Protein AF-0000000074131847 (afdb_homodimer)

Secondary structure (DSSP, 8-state):
-HHHHHHH----HHHHHHHHHH-EEEEE-TT-EEEETTT--SEEEEEEES-EEEEEEETTEEEEEEE-TT-EESPP-S-TTT-EEEEEEESSSEEEEEEEHHHHHHHHHH-HHHHHHHHHHHHHHHHHHHHHHHHHT-S-HHHHHHHHHHHHHHHH--B-TTSPEEPPTT--HHHHHHHHT--HHHHHHHHHHHHHTTSEEEETTEEEE-HHHHHHHHHH-/-HHHHHHH----HHHHHHHHHH-EEEEE-TT-EEEETTT--SEEEEEEES-EEEEEEETTEEEEEEE-TT-EESPP-S-TTT-EEEEEEESSSEEEEEEEHHHHHHHHHH-HHHHHHHHHHHHHHHHHHHHHHHHHT-S-HHHHHHHHHHHHHHHH--B-TTSPEEPPTT--HHHHHHHHT--HHHHHHHHHHHHHTTSEEEETTEEEE-HHHHHHHHHH-

InterPro domains:
  IPR012318 Crp-type HTH domain [PF13545] (151-211)
  IPR012318 Crp-type HTH domain [PS51063] (145-213)
  IPR014710 RmlC-like jelly roll fold [G3DSA:2.60.120.10] (9-140)
  IPR018490 Cyclic nucleotide-binding domain superfamily [SSF51206] (12-128)
  IPR036388 Winged helix-like DNA-binding domain superfamily [G3DSA:1.10.10.10] (141-220)
  IPR036390 Winged helix DNA-binding domain superfamily [SSF46785] (153-212)

Structure (mmCIF, N/CA/C/O backbone):
data_AF-0000000074131847-model_v1
#
loop_
_entity.id
_entity.type
_entity.pdbx_description
1 polymer 'Transcription regulator, Crp family'
#
loop_
_atom_site.group_PDB
_atom_site.id
_atom_site.type_symbol
_atom_site.label_atom_id
_atom_site.label_alt_id
_atom_site.label_comp_id
_atom_site.label_asym_id
_atom_site.label_entity_id
_atom_site.label_seq_id
_atom_site.pdbx_PDB_ins_code
_atom_site.Cartn_x
_atom_site.Cartn_y
_atom_site.Cartn_z
_atom_site.occupancy
_atom_site.B_iso_or_equiv
_atom_site.auth_seq_id
_atom_site.auth_comp_id
_atom_site.auth_asym_id
_atom_site.auth_atom_id
_atom_site.pdbx_PDB_model_num
ATOM 1 N N . MET A 1 1 ? 21.734 -23.719 -8.688 1 90.5 1 MET A N 1
ATOM 2 C CA . MET A 1 1 ? 21.594 -22.391 -8.086 1 90.5 1 MET A CA 1
ATOM 3 C C . MET A 1 1 ? 22.062 -21.312 -9.047 1 90.5 1 MET A C 1
ATOM 5 O O . MET A 1 1 ? 21.297 -20.406 -9.398 1 90.5 1 MET A O 1
ATOM 9 N N . ARG A 1 2 ? 23.156 -21.516 -9.703 1 90.5 2 ARG A N 1
ATOM 10 C CA . ARG A 1 2 ? 23.719 -20.484 -10.57 1 90.5 2 ARG A CA 1
ATOM 11 C C . ARG A 1 2 ? 22.859 -20.281 -11.82 1 90.5 2 ARG A C 1
ATOM 13 O O . ARG A 1 2 ? 22.562 -19.156 -12.203 1 90.5 2 ARG A O 1
ATOM 20 N N . SER A 1 3 ? 22.484 -21.312 -12.414 1 92.19 3 SER A N 1
ATOM 21 C CA . SER A 1 3 ? 21.672 -21.25 -13.625 1 92.19 3 SER A CA 1
ATOM 22 C C . SER A 1 3 ? 20.312 -20.609 -13.352 1 92.19 3 SER A C 1
ATOM 24 O O . SER A 1 3 ? 19.828 -19.797 -14.148 1 92.19 3 SER A O 1
ATOM 26 N N . ILE A 1 4 ? 19.75 -20.859 -12.227 1 92.56 4 ILE A N 1
ATOM 27 C CA . ILE A 1 4 ? 18.453 -20.328 -11.844 1 92.56 4 ILE A CA 1
ATOM 28 C C . ILE A 1 4 ? 18.562 -18.828 -11.594 1 92.56 4 ILE A C 1
ATOM 30 O O . ILE A 1 4 ? 17.734 -18.047 -12.07 1 92.56 4 ILE A O 1
ATOM 34 N N . ILE A 1 5 ? 19.578 -18.438 -10.906 1 93.19 5 ILE A N 1
ATOM 35 C CA . ILE A 1 5 ? 19.797 -17.031 -10.562 1 93.19 5 ILE A CA 1
ATOM 36 C C . ILE A 1 5 ? 20.031 -16.219 -11.828 1 93.19 5 ILE A C 1
ATOM 38 O O . ILE A 1 5 ? 19.469 -15.133 -11.992 1 93.19 5 ILE A O 1
ATOM 42 N N . LYS A 1 6 ? 20.797 -16.797 -12.719 1 91.75 6 LYS A N 1
ATOM 43 C CA . LYS A 1 6 ? 21.109 -16.109 -13.969 1 91.75 6 LYS A CA 1
ATOM 44 C C . LYS A 1 6 ? 19.875 -15.953 -14.844 1 91.75 6 LYS A C 1
ATOM 46 O O . LYS A 1 6 ? 19.719 -14.938 -15.523 1 91.75 6 LYS A O 1
ATOM 51 N N . LYS A 1 7 ? 19.094 -16.922 -14.789 1 90.69 7 LYS A N 1
ATOM 52 C CA . LYS A 1 7 ? 17.875 -16.906 -15.594 1 90.69 7 LYS A CA 1
ATOM 53 C C . LYS A 1 7 ? 16.844 -15.945 -15 1 90.69 7 LYS A C 1
ATOM 55 O O . LYS A 1 7 ? 16.125 -15.266 -15.742 1 90.69 7 LYS A O 1
ATOM 60 N N . GLU A 1 8 ? 16.75 -15.797 -13.68 1 89.94 8 GLU A N 1
ATOM 61 C CA . GLU A 1 8 ? 15.695 -15.07 -12.984 1 89.94 8 GLU A CA 1
ATOM 62 C C . GLU A 1 8 ? 16.031 -13.586 -12.875 1 89.94 8 GLU A C 1
ATOM 64 O O . GLU A 1 8 ? 15.148 -12.734 -12.984 1 89.94 8 GLU A O 1
ATOM 69 N N . PHE A 1 9 ? 17.344 -13.328 -12.719 1 89.81 9 PHE A N 1
ATOM 70 C CA . PHE A 1 9 ? 17.688 -11.969 -12.32 1 89.81 9 PHE A CA 1
ATOM 71 C C . PHE A 1 9 ? 18.656 -11.336 -13.32 1 89.81 9 PHE A C 1
ATOM 73 O O . PHE A 1 9 ? 19.578 -12 -13.805 1 89.81 9 PHE A O 1
ATOM 80 N N . THR A 1 10 ? 18.359 -10.164 -13.672 1 89.88 10 THR A N 1
ATOM 81 C CA . THR A 1 10 ? 19.344 -9.328 -14.352 1 89.88 10 THR A CA 1
ATOM 82 C C . THR A 1 10 ? 20.156 -8.531 -13.352 1 89.88 10 THR A C 1
ATOM 84 O O . THR A 1 10 ? 19.891 -7.352 -13.117 1 89.88 10 THR A O 1
ATOM 87 N N . LEU A 1 11 ? 21.125 -9.227 -12.703 1 93.38 11 LEU A N 1
ATOM 88 C CA . LEU A 1 11 ? 21.984 -8.633 -11.695 1 93.38 11 LEU A CA 1
ATOM 89 C C . LEU A 1 11 ? 23.438 -8.609 -12.164 1 93.38 11 LEU A C 1
ATOM 91 O O . LEU A 1 11 ? 23.781 -9.289 -13.133 1 93.38 11 LEU A O 1
ATOM 95 N N . SER A 1 12 ? 24.219 -7.789 -11.531 1 93.38 12 SER A N 1
ATOM 96 C CA . SER A 1 12 ? 25.656 -7.832 -11.789 1 93.38 12 SER A CA 1
ATOM 97 C C . SER A 1 12 ? 26.25 -9.18 -11.406 1 93.38 12 SER A C 1
ATOM 99 O O . SER A 1 12 ? 25.672 -9.906 -10.594 1 93.38 12 SER A O 1
ATOM 101 N N . ASN A 1 13 ? 27.375 -9.484 -11.969 1 93.56 13 ASN A N 1
ATOM 102 C CA . ASN A 1 13 ? 28.047 -10.742 -11.641 1 93.56 13 ASN A CA 1
ATOM 103 C C . ASN A 1 13 ? 28.328 -10.844 -10.148 1 93.56 13 ASN A C 1
ATOM 105 O O . ASN A 1 13 ? 28.188 -11.922 -9.555 1 93.56 13 ASN A O 1
ATOM 109 N N . GLU A 1 14 ? 28.703 -9.781 -9.602 1 94.31 14 GLU A N 1
ATOM 110 C CA . GLU A 1 14 ? 29.016 -9.766 -8.18 1 94.31 14 GLU A CA 1
ATOM 111 C C . GLU A 1 14 ? 27.781 -10.078 -7.336 1 94.31 14 GLU A C 1
ATOM 113 O O . GLU A 1 14 ? 27.844 -10.883 -6.41 1 94.31 14 GLU A O 1
ATOM 118 N N . GLU A 1 15 ? 26.688 -9.516 -7.66 1 95 15 GLU A N 1
ATOM 119 C CA . GLU A 1 15 ? 25.453 -9.734 -6.918 1 95 15 GLU A CA 1
ATOM 120 C C . GLU A 1 15 ? 24.953 -11.164 -7.082 1 95 15 GLU A C 1
ATOM 122 O O . GLU A 1 15 ? 24.453 -11.766 -6.129 1 95 15 GLU A O 1
ATOM 127 N N . GLN A 1 16 ? 25.094 -11.656 -8.266 1 95.31 16 GLN A N 1
ATOM 128 C CA . GLN A 1 16 ? 24.703 -13.039 -8.508 1 95.31 16 GLN A CA 1
ATOM 129 C C . GLN A 1 16 ? 25.531 -14.008 -7.664 1 95.31 16 GLN A C 1
ATOM 131 O O . GLN A 1 16 ? 24.984 -14.953 -7.086 1 95.31 16 GLN A O 1
ATOM 136 N N . GLU A 1 17 ? 26.734 -13.68 -7.621 1 94.88 17 GLU A N 1
ATOM 137 C CA . GLU A 1 17 ? 27.625 -14.562 -6.871 1 94.88 17 GLU A CA 1
ATOM 138 C C . GLU A 1 17 ? 27.281 -14.547 -5.383 1 94.88 17 GLU A C 1
ATOM 140 O O . GLU A 1 17 ? 27.391 -15.57 -4.707 1 94.88 17 GLU A O 1
ATOM 145 N N . ILE A 1 18 ? 26.906 -13.453 -4.898 1 94.88 18 ILE A N 1
ATOM 146 C CA . ILE A 1 18 ? 26.516 -13.352 -3.498 1 94.88 18 ILE A CA 1
ATOM 147 C C . ILE A 1 18 ? 25.281 -14.234 -3.252 1 94.88 18 ILE A C 1
ATOM 149 O O . ILE A 1 18 ? 25.234 -14.984 -2.273 1 94.88 18 ILE A O 1
ATOM 153 N N . LEU A 1 19 ? 24.328 -14.172 -4.137 1 95.06 19 LEU A N 1
ATOM 154 C CA . LEU A 1 19 ? 23.109 -14.977 -4 1 95.06 19 LEU A CA 1
ATOM 155 C C . LEU A 1 19 ? 23.438 -16.469 -4.078 1 95.06 19 LEU A C 1
ATOM 157 O O . LEU A 1 19 ? 22.938 -17.25 -3.275 1 95.06 19 LEU A O 1
ATOM 161 N N . VAL A 1 20 ? 24.281 -16.797 -5.043 1 95.31 20 VAL A N 1
ATOM 162 C CA . VAL A 1 20 ? 24.625 -18.188 -5.27 1 95.31 20 VAL A CA 1
ATOM 163 C C . VAL A 1 20 ? 25.297 -18.766 -4.035 1 95.31 20 VAL A C 1
ATOM 165 O O . VAL A 1 20 ? 25.031 -19.906 -3.639 1 95.31 20 VAL A O 1
ATOM 168 N N . ARG A 1 21 ? 26.047 -17.984 -3.393 1 94.81 21 ARG A N 1
ATOM 169 C CA . ARG A 1 21 ? 26.844 -18.469 -2.279 1 94.81 21 ARG A CA 1
ATOM 170 C C . ARG A 1 21 ? 26.047 -18.469 -0.981 1 94.81 21 ARG A C 1
ATOM 172 O O . ARG A 1 21 ? 26.219 -19.359 -0.138 1 94.81 21 ARG A O 1
ATOM 179 N N . ALA A 1 22 ? 25.156 -17.547 -0.864 1 94.69 22 ALA A N 1
ATOM 180 C CA . ALA A 1 22 ? 24.594 -17.312 0.467 1 94.69 22 ALA A CA 1
ATOM 181 C C . ALA A 1 22 ? 23.141 -17.734 0.538 1 94.69 22 ALA A C 1
ATOM 183 O O . ALA A 1 22 ? 22.547 -17.797 1.622 1 94.69 22 ALA A O 1
ATOM 184 N N . CYS A 1 23 ? 22.531 -18.062 -0.582 1 95.56 23 CYS A N 1
ATOM 185 C CA . CYS A 1 23 ? 21.094 -18.359 -0.582 1 95.56 23 CYS A CA 1
ATOM 186 C C . CYS A 1 23 ? 20.844 -19.812 -0.94 1 95.56 23 CYS A C 1
ATOM 188 O O . CYS A 1 23 ? 21.766 -20.531 -1.339 1 95.56 23 CYS A O 1
ATOM 190 N N . ARG A 1 24 ? 19.641 -20.219 -0.663 1 96.25 24 ARG A N 1
ATOM 191 C CA . ARG A 1 24 ? 19.203 -21.562 -0.988 1 96.25 24 ARG A CA 1
ATOM 192 C C . ARG A 1 24 ? 17.828 -21.547 -1.66 1 96.25 24 ARG A C 1
ATOM 194 O O . ARG A 1 24 ? 17.062 -20.594 -1.491 1 96.25 24 ARG A O 1
ATOM 201 N N . ILE A 1 25 ? 17.625 -22.609 -2.436 1 96.88 25 ILE A N 1
ATOM 202 C CA . ILE A 1 25 ? 16.328 -22.781 -3.078 1 96.88 25 ILE A CA 1
ATOM 203 C C . ILE A 1 25 ? 15.523 -23.859 -2.348 1 96.88 25 ILE A C 1
ATOM 205 O O . ILE A 1 25 ? 16.062 -24.922 -2.027 1 96.88 25 ILE A O 1
ATOM 209 N N . LYS A 1 26 ? 14.297 -23.562 -1.992 1 97.12 26 LYS A N 1
ATOM 210 C CA . LYS A 1 26 ? 13.406 -24.516 -1.329 1 97.12 26 LYS A CA 1
ATOM 211 C C . LYS A 1 26 ? 12.086 -24.641 -2.084 1 97.12 26 LYS A C 1
ATOM 213 O O . LYS A 1 26 ? 11.578 -23.672 -2.643 1 97.12 26 LYS A O 1
ATOM 218 N N . LYS A 1 27 ? 11.594 -25.797 -2.086 1 97.56 27 LYS A N 1
ATOM 219 C CA . LYS A 1 27 ? 10.289 -26.078 -2.676 1 97.56 27 LYS A CA 1
ATOM 220 C C . LYS A 1 27 ? 9.266 -26.406 -1.602 1 97.56 27 LYS A C 1
ATOM 222 O O . LYS A 1 27 ? 9.578 -27.094 -0.62 1 97.56 27 LYS A O 1
ATOM 227 N N . PHE A 1 28 ? 8.078 -25.969 -1.797 1 97.56 28 PHE A N 1
ATOM 228 C CA . PHE A 1 28 ? 6.984 -26.203 -0.862 1 97.56 28 PHE A CA 1
ATOM 229 C C . PHE A 1 28 ? 5.758 -26.734 -1.588 1 97.56 28 PHE A C 1
ATOM 231 O O . PHE A 1 28 ? 5.445 -26.312 -2.697 1 97.56 28 PHE A O 1
ATOM 238 N N . LYS A 1 29 ? 5.148 -27.641 -0.921 1 96.88 29 LYS A N 1
ATOM 239 C CA . LYS A 1 29 ? 3.893 -28.172 -1.441 1 96.88 29 LYS A CA 1
ATOM 240 C C . LYS A 1 29 ? 2.721 -27.266 -1.077 1 96.88 29 LYS A C 1
ATOM 242 O O . LYS A 1 29 ? 2.871 -26.328 -0.279 1 96.88 29 LYS A O 1
ATOM 247 N N . TYR A 1 30 ? 1.623 -27.609 -1.676 1 94.5 30 TYR A N 1
ATOM 248 C CA . TYR A 1 30 ? 0.395 -26.891 -1.37 1 94.5 30 TYR A CA 1
ATOM 249 C C . TYR A 1 30 ? 0.101 -26.922 0.124 1 94.5 30 TYR A C 1
ATOM 251 O O . TYR A 1 30 ? 0.241 -27.953 0.77 1 94.5 30 TYR A O 1
ATOM 259 N N . ALA A 1 31 ? -0.192 -25.797 0.723 1 94.31 31 ALA A N 1
ATOM 260 C CA . ALA A 1 31 ? -0.662 -25.594 2.092 1 94.31 31 ALA A CA 1
ATOM 261 C C . ALA A 1 31 ? 0.483 -25.75 3.09 1 94.31 31 ALA A C 1
ATOM 263 O O . ALA A 1 31 ? 0.268 -25.688 4.305 1 94.31 31 ALA A O 1
ATOM 264 N N . GLU A 1 32 ? 1.652 -25.938 2.562 1 96.06 32 GLU A N 1
ATOM 265 C CA . GLU A 1 32 ? 2.793 -26 3.473 1 96.06 32 GLU A CA 1
ATOM 266 C C . GLU A 1 32 ? 3.178 -24.609 3.957 1 96.06 32 GLU A C 1
ATOM 268 O O . GLU A 1 32 ? 3.182 -23.641 3.18 1 96.06 32 GLU A O 1
ATOM 273 N N . THR A 1 33 ? 3.549 -24.5 5.211 1 94.81 33 THR A N 1
ATOM 274 C CA . THR A 1 33 ? 3.963 -23.234 5.789 1 94.81 33 THR A CA 1
ATOM 275 C C . THR A 1 33 ? 5.383 -22.875 5.352 1 94.81 33 THR A C 1
ATOM 277 O O . THR A 1 33 ? 6.305 -23.672 5.516 1 94.81 33 THR A O 1
ATOM 280 N N . ILE A 1 34 ? 5.52 -21.734 4.812 1 94.12 34 ILE A N 1
ATOM 281 C CA . ILE A 1 34 ? 6.82 -21.266 4.367 1 94.12 34 ILE A CA 1
ATOM 282 C C . ILE A 1 34 ? 7.43 -20.344 5.43 1 94.12 34 ILE A C 1
ATOM 284 O O . ILE A 1 34 ? 8.609 -20.453 5.75 1 94.12 34 ILE A O 1
ATOM 288 N N . TYR A 1 35 ? 6.582 -19.469 5.91 1 90.56 35 TYR A N 1
ATOM 289 C CA . TYR A 1 35 ? 7.02 -18.453 6.875 1 90.56 35 TYR A CA 1
ATOM 290 C C . TYR A 1 35 ? 6.047 -18.359 8.047 1 90.56 35 TYR A C 1
ATOM 292 O O . TYR A 1 35 ? 4.832 -18.422 7.852 1 90.56 35 TYR A O 1
ATOM 300 N N . ASN A 1 36 ? 6.652 -18.297 9.18 1 83.75 36 ASN A N 1
ATOM 301 C CA . ASN A 1 36 ? 5.922 -18.016 10.414 1 83.75 36 ASN A CA 1
ATOM 302 C C . ASN A 1 36 ? 6.633 -16.969 11.266 1 83.75 36 ASN A C 1
ATOM 304 O O . ASN A 1 36 ? 7.812 -17.141 11.594 1 83.75 36 ASN A O 1
ATOM 308 N N . GLU A 1 37 ? 5.965 -15.922 11.523 1 70.44 37 GLU A N 1
ATOM 309 C CA . GLU A 1 37 ? 6.551 -14.758 12.18 1 70.44 37 GLU A CA 1
ATOM 310 C C . GLU A 1 37 ? 7.238 -15.148 13.484 1 70.44 37 GLU A C 1
ATOM 312 O O . GLU A 1 37 ? 8.281 -14.594 13.836 1 70.44 37 GLU A O 1
ATOM 317 N N . VAL A 1 38 ? 6.711 -15.961 14.078 1 63.47 38 VAL A N 1
ATOM 318 C CA . VAL A 1 38 ? 7.25 -16.344 15.375 1 63.47 38 VAL A CA 1
ATOM 319 C C . VAL A 1 38 ? 8.594 -17.047 15.195 1 63.47 38 VAL A C 1
ATOM 321 O O . VAL A 1 38 ? 9.531 -16.812 15.969 1 63.47 38 VAL A O 1
ATOM 324 N N . ASP A 1 39 ? 8.656 -17.672 14.141 1 57.75 39 ASP A N 1
ATOM 325 C CA . ASP A 1 39 ? 9.805 -18.578 14.039 1 57.75 39 ASP A CA 1
ATOM 326 C C . ASP A 1 39 ? 10.883 -17.984 13.133 1 57.75 39 ASP A C 1
ATOM 328 O O . ASP A 1 39 ? 12.062 -18.328 13.258 1 57.75 39 ASP A O 1
ATOM 332 N N . ASP A 1 40 ? 10.414 -17.062 12.273 1 63.03 40 ASP A N 1
ATOM 333 C CA . ASP A 1 40 ? 11.352 -16.859 11.172 1 63.03 40 ASP A CA 1
ATOM 334 C C . ASP A 1 40 ? 11.57 -15.375 10.898 1 63.03 40 ASP A C 1
ATOM 336 O O . ASP A 1 40 ? 11 -14.82 9.961 1 63.03 40 ASP A O 1
ATOM 340 N N . ARG A 1 41 ? 12.32 -14.828 11.75 1 69.69 41 ARG A N 1
ATOM 341 C CA . ARG A 1 41 ? 12.664 -13.43 11.5 1 69.69 41 ARG A CA 1
ATOM 342 C C . ARG A 1 41 ? 14.078 -13.305 10.93 1 69.69 41 ARG A C 1
ATOM 344 O O . ARG A 1 41 ? 14.641 -12.211 10.883 1 69.69 41 ARG A O 1
ATOM 351 N N . THR A 1 42 ? 14.438 -14.422 10.344 1 81.56 42 THR A N 1
ATOM 352 C CA . THR A 1 42 ? 15.859 -14.383 10 1 81.56 42 THR A CA 1
ATOM 353 C C . THR A 1 42 ? 16.047 -14.422 8.492 1 81.56 42 THR A C 1
ATOM 355 O O . THR A 1 42 ? 17.172 -14.242 7.996 1 81.56 42 THR A O 1
ATOM 358 N N . HIS A 1 43 ? 14.93 -14.656 7.793 1 91.25 43 HIS A N 1
ATOM 359 C CA . HIS A 1 43 ? 15.078 -14.797 6.352 1 91.25 43 HIS A CA 1
ATOM 360 C C . HIS A 1 43 ? 14.031 -13.977 5.605 1 91.25 43 HIS A C 1
ATOM 362 O O . HIS A 1 43 ? 12.953 -13.711 6.133 1 91.25 43 HIS A O 1
ATOM 368 N N . TYR A 1 44 ? 14.422 -13.625 4.473 1 93.06 44 TYR A N 1
ATOM 369 C CA . TYR A 1 44 ? 13.5 -13.18 3.434 1 93.06 44 TYR A CA 1
ATOM 370 C C . TYR A 1 44 ? 13.359 -14.234 2.342 1 93.06 44 TYR A C 1
ATOM 372 O O . TYR A 1 44 ? 14.188 -15.148 2.236 1 93.06 44 TYR A O 1
ATOM 380 N N . TYR A 1 45 ? 12.367 -14.062 1.609 1 95.31 45 TYR A N 1
ATOM 381 C CA . TYR A 1 45 ? 12.078 -15.016 0.544 1 95.31 45 TYR A CA 1
ATOM 382 C C . TYR A 1 45 ? 11.727 -14.289 -0.75 1 95.31 45 TYR A C 1
ATOM 384 O O . TYR A 1 45 ? 11.156 -13.195 -0.722 1 95.31 45 TYR A O 1
ATOM 392 N N . TYR A 1 46 ? 12.062 -14.938 -1.786 1 96.06 46 TYR A N 1
ATOM 393 C CA . TYR A 1 46 ? 11.68 -14.508 -3.127 1 96.06 46 TYR A CA 1
ATOM 394 C C . TYR A 1 46 ? 10.984 -15.633 -3.879 1 96.06 46 TYR A C 1
ATOM 396 O O . TYR A 1 46 ? 11.523 -16.734 -3.99 1 96.06 46 TYR A O 1
ATOM 404 N N . LEU A 1 47 ? 9.828 -15.336 -4.379 1 96.69 47 LEU A N 1
ATOM 405 C CA . LEU A 1 47 ? 9.039 -16.359 -5.055 1 96.69 47 LEU A CA 1
ATOM 406 C C . LEU A 1 47 ? 9.516 -16.562 -6.488 1 96.69 47 LEU A C 1
ATOM 408 O O . LEU A 1 47 ? 9.266 -15.711 -7.352 1 96.69 47 LEU A O 1
ATOM 412 N N . LEU A 1 48 ? 10.141 -17.672 -6.703 1 96 48 LEU A N 1
ATOM 413 C CA . LEU A 1 48 ? 10.617 -17.984 -8.047 1 96 48 LEU A CA 1
ATOM 414 C C . LEU A 1 48 ? 9.484 -18.531 -8.914 1 96 48 LEU A C 1
ATOM 416 O O . LEU A 1 48 ? 9.445 -18.281 -10.117 1 96 48 LEU A O 1
ATOM 420 N N . ASN A 1 49 ? 8.664 -19.266 -8.234 1 94.31 49 ASN A N 1
ATOM 421 C CA . ASN A 1 49 ? 7.52 -19.891 -8.898 1 94.31 49 ASN A CA 1
ATOM 422 C C . ASN A 1 49 ? 6.391 -20.172 -7.91 1 94.31 49 ASN A C 1
ATOM 424 O O . ASN A 1 49 ? 6.645 -20.453 -6.738 1 94.31 49 ASN A O 1
ATOM 428 N N . GLY A 1 50 ? 5.156 -20.094 -8.484 1 94.94 50 GLY A N 1
ATOM 429 C CA . GLY A 1 50 ? 3.998 -20.391 -7.656 1 94.94 50 GLY A CA 1
ATOM 430 C C . GLY A 1 50 ? 3.389 -19.156 -7.02 1 94.94 50 GLY A C 1
ATOM 431 O O . GLY A 1 50 ? 3.656 -18.031 -7.449 1 94.94 50 GLY A O 1
ATOM 432 N N . ASN A 1 51 ? 2.461 -19.406 -6.109 1 96.38 51 ASN A N 1
ATOM 433 C CA . ASN A 1 51 ? 1.84 -18.312 -5.371 1 96.38 51 ASN A CA 1
ATOM 434 C C . ASN A 1 51 ? 1.645 -18.656 -3.9 1 96.38 51 ASN A C 1
ATOM 436 O O . ASN A 1 51 ? 1.76 -19.828 -3.52 1 96.38 51 ASN A O 1
ATOM 440 N N . ILE A 1 52 ? 1.479 -17.656 -3.133 1 96.31 52 ILE A N 1
ATOM 441 C CA . ILE A 1 52 ? 1.421 -17.844 -1.688 1 96.31 52 ILE A CA 1
ATOM 442 C C . ILE A 1 52 ? 0.244 -17.047 -1.113 1 96.31 52 ILE A C 1
ATOM 444 O O . ILE A 1 52 ? -0.254 -16.125 -1.744 1 96.31 52 ILE A O 1
ATOM 448 N N . GLU A 1 53 ? -0.196 -17.531 -0.01 1 96.19 53 GLU A N 1
ATOM 449 C CA . GLU A 1 53 ? -1.189 -16.844 0.816 1 96.19 53 GLU A CA 1
ATOM 450 C C . GLU A 1 53 ? -0.57 -16.328 2.11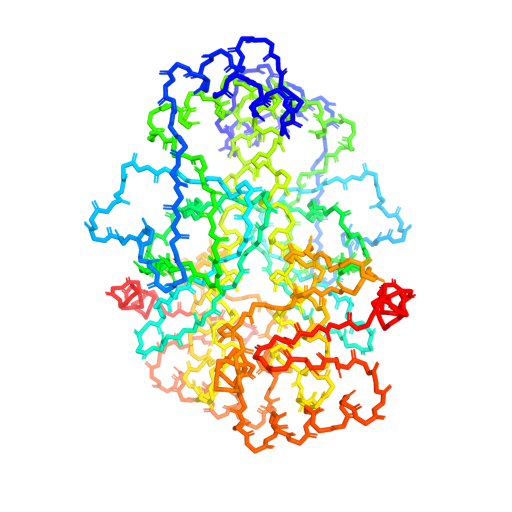1 1 96.19 53 GLU A C 1
ATOM 452 O O . GLU A 1 53 ? 0.063 -17.094 2.85 1 96.19 53 GLU A O 1
ATOM 457 N N . ILE A 1 54 ? -0.714 -15.078 2.299 1 93.5 54 ILE A N 1
ATOM 458 C CA . ILE A 1 54 ? -0.223 -14.445 3.518 1 93.5 54 ILE A CA 1
ATOM 459 C C . ILE A 1 54 ? -1.399 -14.07 4.414 1 93.5 54 ILE A C 1
ATOM 461 O O . ILE A 1 54 ? -2.316 -13.359 3.986 1 93.5 54 ILE A O 1
ATOM 465 N N . THR A 1 55 ? -1.396 -14.625 5.566 1 88.75 55 THR A N 1
ATOM 466 C CA . THR A 1 55 ? -2.408 -14.25 6.543 1 88.75 55 THR A CA 1
ATOM 467 C C . THR A 1 55 ? -1.906 -13.109 7.43 1 88.75 55 THR A C 1
ATOM 469 O O . THR A 1 55 ? -0.873 -13.242 8.086 1 88.75 55 THR A O 1
ATOM 472 N N . LYS A 1 56 ? -2.629 -12.047 7.371 1 80.88 56 LYS A N 1
ATOM 473 C CA . LYS A 1 56 ? -2.305 -10.883 8.188 1 80.88 56 LYS A CA 1
ATOM 474 C C . LYS A 1 56 ? -3.305 -10.711 9.32 1 80.88 56 LYS A C 1
ATOM 476 O O . LYS A 1 56 ? -4.504 -10.922 9.141 1 80.88 56 LYS A O 1
ATOM 481 N N . LEU A 1 57 ? -2.738 -10.453 10.438 1 75 57 LEU A N 1
ATOM 482 C CA . LEU A 1 57 ? -3.598 -10.234 11.594 1 75 57 LEU A CA 1
ATOM 483 C C . LEU A 1 57 ? -3.789 -8.742 11.859 1 75 57 LEU A C 1
ATOM 485 O O . LEU A 1 57 ? -2.818 -7.984 11.898 1 75 57 LEU A O 1
ATOM 489 N N . TYR A 1 58 ? -5.039 -8.383 11.844 1 68.75 58 TYR A N 1
ATOM 490 C CA . TYR A 1 58 ? -5.438 -7.035 12.234 1 68.75 58 TYR A CA 1
ATOM 491 C C . TYR A 1 58 ? -6.406 -7.07 13.406 1 68.75 58 TYR A C 1
ATOM 493 O O . TYR A 1 58 ? -7.617 -7.203 13.219 1 68.75 58 TYR A O 1
ATOM 501 N N . GLY A 1 59 ? -5.895 -6.941 14.602 1 67.06 59 GLY A N 1
ATOM 502 C CA . GLY A 1 59 ? -6.734 -7.203 15.758 1 67.06 59 GLY A CA 1
ATOM 503 C C . GLY A 1 59 ? -7.27 -8.625 15.797 1 67.06 59 GLY A C 1
ATOM 504 O O . GLY A 1 59 ? -6.5 -9.586 15.82 1 67.06 59 GLY A O 1
ATOM 505 N N . ASP A 1 60 ? -8.617 -8.703 15.688 1 69.31 60 ASP A N 1
ATOM 506 C CA . ASP A 1 60 ? -9.266 -10.008 15.734 1 69.31 60 ASP A CA 1
ATOM 507 C C . ASP A 1 60 ? -9.625 -10.5 14.336 1 69.31 60 ASP A C 1
ATOM 509 O O . ASP A 1 60 ? -10.203 -11.578 14.18 1 69.31 60 ASP A O 1
ATOM 513 N N . ARG A 1 61 ? -9.141 -9.773 13.383 1 78.56 61 ARG A N 1
ATOM 514 C CA . ARG A 1 61 ? -9.523 -10.141 12.023 1 78.56 61 ARG A CA 1
ATOM 515 C C . ARG A 1 61 ? -8.328 -10.672 11.242 1 78.56 61 ARG A C 1
ATOM 517 O O . ARG A 1 61 ? -7.223 -10.148 11.359 1 78.56 61 ARG A O 1
ATOM 524 N N . GLU A 1 62 ? -8.594 -11.773 10.555 1 83.62 62 GLU A N 1
ATOM 525 C CA . GLU A 1 62 ? -7.605 -12.336 9.641 1 83.62 62 GLU A CA 1
ATOM 526 C C . GLU A 1 62 ? -8.023 -12.133 8.18 1 83.62 62 GLU A C 1
ATOM 528 O O . GLU A 1 62 ? -9.094 -12.578 7.773 1 83.62 62 GLU A O 1
ATOM 533 N N . VAL A 1 63 ? -7.207 -11.438 7.453 1 88.94 63 VAL A N 1
ATOM 534 C CA . VAL A 1 63 ? -7.504 -11.203 6.043 1 88.94 63 VAL A CA 1
ATOM 535 C C . VAL A 1 63 ? -6.363 -11.742 5.18 1 88.94 63 VAL A C 1
ATOM 537 O O . VAL A 1 63 ? -5.191 -11.461 5.441 1 88.94 63 VAL A O 1
ATOM 540 N N . PRO A 1 64 ? -6.703 -12.477 4.215 1 93.5 64 PRO A N 1
ATOM 541 C CA . PRO A 1 64 ? -5.648 -13.031 3.363 1 93.5 64 PRO A CA 1
ATOM 542 C C . PRO A 1 64 ? -5.148 -12.047 2.312 1 93.5 64 PRO A C 1
ATOM 544 O O . PRO A 1 64 ? -5.879 -11.125 1.935 1 93.5 64 PRO A O 1
ATOM 547 N N . PHE A 1 65 ? -3.961 -12.258 1.925 1 93.94 65 PHE A N 1
ATOM 548 C CA . PHE A 1 65 ? -3.297 -11.555 0.834 1 93.94 65 PHE A CA 1
ATOM 549 C C . PHE A 1 65 ? -2.473 -12.523 -0.01 1 93.94 65 PHE A C 1
ATOM 551 O O . PHE A 1 65 ? -1.844 -13.438 0.522 1 93.94 65 PHE A O 1
ATOM 558 N N . TYR A 1 66 ? -2.438 -12.281 -1.303 1 96.38 66 TYR A N 1
ATOM 559 C CA . TYR A 1 66 ? -1.782 -13.25 -2.172 1 96.38 66 TYR A CA 1
ATOM 560 C C . TYR A 1 66 ? -0.673 -12.594 -2.984 1 96.38 66 TYR A C 1
ATOM 562 O O . TYR A 1 66 ? -0.814 -11.453 -3.428 1 96.38 66 TYR A O 1
ATOM 570 N N . LYS A 1 67 ? 0.359 -13.312 -3.104 1 95.88 67 LYS A N 1
ATOM 571 C CA . LYS A 1 67 ? 1.471 -12.906 -3.959 1 95.88 67 LYS A CA 1
ATOM 572 C C . LYS A 1 67 ? 1.868 -14.023 -4.914 1 95.88 67 LYS A C 1
ATOM 574 O O . LYS A 1 67 ? 1.593 -15.195 -4.652 1 95.88 67 LYS A O 1
ATOM 579 N N . GLY A 1 68 ? 2.467 -13.617 -6.027 1 95.81 68 GLY A N 1
ATOM 580 C CA . GLY A 1 68 ? 2.941 -14.578 -7.012 1 95.81 68 GLY A CA 1
ATOM 581 C C . GLY A 1 68 ? 4.402 -14.391 -7.375 1 95.81 68 GLY A C 1
ATOM 582 O O . GLY A 1 68 ? 5.152 -13.742 -6.641 1 95.81 68 GLY A O 1
ATOM 583 N N . ARG A 1 69 ? 4.75 -14.945 -8.445 1 94.12 69 ARG A N 1
ATOM 584 C CA . ARG A 1 69 ? 6.133 -14.984 -8.914 1 94.12 69 ARG A CA 1
ATOM 585 C C . ARG A 1 69 ? 6.746 -13.586 -8.914 1 94.12 69 ARG A C 1
ATOM 587 O O . ARG A 1 69 ? 6.105 -12.617 -9.336 1 94.12 69 ARG A O 1
ATOM 594 N N . GLY A 1 70 ? 7.965 -13.539 -8.391 1 94.25 70 GLY A N 1
ATOM 595 C CA . GLY A 1 70 ? 8.719 -12.297 -8.492 1 94.25 70 GLY A CA 1
ATOM 596 C C . GLY A 1 70 ? 8.555 -11.406 -7.281 1 94.25 70 GLY A C 1
ATOM 597 O O . GLY A 1 70 ? 9.07 -10.281 -7.254 1 94.25 70 GLY A O 1
ATOM 598 N N . ARG A 1 71 ? 7.902 -11.953 -6.328 1 95.38 71 ARG A N 1
ATOM 599 C CA . ARG A 1 71 ? 7.617 -11.117 -5.168 1 95.38 71 ARG A CA 1
ATOM 600 C C . ARG A 1 71 ? 8.453 -11.547 -3.967 1 95.38 71 ARG A C 1
ATOM 602 O O . ARG A 1 71 ? 8.75 -12.734 -3.801 1 95.38 71 ARG A O 1
ATOM 609 N N . PHE A 1 72 ? 8.727 -10.555 -3.189 1 94.44 72 PHE A N 1
ATOM 610 C CA . PHE A 1 72 ? 9.414 -10.797 -1.926 1 94.44 72 PHE A CA 1
ATOM 611 C C . PHE A 1 72 ? 8.414 -10.914 -0.782 1 94.44 72 PHE A C 1
ATOM 613 O O . PHE A 1 72 ? 7.332 -10.328 -0.828 1 94.44 72 PHE A O 1
ATOM 620 N N . PHE A 1 73 ? 8.812 -11.68 0.254 1 92.69 73 PHE A N 1
ATOM 621 C CA . PHE A 1 73 ? 8.062 -11.727 1.501 1 92.69 73 PHE A CA 1
ATOM 622 C C . PHE A 1 73 ? 8.938 -12.227 2.645 1 92.69 73 PHE A C 1
ATOM 624 O O . PHE A 1 73 ? 9.922 -12.938 2.416 1 92.69 73 PHE A O 1
ATOM 631 N N . PRO A 1 74 ? 8.688 -11.891 3.828 1 90.06 74 PRO A N 1
ATOM 632 C CA . PRO A 1 74 ? 7.73 -10.875 4.266 1 90.06 74 PRO A CA 1
ATOM 633 C C . PRO A 1 74 ? 8.148 -9.461 3.865 1 90.06 74 PRO A C 1
ATOM 635 O O . PRO A 1 74 ? 9.297 -9.234 3.473 1 90.06 74 PRO A O 1
ATOM 638 N N . ASN A 1 75 ? 7.152 -8.539 3.92 1 83.81 75 ASN A N 1
ATOM 639 C CA . ASN A 1 75 ? 7.441 -7.164 3.543 1 83.81 75 ASN A CA 1
ATOM 640 C C . ASN A 1 75 ? 8.297 -6.461 4.598 1 83.81 75 ASN A C 1
ATOM 642 O O . ASN A 1 75 ? 8.188 -6.758 5.789 1 83.81 75 ASN A O 1
ATOM 646 N N . PHE A 1 76 ? 9 -5.586 4.031 1 78.06 76 PHE A N 1
ATOM 647 C CA . PHE A 1 76 ? 9.648 -4.637 4.934 1 78.06 76 PHE A CA 1
ATOM 648 C C . PHE A 1 76 ? 8.609 -3.791 5.664 1 78.06 76 PHE A C 1
ATOM 650 O O . PHE A 1 76 ? 7.598 -3.4 5.078 1 78.06 76 PHE A O 1
ATOM 657 N N . SER A 1 77 ? 8.797 -3.736 6.941 1 78.44 77 SER A N 1
ATOM 658 C CA . SER A 1 77 ? 7.887 -2.92 7.734 1 78.44 77 SER A CA 1
ATOM 659 C C . SER A 1 77 ? 8.648 -2.061 8.742 1 78.44 77 SER A C 1
ATOM 661 O O . SER A 1 77 ? 9.695 -2.463 9.242 1 78.44 77 SER A O 1
ATOM 663 N N . GLN A 1 78 ? 8.188 -0.89 8.812 1 69.62 78 GLN A N 1
ATOM 664 C CA . GLN A 1 78 ? 8.758 -0.035 9.852 1 69.62 78 GLN A CA 1
ATOM 665 C C . GLN A 1 78 ? 7.977 -0.158 11.156 1 69.62 78 GLN A C 1
ATOM 667 O O . GLN A 1 78 ? 8.469 0.219 12.219 1 69.6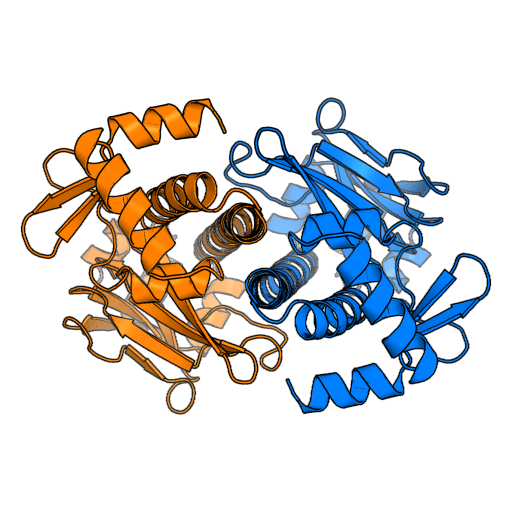2 78 GLN A O 1
ATOM 672 N N . ASN A 1 79 ? 6.75 -0.586 10.961 1 68.06 79 ASN A N 1
ATOM 673 C CA . ASN A 1 79 ? 5.871 -0.714 12.117 1 68.06 79 ASN A CA 1
ATOM 674 C C . ASN A 1 79 ? 5.242 -2.104 12.195 1 68.06 79 ASN A C 1
ATOM 676 O O . ASN A 1 79 ? 4.133 -2.314 11.703 1 68.06 79 ASN A O 1
ATOM 680 N N . GLU A 1 80 ? 5.895 -2.912 12.836 1 64.62 80 GLU A N 1
ATOM 681 C CA . GLU A 1 80 ? 5.43 -4.293 12.93 1 64.62 80 GLU A CA 1
ATOM 682 C C . GLU A 1 80 ? 4.105 -4.383 13.68 1 64.62 80 GLU A C 1
ATOM 684 O O . GLU A 1 80 ? 3.352 -5.34 13.508 1 64.62 80 GLU A O 1
ATOM 689 N N . ASP A 1 81 ? 3.822 -3.295 14.289 1 62.72 81 ASP A N 1
ATOM 690 C CA . ASP A 1 81 ? 2.586 -3.311 15.062 1 62.72 81 ASP A CA 1
ATOM 691 C C . ASP A 1 81 ? 1.373 -3.066 14.164 1 62.72 81 ASP A C 1
ATOM 693 O O . ASP A 1 81 ? 0.268 -3.518 14.477 1 62.72 81 ASP A O 1
ATOM 697 N N . LEU A 1 82 ? 1.598 -2.373 13.133 1 60.56 82 LEU A N 1
ATOM 698 C CA . LEU A 1 82 ? 0.479 -2.033 12.258 1 60.56 82 LEU A CA 1
ATOM 699 C C . LEU A 1 82 ? 0.106 -3.213 11.367 1 60.56 82 LEU A C 1
ATOM 701 O O . LEU A 1 82 ? -1.072 -3.428 11.078 1 60.56 82 LEU A O 1
ATOM 705 N N . CYS A 1 83 ? 1.155 -3.879 10.953 1 57.72 83 CYS A N 1
ATOM 706 C CA . CYS A 1 83 ? 0.913 -4.988 10.039 1 57.72 83 CYS A CA 1
ATOM 707 C C . CYS A 1 83 ? 1.905 -6.121 10.281 1 57.72 83 CYS A C 1
ATOM 709 O O . CYS A 1 83 ? 3.115 -5.93 10.141 1 57.72 83 CYS A O 1
ATOM 711 N N . CYS A 1 84 ? 1.237 -7.113 10.891 1 66.5 84 CYS A N 1
ATOM 712 C CA . CYS A 1 84 ? 2.117 -8.25 11.117 1 66.5 84 CYS A CA 1
ATOM 713 C C . CYS A 1 84 ? 1.734 -9.422 10.219 1 66.5 84 CYS A C 1
ATOM 715 O O . CYS A 1 84 ? 0.604 -9.914 10.273 1 66.5 84 CYS A O 1
ATOM 717 N N . GLU A 1 85 ? 2.592 -9.617 9.312 1 73.06 85 GLU A N 1
ATOM 718 C CA . GLU A 1 85 ? 2.441 -10.867 8.57 1 73.06 85 GLU A CA 1
ATOM 719 C C . GLU A 1 85 ? 2.73 -12.078 9.453 1 73.06 85 GLU A C 1
ATOM 721 O O . GLU A 1 85 ? 3.859 -12.258 9.914 1 73.06 85 GLU A O 1
ATOM 726 N N . ARG A 1 86 ? 1.69 -12.852 9.664 1 77 86 ARG A N 1
ATOM 727 C CA . ARG A 1 86 ? 1.785 -13.914 10.664 1 77 86 ARG A CA 1
ATOM 728 C C . ARG A 1 86 ? 2.256 -15.219 10.031 1 77 86 ARG A C 1
ATOM 730 O O . ARG A 1 86 ? 3.232 -15.812 10.484 1 77 86 ARG A O 1
ATOM 737 N N . VAL A 1 87 ? 1.477 -15.625 9.047 1 88.25 87 VAL A N 1
ATOM 738 C CA . VAL A 1 87 ? 1.77 -16.922 8.438 1 88.25 87 VAL A CA 1
ATOM 739 C C . VAL A 1 87 ? 1.675 -16.812 6.914 1 88.25 87 VAL A C 1
ATOM 741 O O . VAL A 1 87 ? 0.785 -16.125 6.391 1 88.25 87 VAL A O 1
ATOM 744 N N . THR A 1 88 ? 2.666 -17.375 6.293 1 93.62 88 THR A N 1
ATOM 745 C CA . THR A 1 88 ? 2.65 -17.5 4.84 1 93.62 88 THR A CA 1
ATOM 746 C C . THR A 1 88 ? 2.631 -18.969 4.43 1 93.62 88 THR A C 1
ATOM 748 O O . THR A 1 88 ? 3.48 -19.75 4.863 1 93.62 88 THR A O 1
ATOM 751 N N . VAL A 1 89 ? 1.649 -19.344 3.645 1 96 89 VAL A N 1
ATOM 752 C CA . VAL A 1 89 ? 1.52 -20.719 3.188 1 96 89 VAL A CA 1
ATOM 753 C C . VAL A 1 89 ? 1.544 -20.766 1.662 1 96 89 VAL A C 1
ATOM 755 O O . VAL A 1 89 ? 1.145 -19.797 1 1 96 89 VAL A O 1
ATOM 758 N N . ALA A 1 90 ? 2.049 -21.891 1.173 1 96.88 90 ALA A N 1
ATOM 759 C CA . ALA A 1 90 ? 2.006 -22.078 -0.275 1 96.88 90 ALA A CA 1
ATOM 760 C C . ALA A 1 90 ? 0.579 -22.344 -0.752 1 96.88 90 ALA A C 1
ATOM 762 O O . ALA A 1 90 ? -0.121 -23.188 -0.207 1 96.88 90 ALA A O 1
ATOM 763 N N . SER A 1 91 ? 0.092 -21.562 -1.685 1 95.06 91 SER A N 1
ATOM 764 C CA . SER A 1 91 ? -1.246 -21.75 -2.238 1 95.06 91 SER A CA 1
ATOM 765 C C . SER A 1 91 ? -1.21 -22.625 -3.488 1 95.06 91 SER A C 1
ATOM 767 O O . SER A 1 91 ? -2.252 -22.906 -4.086 1 95.06 91 SER A O 1
ATOM 769 N N . LYS A 1 92 ? -0.122 -22.969 -3.934 1 92.56 92 LYS A N 1
ATOM 770 C CA . LYS A 1 92 ? 0.27 -24 -4.902 1 92.56 92 LYS A CA 1
ATOM 771 C C . LYS A 1 92 ? 1.719 -24.422 -4.691 1 92.56 92 LYS A C 1
ATOM 773 O O . LYS A 1 92 ? 2.406 -23.906 -3.811 1 92.56 92 LYS A O 1
ATOM 778 N N . ILE A 1 93 ? 2.133 -25.359 -5.48 1 94.44 93 ILE A N 1
ATOM 779 C CA . ILE A 1 93 ? 3.547 -25.703 -5.398 1 94.44 93 ILE A CA 1
ATOM 780 C C . ILE A 1 93 ? 4.395 -24.453 -5.66 1 94.44 93 ILE A C 1
ATOM 782 O O . ILE A 1 93 ? 4.219 -23.781 -6.676 1 94.44 93 ILE A O 1
ATOM 786 N N . ALA A 1 94 ? 5.191 -24.156 -4.699 1 96.44 94 ALA A N 1
ATOM 787 C CA . ALA A 1 94 ? 5.961 -22.922 -4.773 1 96.44 94 ALA A CA 1
ATOM 788 C C . ALA A 1 94 ? 7.453 -23.188 -4.609 1 96.44 94 ALA A C 1
ATOM 790 O O . ALA A 1 94 ? 7.848 -24.078 -3.848 1 96.44 94 ALA A O 1
ATOM 791 N N . THR A 1 95 ? 8.234 -22.547 -5.383 1 97.25 95 THR A N 1
ATOM 792 C CA . THR A 1 95 ? 9.688 -22.531 -5.254 1 97.25 95 THR A CA 1
ATOM 793 C C . THR A 1 95 ? 10.18 -21.156 -4.832 1 97.25 95 THR A C 1
ATOM 795 O O . THR A 1 95 ? 9.836 -20.141 -5.457 1 97.25 95 THR A O 1
ATOM 798 N N . VAL A 1 96 ? 11 -21.156 -3.758 1 97.12 96 VAL A N 1
ATOM 799 C CA . VAL A 1 96 ? 11.414 -19.844 -3.244 1 97.12 96 VAL A CA 1
ATOM 800 C C . VAL A 1 96 ? 12.93 -19.812 -3.102 1 97.12 96 VAL A C 1
ATOM 802 O O . VAL A 1 96 ? 13.57 -20.844 -2.918 1 97.12 96 VAL A O 1
ATOM 805 N N . LEU A 1 97 ? 13.453 -18.641 -3.328 1 97.19 97 LEU A N 1
ATOM 806 C CA . LEU A 1 97 ? 14.812 -18.328 -2.916 1 97.19 97 LEU A CA 1
ATOM 807 C C . LEU A 1 97 ? 14.844 -17.844 -1.47 1 97.19 97 LEU A C 1
ATOM 809 O O . LEU A 1 97 ? 14.172 -16.875 -1.117 1 97.19 97 LEU A O 1
ATOM 813 N N . VAL A 1 98 ? 15.562 -18.547 -0.628 1 96.12 98 VAL A N 1
ATOM 814 C CA . VAL A 1 98 ? 15.688 -18.188 0.782 1 96.12 98 VAL A CA 1
ATOM 815 C C . VAL A 1 98 ? 16.922 -17.312 0.986 1 96.12 98 VAL A C 1
ATOM 817 O O . VAL A 1 98 ? 18.047 -17.703 0.668 1 96.12 98 VAL A O 1
ATOM 820 N N . ILE A 1 99 ? 16.688 -16.125 1.489 1 95.38 99 ILE A N 1
ATOM 821 C CA . ILE A 1 99 ? 17.75 -15.141 1.639 1 95.38 99 ILE A CA 1
ATOM 822 C C . ILE A 1 99 ? 17.891 -14.742 3.107 1 95.38 99 ILE A C 1
ATOM 824 O O . ILE A 1 99 ? 16.938 -14.258 3.717 1 95.38 99 ILE A O 1
ATOM 828 N N . LYS A 1 100 ? 19.078 -14.898 3.623 1 93.5 100 LYS A N 1
ATOM 829 C CA . LYS A 1 100 ? 19.312 -14.477 5.004 1 93.5 100 LYS A CA 1
ATOM 830 C C . LYS A 1 100 ? 19.172 -12.969 5.148 1 93.5 100 LYS A C 1
ATOM 832 O O . LYS A 1 100 ? 19.484 -12.219 4.223 1 93.5 100 LYS A O 1
ATOM 837 N N . HIS A 1 101 ? 18.812 -12.57 6.359 1 90.38 101 HIS A N 1
ATOM 838 C CA . HIS A 1 101 ? 18.562 -11.164 6.637 1 90.38 101 HIS A CA 1
ATOM 839 C C . HIS A 1 101 ? 19.797 -10.312 6.355 1 90.38 101 HIS A C 1
ATOM 841 O O . HIS A 1 101 ? 19.688 -9.258 5.73 1 90.38 101 HIS A O 1
ATOM 847 N N . ASP A 1 102 ? 20.906 -10.758 6.766 1 91.19 102 ASP A N 1
ATOM 848 C CA . ASP A 1 102 ? 22.141 -9.984 6.594 1 91.19 102 ASP A CA 1
ATOM 849 C C . ASP A 1 102 ? 22.516 -9.875 5.117 1 91.19 102 ASP A C 1
ATOM 851 O O . ASP A 1 102 ? 23.016 -8.844 4.676 1 91.19 102 ASP A O 1
ATOM 855 N N . VAL A 1 103 ? 22.25 -10.93 4.371 1 93.5 103 VAL A N 1
ATOM 856 C CA . VAL A 1 103 ? 22.547 -10.93 2.939 1 93.5 103 VAL A CA 1
ATOM 857 C C . VAL A 1 103 ? 21.594 -9.961 2.229 1 93.5 103 VAL A C 1
ATOM 859 O O . VAL A 1 103 ? 22.031 -9.18 1.374 1 93.5 103 VAL A O 1
ATOM 862 N N . MET A 1 104 ? 20.344 -10.016 2.633 1 92.81 104 MET A N 1
ATOM 863 C CA . MET A 1 104 ? 19.344 -9.094 2.082 1 92.81 104 MET A CA 1
ATOM 864 C C . MET A 1 104 ? 19.75 -7.645 2.324 1 92.81 104 MET A C 1
ATOM 866 O O . MET A 1 104 ? 19.734 -6.832 1.399 1 92.81 104 MET A O 1
ATOM 870 N N . GLU A 1 105 ? 20.094 -7.395 3.469 1 87.19 105 GLU A N 1
ATOM 871 C CA . GLU A 1 105 ? 20.484 -6.039 3.83 1 87.19 105 GLU A CA 1
ATOM 872 C C . GLU A 1 105 ? 21.703 -5.578 3.023 1 87.19 105 GLU A C 1
ATOM 874 O O . GLU A 1 105 ? 21.734 -4.449 2.533 1 87.19 105 GLU A O 1
ATOM 879 N N . LYS A 1 106 ? 22.625 -6.41 2.898 1 90.06 106 LYS A N 1
ATOM 880 C CA . LYS A 1 106 ? 23.844 -6.105 2.148 1 90.06 106 LYS A CA 1
ATOM 881 C C . LYS A 1 106 ? 23.531 -5.816 0.684 1 90.06 106 LYS A C 1
ATOM 883 O O . LYS A 1 106 ? 24.031 -4.84 0.116 1 90.06 106 LYS A O 1
ATOM 888 N N . LEU A 1 107 ? 22.703 -6.648 0.119 1 91.25 107 LEU A N 1
ATOM 889 C CA . LEU A 1 107 ? 22.375 -6.512 -1.297 1 91.25 107 LEU A CA 1
ATOM 890 C C . LEU A 1 107 ? 21.531 -5.262 -1.543 1 91.25 107 LEU A C 1
ATOM 892 O O . LEU A 1 107 ? 21.719 -4.566 -2.543 1 91.25 107 LEU A O 1
ATOM 896 N N . VAL A 1 108 ? 20.672 -4.949 -0.63 1 87.56 108 VAL A N 1
ATOM 897 C CA . VAL A 1 108 ? 19.828 -3.771 -0.788 1 87.56 108 VAL A CA 1
ATOM 898 C C . VAL A 1 108 ? 20.672 -2.504 -0.609 1 87.56 108 VAL A C 1
ATOM 900 O O . VAL A 1 108 ? 20.438 -1.499 -1.283 1 87.56 108 VAL A O 1
ATOM 903 N N . ARG A 1 109 ? 21.609 -2.533 0.168 1 80.25 109 ARG A N 1
ATOM 904 C CA . ARG A 1 109 ? 22.438 -1.363 0.452 1 80.25 109 ARG A CA 1
ATOM 905 C C . ARG A 1 109 ? 23.5 -1.163 -0.628 1 80.25 109 ARG A C 1
ATOM 907 O O . ARG A 1 109 ? 23.781 -0.031 -1.031 1 80.25 109 ARG A O 1
ATOM 914 N N . ALA A 1 110 ? 24.031 -2.303 -1.065 1 79.44 110 ALA A N 1
ATOM 915 C CA . ALA A 1 110 ? 25.219 -2.16 -1.897 1 79.44 110 ALA A CA 1
ATOM 916 C C . ALA A 1 110 ? 24.969 -2.66 -3.316 1 79.44 110 ALA A C 1
ATOM 918 O O . ALA A 1 110 ? 25.734 -2.369 -4.234 1 79.44 110 ALA A O 1
ATOM 919 N N . GLY A 1 111 ? 23.984 -3.463 -3.48 1 82.44 111 GLY A N 1
ATOM 920 C CA . GLY A 1 111 ? 23.672 -3.982 -4.801 1 82.44 111 GLY A CA 1
ATOM 921 C C . GLY A 1 111 ? 22.672 -3.129 -5.559 1 82.44 111 GLY A C 1
ATOM 922 O O . GLY A 1 111 ? 21.469 -3.232 -5.332 1 82.44 111 GLY A O 1
ATOM 923 N N . LYS A 1 112 ? 23.141 -2.51 -6.543 1 84.25 112 LYS A N 1
ATOM 924 C CA . LYS A 1 112 ? 22.297 -1.56 -7.262 1 84.25 112 LYS A CA 1
ATOM 925 C C . LYS A 1 112 ? 21.156 -2.271 -7.965 1 84.25 112 LYS A C 1
ATOM 927 O O . LYS A 1 112 ? 20 -1.855 -7.852 1 84.25 112 LYS A O 1
ATOM 932 N N . GLU A 1 113 ? 21.484 -3.293 -8.68 1 90.25 113 GLU A N 1
ATOM 933 C CA . GLU A 1 113 ? 20.453 -3.994 -9.445 1 90.25 113 GLU A CA 1
ATOM 934 C C . GLU A 1 113 ? 19.484 -4.715 -8.516 1 90.25 113 GLU A C 1
ATOM 936 O O . GLU A 1 113 ? 18.281 -4.73 -8.773 1 90.25 113 GLU A O 1
ATOM 941 N N . PHE A 1 114 ? 20.047 -5.242 -7.48 1 92.56 114 PHE A N 1
ATOM 942 C CA . PHE A 1 114 ? 19.203 -5.938 -6.52 1 92.56 114 PHE A CA 1
ATOM 943 C C . PHE A 1 114 ? 18.281 -4.953 -5.805 1 92.56 114 PHE A C 1
ATOM 945 O O . PHE A 1 114 ? 17.094 -5.238 -5.602 1 92.56 114 PHE A O 1
ATOM 952 N N . CYS A 1 115 ? 18.75 -3.885 -5.438 1 88.25 115 CYS A N 1
ATOM 953 C CA . CYS A 1 115 ? 17.938 -2.848 -4.809 1 88.25 115 CYS A CA 1
ATOM 954 C C . CYS A 1 115 ? 16.781 -2.426 -5.719 1 88.25 115 CYS A C 1
ATOM 956 O O . CYS A 1 115 ? 15.648 -2.264 -5.266 1 88.25 115 CYS A O 1
ATOM 958 N N . ASN A 1 116 ? 17.078 -2.301 -6.988 1 88 116 ASN A N 1
ATOM 959 C CA . ASN A 1 116 ? 16.047 -1.932 -7.953 1 88 116 ASN A CA 1
ATOM 960 C C . ASN A 1 116 ? 14.953 -2.992 -8.039 1 88 116 ASN A C 1
ATOM 962 O O . ASN A 1 116 ? 13.773 -2.664 -8.211 1 88 116 ASN A O 1
ATOM 966 N N . LEU A 1 117 ? 15.391 -4.168 -7.926 1 91.75 117 LEU A N 1
ATOM 967 C CA . LEU A 1 117 ? 14.43 -5.266 -7.949 1 91.75 117 LEU A CA 1
ATOM 968 C C . LEU A 1 117 ? 13.477 -5.18 -6.762 1 91.75 117 LEU A C 1
ATOM 970 O O . LEU A 1 117 ? 12.266 -5.34 -6.922 1 91.75 117 LEU A O 1
ATOM 974 N N . VAL A 1 118 ? 14.031 -4.945 -5.621 1 91.25 118 VAL A N 1
ATOM 975 C CA . VAL A 1 118 ? 13.227 -4.84 -4.406 1 91.25 118 VAL A CA 1
ATOM 976 C C . VAL A 1 118 ? 12.312 -3.621 -4.496 1 91.25 118 VAL A C 1
ATOM 978 O O . VAL A 1 118 ? 11.125 -3.701 -4.164 1 91.25 118 VAL A O 1
ATOM 981 N N . TRP A 1 119 ? 12.828 -2.615 -5.047 1 87.94 119 TRP A N 1
ATOM 982 C CA . TRP A 1 119 ? 12.078 -1.376 -5.215 1 87.94 119 TRP A CA 1
ATOM 983 C C . TRP A 1 119 ? 10.898 -1.58 -6.16 1 87.94 119 TRP A C 1
ATOM 985 O O . TRP A 1 119 ? 9.773 -1.162 -5.859 1 87.94 119 TRP A O 1
ATOM 995 N N . ASP A 1 120 ? 11.188 -2.197 -7.215 1 89.69 120 ASP A N 1
ATOM 996 C CA . ASP A 1 120 ? 10.125 -2.449 -8.188 1 89.69 120 ASP A CA 1
ATOM 997 C C . ASP A 1 120 ? 9.008 -3.285 -7.574 1 89.69 120 ASP A C 1
ATOM 999 O O . ASP A 1 120 ? 7.824 -3.035 -7.828 1 89.69 120 ASP A O 1
ATOM 1003 N N . ASP A 1 121 ? 9.391 -4.176 -6.777 1 92.44 121 ASP A N 1
ATOM 1004 C CA . ASP A 1 121 ? 8.406 -5.031 -6.121 1 92.44 121 ASP A CA 1
ATOM 1005 C C . ASP A 1 121 ? 7.531 -4.23 -5.164 1 92.44 121 ASP A C 1
ATOM 1007 O O . ASP A 1 121 ? 6.305 -4.359 -5.18 1 92.44 121 ASP A O 1
ATOM 1011 N N . ILE A 1 122 ? 8.117 -3.383 -4.395 1 91.06 122 ILE A N 1
ATOM 1012 C CA . ILE A 1 122 ? 7.402 -2.607 -3.387 1 91.06 122 ILE A CA 1
ATOM 1013 C C . ILE A 1 122 ? 6.465 -1.613 -4.066 1 91.06 122 ILE A C 1
ATOM 1015 O O . ILE A 1 122 ? 5.324 -1.433 -3.639 1 91.06 122 ILE A O 1
ATOM 1019 N N . ILE A 1 123 ? 6.926 -1.011 -5.129 1 89.31 123 ILE A N 1
ATOM 1020 C CA . ILE A 1 123 ? 6.113 -0.035 -5.848 1 89.31 123 ILE A CA 1
ATOM 1021 C C . ILE A 1 123 ? 4.914 -0.732 -6.488 1 89.31 123 ILE A C 1
ATOM 1023 O O . ILE A 1 123 ? 3.801 -0.206 -6.469 1 89.31 123 ILE A O 1
ATOM 1027 N N . GLU A 1 124 ? 5.168 -1.902 -7 1 90.81 124 GLU A N 1
ATOM 1028 C CA . GLU A 1 124 ? 4.07 -2.66 -7.594 1 90.81 124 GLU A CA 1
ATOM 1029 C C . GLU A 1 124 ? 3.043 -3.055 -6.535 1 90.81 124 GLU A C 1
ATOM 1031 O O . GLU A 1 124 ? 1.838 -3.035 -6.797 1 90.81 124 GLU A O 1
ATOM 1036 N N . GLU A 1 125 ? 3.525 -3.475 -5.414 1 92.44 125 GLU A N 1
ATOM 1037 C CA . GLU A 1 125 ? 2.607 -3.832 -4.336 1 92.44 125 GLU A CA 1
ATOM 1038 C C . GLU A 1 125 ? 1.817 -2.617 -3.859 1 92.44 125 GLU A C 1
ATOM 1040 O O . GLU A 1 125 ? 0.629 -2.727 -3.549 1 92.44 125 GLU A O 1
ATOM 1045 N N . LEU A 1 126 ? 2.494 -1.539 -3.77 1 90.56 126 LEU A N 1
ATOM 1046 C CA . LEU A 1 126 ? 1.818 -0.299 -3.404 1 90.56 126 LEU A CA 1
ATOM 1047 C C . LEU A 1 126 ? 0.703 0.023 -4.395 1 90.56 126 LEU A C 1
ATOM 1049 O O . LEU A 1 126 ? -0.416 0.346 -3.99 1 90.56 126 LEU A O 1
ATOM 1053 N N . ASP A 1 127 ? 1.034 -0.075 -5.676 1 87.75 127 ASP A N 1
ATOM 1054 C CA . ASP A 1 127 ? 0.037 0.161 -6.715 1 87.75 127 ASP A CA 1
ATOM 1055 C C . ASP A 1 127 ? -1.146 -0.794 -6.57 1 87.75 127 ASP A C 1
ATOM 1057 O O . ASP A 1 127 ? -2.301 -0.381 -6.684 1 87.75 127 ASP A O 1
ATOM 1061 N N . PHE A 1 128 ? -0.808 -1.974 -6.332 1 91.38 128 PHE A N 1
ATOM 1062 C CA . PHE A 1 128 ? -1.832 -2.998 -6.164 1 91.38 128 PHE A CA 1
ATOM 1063 C C . PHE A 1 128 ? -2.738 -2.666 -4.984 1 91.38 128 PHE A C 1
ATOM 1065 O O . PHE A 1 128 ? -3.965 -2.686 -5.113 1 91.38 128 PHE A O 1
ATOM 1072 N N . LEU A 1 129 ? -2.162 -2.377 -3.867 1 91 129 LEU A N 1
ATOM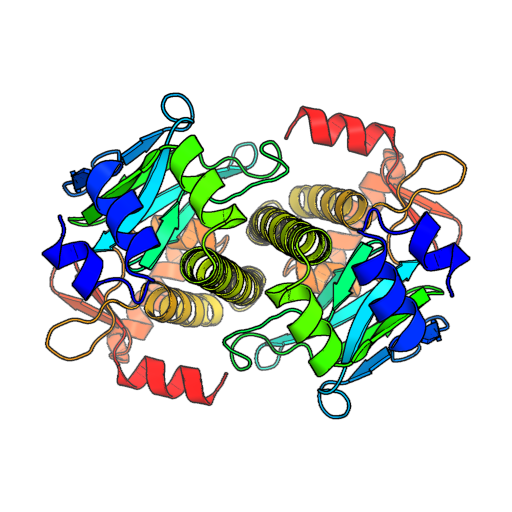 1073 C CA . LEU A 1 129 ? -2.928 -2.115 -2.652 1 91 129 LEU A CA 1
ATOM 1074 C C . LEU A 1 129 ? -3.791 -0.869 -2.812 1 91 129 LEU A C 1
ATOM 1076 O O . LEU A 1 129 ? -4.902 -0.806 -2.283 1 91 129 LEU A O 1
ATOM 1080 N N . LYS A 1 130 ? -3.229 0.075 -3.459 1 88.81 130 LYS A N 1
ATOM 1081 C CA . LYS A 1 130 ? -4.023 1.268 -3.74 1 88.81 130 LYS A CA 1
ATOM 1082 C C . LYS A 1 130 ? -5.27 0.92 -4.547 1 88.81 130 LYS A C 1
ATOM 1084 O O . LYS A 1 130 ? -6.371 1.364 -4.219 1 88.81 130 LYS A O 1
ATOM 1089 N N . SER A 1 131 ? -5.125 0.131 -5.551 1 89 131 SER A N 1
ATOM 1090 C CA . SER A 1 131 ? -6.25 -0.283 -6.383 1 89 131 SER A CA 1
ATOM 1091 C C . SER A 1 131 ? -7.207 -1.184 -5.609 1 89 131 SER A C 1
ATOM 1093 O O . SER A 1 131 ? -8.43 -1.023 -5.699 1 89 131 SER A O 1
ATOM 1095 N N . LEU A 1 132 ? -6.648 -2.086 -4.906 1 92.12 132 LEU A N 1
ATOM 1096 C CA . LEU A 1 132 ? -7.477 -3.018 -4.148 1 92.12 132 LEU A CA 1
ATOM 1097 C C . LEU A 1 132 ? -8.305 -2.279 -3.105 1 92.12 132 LEU A C 1
ATOM 1099 O O . LEU A 1 132 ? -9.477 -2.605 -2.898 1 92.12 132 LEU A O 1
ATOM 1103 N N . SER A 1 133 ? -7.699 -1.314 -2.451 1 91.38 133 SER A N 1
ATOM 1104 C CA . SER A 1 133 ? -8.406 -0.563 -1.421 1 91.38 133 SER A CA 1
ATOM 1105 C C . SER A 1 133 ? -9.641 0.136 -1.994 1 91.38 133 SER A C 1
ATOM 1107 O O . SER A 1 133 ? -10.656 0.279 -1.311 1 91.38 133 SER A O 1
ATOM 1109 N N . GLN A 1 134 ? -9.531 0.504 -3.174 1 89.56 134 GLN A N 1
ATOM 1110 C CA . GLN A 1 134 ? -10.672 1.126 -3.84 1 89.56 134 GLN A CA 1
ATOM 1111 C C . GLN A 1 134 ? -11.812 0.129 -4.023 1 89.56 134 GLN A C 1
ATOM 1113 O O . GLN A 1 134 ? -12.984 0.479 -3.863 1 89.56 134 GLN A O 1
ATOM 1118 N N . GLU A 1 135 ? -11.422 -1.014 -4.367 1 91.75 135 GLU A N 1
ATOM 1119 C CA . GLU A 1 135 ? -12.445 -2.035 -4.559 1 91.75 135 GLU A CA 1
ATOM 1120 C C . GLU A 1 135 ? -13.07 -2.447 -3.23 1 91.75 135 GLU A C 1
ATOM 1122 O O . GLU A 1 135 ? -14.281 -2.688 -3.154 1 91.75 135 GLU A O 1
ATOM 1127 N N . ILE A 1 136 ? -12.258 -2.535 -2.273 1 93.94 136 ILE A N 1
ATOM 1128 C CA . ILE A 1 136 ? -12.766 -2.885 -0.954 1 93.94 136 ILE A CA 1
ATOM 1129 C C . ILE A 1 136 ? -13.797 -1.85 -0.508 1 93.94 136 ILE A C 1
ATOM 1131 O O . ILE A 1 136 ? -14.836 -2.201 0.058 1 93.94 136 ILE A O 1
ATOM 1135 N N . GLY A 1 137 ? -13.547 -0.651 -0.795 1 91.94 137 GLY A N 1
ATOM 1136 C CA . GLY A 1 137 ? -14.438 0.424 -0.383 1 91.94 137 GLY A CA 1
ATOM 1137 C C . GLY A 1 137 ? -15.586 0.655 -1.35 1 91.94 137 GLY A C 1
ATOM 1138 O O . GLY A 1 137 ? -16.453 1.49 -1.099 1 91.94 137 GLY A O 1
ATOM 1139 N N . ASN A 1 138 ? -15.586 -0.025 -2.398 1 90.88 138 ASN A N 1
ATOM 1140 C CA . ASN A 1 138 ? -16.656 0.1 -3.385 1 90.88 138 ASN A CA 1
ATOM 1141 C C . ASN A 1 138 ? -17.984 -0.432 -2.846 1 90.88 138 ASN A C 1
ATOM 1143 O O . ASN A 1 138 ? -18.062 -1.59 -2.432 1 90.88 138 ASN A O 1
ATOM 1147 N N . ARG A 1 139 ? -19 0.44 -2.895 1 88.5 139 ARG A N 1
ATOM 1148 C CA . ARG A 1 139 ? -20.297 0.032 -2.375 1 88.5 139 ARG A CA 1
ATOM 1149 C C . ARG A 1 139 ? -20.969 -0.992 -3.291 1 88.5 139 ARG A C 1
ATOM 1151 O O . ARG A 1 139 ? -21.781 -1.802 -2.842 1 88.5 139 ARG A O 1
ATOM 1158 N N . ASN A 1 140 ? -20.641 -0.865 -4.57 1 90.5 140 ASN A N 1
ATOM 1159 C CA . ASN A 1 140 ? -21.078 -1.902 -5.5 1 90.5 140 ASN A CA 1
ATOM 1160 C C . ASN A 1 140 ? -20.172 -3.131 -5.43 1 90.5 140 ASN A C 1
ATOM 1162 O O . ASN A 1 140 ? -19.234 -3.262 -6.219 1 90.5 140 ASN A O 1
ATOM 1166 N N . LYS A 1 141 ? -20.531 -4.07 -4.555 1 92.12 141 LYS A N 1
ATOM 1167 C CA . LYS A 1 141 ? -19.656 -5.199 -4.242 1 92.12 141 LYS A CA 1
ATOM 1168 C C . LYS A 1 141 ? -19.578 -6.176 -5.414 1 92.12 141 LYS A C 1
ATOM 1170 O O . LYS A 1 141 ? -18.578 -6.871 -5.582 1 92.12 141 LYS A O 1
ATOM 1175 N N . LEU A 1 142 ? -20.641 -6.188 -6.246 1 91.44 142 LEU A N 1
ATOM 1176 C CA . LEU A 1 142 ? -20.578 -7.055 -7.418 1 91.44 142 LEU A CA 1
ATOM 1177 C C . LEU A 1 142 ? -19.531 -6.57 -8.406 1 91.44 142 LEU A C 1
ATOM 1179 O O . LEU A 1 142 ? -18.734 -7.371 -8.922 1 91.44 142 LEU A O 1
ATOM 1183 N N . GLU A 1 143 ? -19.516 -5.359 -8.578 1 90.75 143 GLU A N 1
ATOM 1184 C CA . GLU A 1 143 ? -18.484 -4.766 -9.43 1 90.75 143 GLU A CA 1
ATOM 1185 C C . GLU A 1 143 ? -17.109 -4.898 -8.805 1 90.75 143 GLU A C 1
ATOM 1187 O O . GLU A 1 143 ? -16.125 -5.199 -9.5 1 90.75 143 GLU A O 1
ATOM 1192 N N . ALA A 1 144 ? -17.031 -4.664 -7.539 1 93.12 144 ALA A N 1
ATOM 1193 C CA . ALA A 1 144 ? -15.781 -4.738 -6.801 1 93.12 144 ALA A CA 1
ATOM 1194 C C . ALA A 1 144 ? -15.172 -6.133 -6.902 1 93.12 144 ALA A C 1
ATOM 1196 O O . ALA A 1 144 ? -13.953 -6.277 -7.039 1 93.12 144 ALA A O 1
ATOM 1197 N N . LEU A 1 145 ? -16 -7.105 -6.852 1 94.81 145 LEU A N 1
ATOM 1198 C CA . LEU A 1 145 ? -15.531 -8.484 -6.914 1 94.81 145 LEU A CA 1
ATOM 1199 C C . LEU A 1 145 ? -14.898 -8.781 -8.266 1 94.81 145 LEU A C 1
ATOM 1201 O O . LEU A 1 145 ? -13.844 -9.422 -8.336 1 94.81 145 LEU A O 1
ATOM 1205 N N . ASP A 1 146 ? -15.562 -8.344 -9.281 1 93.75 146 ASP A N 1
ATOM 1206 C CA . ASP A 1 146 ? -15.023 -8.523 -10.625 1 93.75 146 ASP A CA 1
ATOM 1207 C C . ASP A 1 146 ? -13.641 -7.887 -10.75 1 93.75 146 ASP A C 1
ATOM 1209 O O . ASP A 1 146 ? -12.695 -8.531 -11.211 1 93.75 146 ASP A O 1
ATOM 1213 N N . ARG A 1 147 ? -13.539 -6.73 -10.297 1 91.88 147 ARG A N 1
ATOM 1214 C CA . ARG A 1 147 ? -12.281 -5.996 -10.398 1 91.88 147 ARG A CA 1
ATOM 1215 C C . ARG A 1 147 ? -11.219 -6.602 -9.492 1 91.88 147 ARG A C 1
ATOM 1217 O O . ARG A 1 147 ? -10.039 -6.637 -9.852 1 91.88 147 ARG A O 1
ATOM 1224 N N . THR A 1 148 ? -11.609 -7.059 -8.344 1 94.81 148 THR A N 1
ATOM 1225 C CA . THR A 1 148 ? -10.672 -7.68 -7.418 1 94.81 148 THR A CA 1
ATOM 1226 C C . THR A 1 148 ? -10.047 -8.93 -8.031 1 94.81 148 THR A C 1
ATOM 1228 O O . THR A 1 148 ? -8.836 -9.133 -7.941 1 94.81 148 THR A O 1
ATOM 1231 N N . TYR A 1 149 ? -10.859 -9.719 -8.727 1 95.19 149 TYR A N 1
ATOM 1232 C CA . TYR A 1 149 ? -10.344 -10.898 -9.422 1 95.19 149 TYR A CA 1
ATOM 1233 C C . TYR A 1 149 ? -9.297 -10.5 -10.453 1 95.19 149 TYR A C 1
ATOM 1235 O O . TYR A 1 149 ? -8.227 -11.117 -10.531 1 95.19 149 TYR A O 1
ATOM 1243 N N . ARG A 1 150 ? -9.609 -9.531 -11.109 1 93.56 150 ARG A N 1
ATOM 1244 C CA . ARG A 1 150 ? -8.719 -9.102 -12.188 1 93.56 150 ARG A CA 1
ATOM 1245 C C . ARG A 1 150 ? -7.438 -8.5 -11.633 1 93.56 150 ARG A C 1
ATOM 1247 O O . ARG A 1 150 ? -6.352 -8.734 -12.172 1 93.56 150 ARG A O 1
ATOM 1254 N N . LEU A 1 151 ? -7.574 -7.758 -10.578 1 92.94 151 LEU A N 1
ATOM 1255 C CA . LEU A 1 151 ? -6.406 -7.176 -9.93 1 92.94 151 LEU A CA 1
ATOM 1256 C C . LEU A 1 151 ? -5.457 -8.266 -9.438 1 92.94 151 LEU A C 1
ATOM 1258 O O . LEU A 1 151 ? -4.25 -8.203 -9.688 1 92.94 151 LEU A O 1
ATOM 1262 N N . TYR A 1 152 ? -6.02 -9.258 -8.805 1 95.19 152 TYR A N 1
ATOM 1263 C CA . TYR A 1 152 ? -5.176 -10.336 -8.305 1 95.19 152 TYR A CA 1
ATOM 1264 C C . TYR A 1 152 ? -4.57 -11.133 -9.453 1 95.19 152 TYR A C 1
ATOM 1266 O O . TYR A 1 152 ? -3.422 -11.57 -9.375 1 95.19 152 TYR A O 1
ATOM 1274 N N . ALA A 1 153 ? -5.363 -11.344 -10.484 1 95.19 153 ALA A N 1
ATOM 1275 C CA . ALA A 1 153 ? -4.848 -12.055 -11.648 1 95.19 153 ALA A CA 1
ATOM 1276 C C . ALA A 1 153 ? -3.623 -11.344 -12.227 1 95.19 153 ALA A C 1
ATOM 1278 O O . ALA A 1 153 ? -2.613 -11.984 -12.523 1 95.19 153 ALA A O 1
ATOM 1279 N N . ILE A 1 154 ? -3.707 -10.047 -12.305 1 91.69 154 ILE A N 1
ATOM 1280 C CA . ILE A 1 154 ? -2.619 -9.242 -12.852 1 91.69 154 ILE A CA 1
ATOM 1281 C C . ILE A 1 154 ? -1.437 -9.25 -11.883 1 91.69 154 ILE A C 1
ATOM 1283 O O . ILE A 1 154 ? -0.286 -9.391 -12.305 1 91.69 154 ILE A O 1
ATOM 1287 N N . PHE A 1 155 ? -1.668 -9.141 -10.641 1 93.5 155 PHE A N 1
ATOM 1288 C CA . PHE A 1 155 ? -0.643 -9.016 -9.617 1 93.5 155 PHE A CA 1
ATOM 1289 C C . PHE A 1 155 ? 0.131 -10.312 -9.461 1 93.5 155 PHE A C 1
ATOM 1291 O O . PHE A 1 155 ? 1.35 -10.305 -9.266 1 93.5 155 PHE A O 1
ATOM 1298 N N . ILE A 1 156 ? -0.581 -11.422 -9.516 1 94.62 156 ILE A N 1
ATOM 1299 C CA . ILE A 1 156 ? 0.052 -12.727 -9.383 1 94.62 156 ILE A CA 1
ATOM 1300 C C . ILE A 1 156 ? 0.756 -13.094 -10.695 1 94.62 156 ILE A C 1
ATOM 1302 O O . ILE A 1 156 ? 1.815 -13.719 -10.68 1 94.62 156 ILE A O 1
ATOM 1306 N N . ASP A 1 157 ? 0.143 -12.734 -11.75 1 90.88 157 ASP A N 1
ATOM 1307 C CA . ASP A 1 157 ? 0.705 -12.773 -13.094 1 90.88 157 ASP A CA 1
ATOM 1308 C C . ASP A 1 157 ? 1.195 -14.18 -13.445 1 90.88 157 ASP A C 1
ATOM 1310 O O . ASP A 1 157 ? 2.334 -14.352 -13.891 1 90.88 157 ASP A O 1
ATOM 1314 N N . GLU A 1 158 ? 0.452 -15.18 -13.195 1 91.56 158 GLU A N 1
ATOM 1315 C CA . GLU A 1 158 ? 0.665 -16.547 -13.656 1 91.56 158 GLU A CA 1
ATOM 1316 C C . GLU A 1 158 ? -0.344 -16.922 -14.734 1 91.56 158 GLU A C 1
ATOM 1318 O O . GLU A 1 158 ? -1.55 -16.734 -14.562 1 91.56 158 GLU A O 1
ATOM 1323 N N . LYS A 1 159 ? 0.222 -17.438 -15.789 1 93.06 159 LYS A N 1
ATOM 1324 C CA . LYS A 1 159 ? -0.649 -17.781 -16.906 1 93.06 159 LYS A CA 1
ATOM 1325 C C . LYS A 1 159 ? -0.61 -19.281 -17.188 1 93.06 159 LYS A C 1
ATOM 1327 O O . LYS A 1 159 ? 0.424 -19.938 -17 1 93.06 159 LYS A O 1
ATOM 1332 N N . ASP A 1 160 ? -1.758 -19.797 -17.609 1 91.44 160 ASP A N 1
ATOM 1333 C CA . ASP A 1 160 ? -1.784 -21.188 -18.031 1 91.44 160 ASP A CA 1
ATOM 1334 C C . ASP A 1 160 ? -1.342 -21.344 -19.484 1 91.44 160 ASP A C 1
ATOM 1336 O O . ASP A 1 160 ? -0.882 -20.375 -20.094 1 91.44 160 ASP A O 1
ATOM 1340 N N . LYS A 1 161 ? -1.43 -22.516 -19.984 1 91.81 161 LYS A N 1
ATOM 1341 C CA . LYS A 1 161 ? -0.94 -22.828 -21.328 1 91.81 161 LYS A CA 1
ATOM 1342 C C . LYS A 1 161 ? -1.71 -22.062 -22.391 1 91.81 161 LYS A C 1
ATOM 1344 O O . LYS A 1 161 ? -1.206 -21.844 -23.5 1 91.81 161 LYS A O 1
ATOM 1349 N N . HIS A 1 162 ? -2.965 -21.672 -22.078 1 93.56 162 HIS A N 1
ATOM 1350 C CA . HIS A 1 162 ? -3.799 -20.969 -23.047 1 93.56 162 HIS A CA 1
ATOM 1351 C C . HIS A 1 162 ? -3.689 -19.453 -22.875 1 93.56 162 HIS A C 1
ATOM 1353 O O . HIS A 1 162 ? -4.348 -18.703 -23.594 1 93.56 162 HIS A O 1
ATOM 1359 N N . GLY A 1 163 ? -2.922 -19 -21.906 1 94.12 163 GLY A N 1
ATOM 1360 C CA . GLY A 1 163 ? -2.691 -17.578 -21.719 1 94.12 163 GLY A CA 1
ATOM 1361 C C . GLY A 1 163 ? -3.648 -16.938 -20.719 1 94.12 163 GLY A C 1
ATOM 1362 O O . GLY A 1 163 ? -3.627 -15.719 -20.531 1 94.12 163 GLY A O 1
ATOM 1363 N N . HIS A 1 164 ? -4.504 -17.781 -20.141 1 96.38 164 HIS A N 1
ATOM 1364 C CA . HIS A 1 164 ? -5.414 -17.266 -19.125 1 96.38 164 HIS A CA 1
ATOM 1365 C C . HIS A 1 164 ? -4.695 -17.078 -17.797 1 96.38 164 HIS A C 1
ATOM 1367 O O . HIS A 1 164 ? -3.73 -17.781 -17.5 1 96.38 164 HIS A O 1
ATOM 1373 N N . TYR A 1 165 ? -5.109 -16.109 -17.047 1 95.94 165 TYR A N 1
ATOM 1374 C CA . TYR A 1 165 ? -4.469 -15.781 -15.773 1 95.94 165 TYR A CA 1
ATOM 1375 C C . TYR A 1 165 ? -4.977 -16.688 -14.656 1 95.94 165 TYR A C 1
ATOM 1377 O O . TYR A 1 165 ? -6.18 -16.75 -14.398 1 95.94 165 TYR A O 1
ATOM 1385 N N . GLU A 1 166 ? -4.086 -17.344 -14.047 1 94.62 166 GLU A N 1
ATOM 1386 C CA . GLU A 1 166 ? -4.449 -18.266 -12.977 1 94.62 166 GLU A CA 1
ATOM 1387 C C . GLU A 1 166 ? -4.637 -17.547 -11.648 1 94.62 166 GLU A C 1
ATOM 1389 O O . GLU A 1 166 ? -3.877 -16.625 -11.328 1 94.62 166 GLU A O 1
ATOM 1394 N N . LEU A 1 167 ? -5.672 -17.922 -10.93 1 95.56 167 LEU A N 1
ATOM 1395 C CA . LEU A 1 167 ? -5.895 -17.438 -9.578 1 95.56 167 LEU A CA 1
ATOM 1396 C C . LEU A 1 167 ? -5.426 -18.453 -8.547 1 95.56 167 LEU A C 1
ATOM 1398 O O . LEU A 1 167 ? -5.418 -19.656 -8.82 1 95.56 167 LEU A O 1
ATOM 1402 N N . PRO A 1 168 ? -4.984 -17.953 -7.371 1 94.88 168 PRO A N 1
ATOM 1403 C CA . PRO A 1 168 ? -4.609 -18.922 -6.332 1 94.88 168 PRO A CA 1
ATOM 1404 C C . PRO A 1 168 ? -5.754 -19.859 -5.965 1 94.88 168 PRO A C 1
ATOM 1406 O O . PRO A 1 168 ? -6.906 -19.422 -5.867 1 94.88 168 PRO A O 1
ATOM 1409 N N . ARG A 1 169 ? -5.402 -21.062 -5.727 1 91.06 169 ARG A N 1
ATOM 1410 C CA . ARG A 1 169 ? -6.395 -22.078 -5.41 1 91.06 169 ARG A CA 1
ATOM 1411 C C . ARG A 1 169 ? -7.117 -21.766 -4.109 1 91.06 169 ARG A C 1
ATOM 1413 O O . ARG A 1 169 ? -8.305 -22.062 -3.959 1 91.06 169 ARG A O 1
ATOM 1420 N N . SER A 1 170 ? -6.461 -21.156 -3.223 1 92.88 170 SER A N 1
ATOM 1421 C CA . SER A 1 170 ? -7.027 -20.906 -1.902 1 92.88 170 SER A CA 1
ATOM 1422 C C . SER A 1 170 ? -7.898 -19.656 -1.906 1 92.88 170 SER A C 1
ATOM 1424 O O . SER A 1 170 ? -8.594 -19.375 -0.929 1 92.88 170 SER A O 1
ATOM 1426 N N . LEU A 1 171 ? -7.902 -18.891 -2.986 1 93.94 171 LEU A N 1
ATOM 1427 C CA . LEU A 1 171 ? -8.75 -17.703 -3.09 1 93.94 171 LEU A CA 1
ATOM 1428 C C . LEU A 1 171 ? -10.195 -18.094 -3.381 1 93.94 171 LEU A C 1
ATOM 1430 O O . LEU A 1 171 ? -10.695 -17.844 -4.48 1 93.94 171 LEU A O 1
ATOM 1434 N N . ASN A 1 172 ? -10.805 -18.688 -2.383 1 91.62 172 ASN A N 1
ATOM 1435 C CA . ASN A 1 172 ? -12.18 -19.156 -2.51 1 91.62 172 ASN A CA 1
ATOM 1436 C C . ASN A 1 172 ? -13.18 -18.078 -2.098 1 91.62 172 ASN A C 1
ATOM 1438 O O . ASN A 1 172 ? -12.805 -16.938 -1.858 1 91.62 172 ASN A O 1
ATOM 1442 N N . GLN A 1 173 ? -14.414 -18.453 -2.1 1 92.88 173 GLN A N 1
ATOM 1443 C CA . GLN A 1 173 ? -15.5 -17.516 -1.827 1 92.88 173 GLN A CA 1
ATOM 1444 C C . GLN A 1 173 ? -15.391 -16.938 -0.419 1 92.88 173 GLN A C 1
ATOM 1446 O O . GLN A 1 173 ? -15.656 -15.758 -0.204 1 92.88 173 GLN A O 1
ATOM 1451 N N . GLU A 1 174 ? -14.945 -17.766 0.446 1 93.19 174 GLU A N 1
ATOM 1452 C CA . GLU A 1 174 ? -14.812 -17.328 1.83 1 93.19 174 GLU A CA 1
ATOM 1453 C C . GLU A 1 174 ? -13.719 -16.266 1.967 1 93.19 174 GLU A C 1
ATOM 1455 O O . GLU A 1 174 ? -13.938 -15.227 2.588 1 93.19 174 GLU A O 1
ATOM 1460 N N . LYS A 1 175 ? -12.602 -16.516 1.408 1 93.81 175 LYS A N 1
ATOM 1461 C CA . LYS A 1 175 ? -11.477 -15.594 1.49 1 93.81 175 LYS A CA 1
ATOM 1462 C C . LYS A 1 175 ? -11.789 -14.281 0.768 1 93.81 175 LYS A C 1
ATOM 1464 O O . LYS A 1 175 ? -11.438 -13.203 1.25 1 93.81 175 LYS A O 1
ATOM 1469 N N . LEU A 1 176 ? -12.445 -14.375 -0.317 1 94.62 176 LEU A N 1
ATOM 1470 C CA . LEU A 1 176 ? -12.82 -13.18 -1.065 1 94.62 176 LEU A CA 1
ATOM 1471 C C . LEU A 1 176 ? -13.805 -12.328 -0.272 1 94.62 176 LEU A C 1
ATOM 1473 O O . LEU A 1 176 ? -13.742 -11.094 -0.312 1 94.62 176 LEU A O 1
ATOM 1477 N N . SER A 1 177 ? -14.758 -13.016 0.363 1 95.12 177 SER A N 1
ATOM 1478 C CA . SER A 1 177 ? -15.719 -12.289 1.184 1 95.12 177 SER A CA 1
ATOM 1479 C C . SER A 1 177 ? -15.031 -11.523 2.307 1 95.12 177 SER A C 1
ATOM 1481 O O . SER A 1 177 ? -15.43 -10.414 2.645 1 95.12 177 SER A O 1
ATOM 1483 N N . LYS A 1 178 ? -13.945 -12.109 2.828 1 92.69 178 LYS A N 1
ATOM 1484 C CA . LYS A 1 178 ? -13.18 -11.453 3.881 1 92.69 178 LYS A CA 1
ATOM 1485 C C . LYS A 1 178 ? -12.406 -10.25 3.334 1 92.69 178 LYS A C 1
ATOM 1487 O O . LYS A 1 178 ? -12.352 -9.203 3.977 1 92.69 178 LYS A O 1
ATOM 1492 N N . ILE A 1 179 ? -11.844 -10.383 2.197 1 94.06 179 ILE A N 1
ATOM 1493 C CA . ILE A 1 179 ? -11.062 -9.32 1.581 1 94.06 179 ILE A CA 1
ATOM 1494 C C . ILE A 1 179 ? -11.953 -8.125 1.285 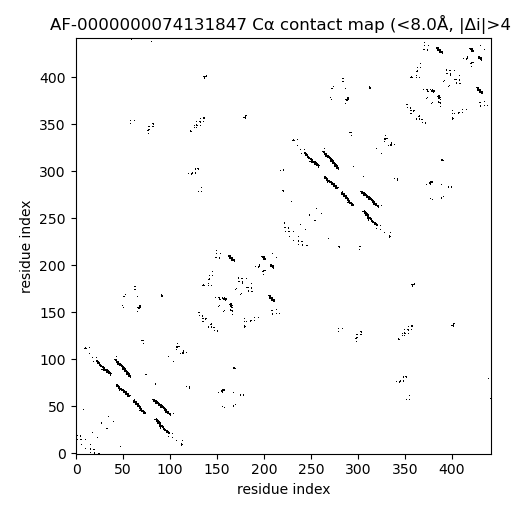1 94.06 179 ILE A C 1
ATOM 1496 O O . ILE A 1 179 ? -11.602 -6.984 1.593 1 94.06 179 ILE A O 1
ATOM 1500 N N . LEU A 1 180 ? -13.141 -8.391 0.787 1 95 180 LEU A N 1
ATOM 1501 C CA . LEU A 1 180 ? -13.984 -7.309 0.293 1 95 180 LEU A CA 1
ATOM 1502 C C . LEU A 1 180 ? -14.961 -6.852 1.368 1 95 180 LEU A C 1
ATOM 1504 O O . LEU A 1 180 ? -15.703 -5.887 1.167 1 95 180 LEU A O 1
ATOM 1508 N N . GLY A 1 181 ? -14.922 -7.52 2.518 1 91.69 181 GLY A N 1
ATOM 1509 C CA . GLY A 1 181 ? -15.867 -7.172 3.566 1 91.69 181 GLY A CA 1
ATOM 1510 C C . GLY A 1 181 ? -17.312 -7.344 3.145 1 91.69 181 GLY A C 1
ATOM 1511 O O . GLY A 1 181 ? -18.125 -6.438 3.328 1 91.69 181 GLY A O 1
ATOM 1512 N N . THR A 1 182 ? -17.688 -8.461 2.516 1 93.56 182 THR A N 1
ATOM 1513 C CA . THR A 1 182 ? -19.031 -8.742 2.033 1 93.56 182 THR A CA 1
ATOM 1514 C C . THR A 1 182 ? -19.453 -10.164 2.418 1 93.56 182 THR A C 1
ATOM 1516 O O . THR A 1 182 ? -18.844 -10.781 3.289 1 93.56 182 THR A O 1
ATOM 1519 N N . THR A 1 183 ? -20.594 -10.562 1.947 1 93.19 183 THR A N 1
ATOM 1520 C CA . THR A 1 183 ? -21.109 -11.875 2.311 1 93.19 183 THR A CA 1
ATOM 1521 C C . THR A 1 183 ? -20.766 -12.906 1.241 1 93.19 183 THR A C 1
ATOM 1523 O O . THR A 1 183 ? -20.531 -12.555 0.083 1 93.19 183 THR A O 1
ATOM 1526 N N . ARG A 1 184 ? -20.781 -14.211 1.668 1 93.06 184 ARG A N 1
ATOM 1527 C CA . ARG A 1 184 ? -20.531 -15.312 0.748 1 93.06 184 ARG A CA 1
ATOM 1528 C C . ARG A 1 184 ? -21.609 -15.367 -0.339 1 93.06 184 ARG A C 1
ATOM 1530 O O . ARG A 1 184 ? -21.312 -15.727 -1.481 1 93.06 184 ARG A O 1
ATOM 1537 N N . VAL A 1 185 ? -22.812 -15 0.038 1 93.75 185 VAL A N 1
ATOM 1538 C CA . VAL A 1 185 ? -23.938 -15.008 -0.897 1 93.75 185 VAL A CA 1
ATOM 1539 C C . VAL A 1 185 ? -23.656 -14.062 -2.062 1 93.75 185 VAL A C 1
ATOM 1541 O O . VAL A 1 185 ? -23.812 -14.438 -3.227 1 93.75 185 VAL A O 1
ATOM 1544 N N . THR A 1 186 ? -23.156 -12.883 -1.752 1 93.44 186 THR A N 1
ATOM 1545 C CA . THR A 1 186 ? -22.812 -11.883 -2.762 1 93.44 186 THR A CA 1
ATOM 1546 C C . THR A 1 186 ? -21.688 -12.383 -3.658 1 93.44 186 THR A C 1
ATOM 1548 O O . THR A 1 186 ? -21.734 -12.219 -4.879 1 93.44 186 THR A O 1
ATOM 1551 N N . VAL A 1 187 ? -20.719 -12.984 -3.068 1 96 187 VAL A N 1
ATOM 1552 C CA . VAL A 1 187 ? -19.562 -13.477 -3.816 1 96 187 VAL A CA 1
ATOM 1553 C C . VAL A 1 187 ? -20 -14.594 -4.766 1 96 187 VAL A C 1
ATOM 1555 O O . VAL A 1 187 ? -19.641 -14.594 -5.945 1 96 187 VAL A O 1
ATOM 1558 N N . ASN A 1 188 ? -20.828 -15.477 -4.277 1 95.62 188 ASN A N 1
ATOM 1559 C CA . ASN A 1 188 ? -21.297 -16.594 -5.086 1 95.62 188 ASN A CA 1
ATOM 1560 C C . ASN A 1 188 ? -22.109 -16.125 -6.281 1 95.62 188 ASN A C 1
ATOM 1562 O O . ASN A 1 188 ? -22 -16.672 -7.379 1 95.62 188 ASN A O 1
ATOM 1566 N N . LYS A 1 189 ? -22.891 -15.156 -6.004 1 95.88 189 LYS A N 1
ATOM 1567 C CA . LYS A 1 189 ? -23.688 -14.578 -7.086 1 95.88 189 LYS A CA 1
ATOM 1568 C C . LYS A 1 189 ? -22.797 -14.039 -8.195 1 95.88 189 LYS A C 1
ATOM 1570 O O . LYS A 1 189 ? -23.047 -14.281 -9.383 1 95.88 189 LYS A O 1
ATOM 1575 N N . LYS A 1 190 ? -21.812 -13.367 -7.848 1 95 190 LYS A N 1
ATOM 1576 C CA . LYS A 1 190 ? -20.938 -12.773 -8.852 1 95 190 LYS A CA 1
ATOM 1577 C C . LYS A 1 190 ? -20.109 -13.836 -9.562 1 95 190 LYS A C 1
ATOM 1579 O O . LYS A 1 190 ? -19.859 -13.734 -10.766 1 95 190 LYS A O 1
ATOM 1584 N N . ILE A 1 191 ? -19.688 -14.773 -8.828 1 95.06 191 ILE A N 1
ATOM 1585 C CA . ILE A 1 191 ? -18.922 -15.867 -9.422 1 95.06 191 ILE A CA 1
ATOM 1586 C C . ILE A 1 191 ? -19.75 -16.547 -10.508 1 95.06 191 ILE A C 1
ATOM 1588 O O . ILE A 1 191 ? -19.25 -16.828 -11.602 1 95.06 191 ILE A O 1
ATOM 1592 N N . LYS A 1 192 ? -20.969 -16.797 -10.172 1 95.31 192 LYS A N 1
ATOM 1593 C CA . LYS A 1 192 ? -21.859 -17.406 -11.148 1 95.31 192 LYS A CA 1
ATOM 1594 C C . LYS A 1 192 ? -21.984 -16.547 -12.398 1 95.31 192 LYS A C 1
ATOM 1596 O O . LYS A 1 192 ? -21.922 -17.047 -13.516 1 95.31 192 LYS A O 1
ATOM 1601 N N . GLU A 1 193 ? -22.125 -15.297 -12.219 1 96.25 193 GLU A N 1
ATOM 1602 C CA . GLU A 1 193 ? -22.25 -14.352 -13.32 1 96.25 193 GLU A CA 1
ATOM 1603 C C . GLU A 1 193 ? -20.984 -14.344 -14.188 1 96.25 193 GLU A C 1
ATOM 1605 O O . GLU A 1 193 ? -21.062 -14.352 -15.414 1 96.25 193 GLU A O 1
ATOM 1610 N N . LEU A 1 194 ? -19.859 -14.281 -13.531 1 95.81 194 LEU A N 1
ATOM 1611 C CA . LEU A 1 194 ? -18.594 -14.211 -14.242 1 95.81 194 LEU A CA 1
ATOM 1612 C C . LEU A 1 194 ? -18.344 -15.5 -15.023 1 95.81 194 LEU A C 1
ATOM 1614 O O . LEU A 1 194 ? -17.75 -15.469 -16.094 1 95.81 194 LEU A O 1
ATOM 1618 N N . ARG A 1 195 ? -18.812 -16.594 -14.5 1 95.44 195 ARG A N 1
ATOM 1619 C CA . ARG A 1 195 ? -18.688 -17.875 -15.188 1 95.44 195 ARG A CA 1
ATOM 1620 C C . ARG A 1 195 ? -19.578 -17.922 -16.422 1 95.44 195 ARG A C 1
ATOM 1622 O O . ARG A 1 195 ? -19.156 -18.406 -17.484 1 95.44 195 ARG A O 1
ATOM 1629 N N . GLN A 1 196 ? -20.734 -17.422 -16.266 1 95.94 196 GLN A N 1
ATOM 1630 C CA . GLN A 1 196 ? -21.672 -17.391 -17.375 1 95.94 196 GLN A CA 1
ATOM 1631 C C . GLN A 1 196 ? -21.141 -16.516 -18.516 1 95.94 196 GLN A C 1
ATOM 1633 O O . GLN A 1 196 ? -21.328 -16.859 -19.688 1 95.94 196 GLN A O 1
ATOM 1638 N N . LYS A 1 197 ? -20.438 -15.484 -18.156 1 95.06 197 LYS A N 1
ATOM 1639 C CA . LYS A 1 197 ? -19.891 -14.555 -19.141 1 95.06 197 LYS A CA 1
ATOM 1640 C C . LYS A 1 197 ? -18.531 -15.031 -19.656 1 95.06 197 LYS A C 1
ATOM 1642 O O . LYS A 1 197 ? -17.906 -14.352 -20.469 1 95.06 197 LYS A O 1
ATOM 1647 N N . ARG A 1 198 ? -18.047 -16.094 -19.125 1 94.75 198 ARG A N 1
ATOM 1648 C CA . ARG A 1 198 ? -16.797 -16.734 -19.516 1 94.75 198 ARG A CA 1
ATOM 1649 C C . ARG A 1 198 ? -15.609 -15.828 -19.188 1 94.75 198 ARG A C 1
ATOM 1651 O O . ARG A 1 198 ? -14.609 -15.828 -19.906 1 94.75 198 ARG A O 1
ATOM 1658 N N . VAL A 1 199 ? -15.82 -15.008 -18.219 1 95.75 199 VAL A N 1
ATOM 1659 C CA . VAL A 1 199 ? -14.727 -14.211 -17.688 1 95.75 199 VAL A CA 1
ATOM 1660 C C . VAL A 1 199 ? -13.906 -15.062 -16.703 1 95.75 199 VAL A C 1
ATOM 1662 O O . VAL A 1 199 ? -12.672 -15.055 -16.75 1 95.75 199 VAL A O 1
ATOM 1665 N N . LEU A 1 200 ? -14.656 -15.719 -15.883 1 96.31 200 LEU A N 1
ATOM 1666 C CA . LEU A 1 200 ? -14.055 -16.672 -14.953 1 96.31 200 LEU A CA 1
ATOM 1667 C C . LEU A 1 200 ? -14.172 -18.094 -15.477 1 96.31 200 LEU A C 1
ATOM 1669 O O . LEU A 1 200 ? -15.273 -18.578 -15.719 1 96.31 200 LEU A O 1
ATOM 1673 N N . LEU A 1 201 ? -13.016 -18.641 -15.648 1 96.25 201 LEU A N 1
ATOM 1674 C CA . LEU A 1 201 ? -12.945 -20.016 -16.141 1 96.25 201 LEU A CA 1
ATOM 1675 C C . LEU A 1 201 ? -12.57 -20.984 -15.016 1 96.25 201 LEU A C 1
ATOM 1677 O O . LEU A 1 201 ? -11.711 -20.672 -14.188 1 96.25 201 LEU A O 1
ATOM 1681 N N . GLN A 1 202 ? -13.289 -22.062 -14.906 1 91.44 202 GLN A N 1
ATOM 1682 C CA . GLN A 1 202 ? -13 -23.016 -13.844 1 91.44 202 GLN A CA 1
ATOM 1683 C C . GLN A 1 202 ? -12.812 -24.422 -14.398 1 91.44 202 GLN A C 1
ATOM 1685 O O . GLN A 1 202 ? -13.602 -24.875 -15.219 1 91.44 202 GLN A O 1
ATOM 1690 N N . LYS A 1 203 ? -11.672 -24.984 -14.102 1 87.06 203 LYS A N 1
ATOM 1691 C CA . LYS A 1 203 ? -11.406 -26.391 -14.336 1 87.06 203 LYS A CA 1
ATOM 1692 C C . LYS A 1 203 ? -11.031 -27.109 -13.047 1 87.06 203 LYS A C 1
ATOM 1694 O O . LYS A 1 203 ? -9.953 -26.875 -12.492 1 87.06 203 LYS A O 1
ATOM 1699 N N . GLU A 1 204 ? -11.938 -27.938 -12.516 1 84.62 204 GLU A N 1
ATOM 1700 C CA . GLU A 1 204 ? -11.742 -28.578 -11.211 1 84.62 204 GLU A CA 1
ATOM 1701 C C . GLU A 1 204 ? -11.57 -27.531 -10.109 1 84.62 204 GLU A C 1
ATO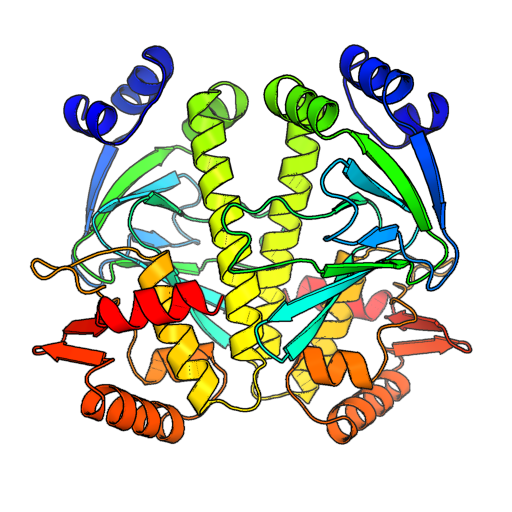M 1703 O O . GLU A 1 204 ? -12.398 -26.625 -9.969 1 84.62 204 GLU A O 1
ATOM 1708 N N . ARG A 1 205 ? -10.406 -27.531 -9.516 1 79.88 205 ARG A N 1
ATOM 1709 C CA . ARG A 1 205 ? -10.227 -26.641 -8.375 1 79.88 205 ARG A CA 1
ATOM 1710 C C . ARG A 1 205 ? -9.469 -25.375 -8.789 1 79.88 205 ARG A C 1
ATOM 1712 O O . ARG A 1 205 ? -9.234 -24.5 -7.965 1 79.88 205 ARG A O 1
ATOM 1719 N N . ASN A 1 206 ? -9.273 -25.297 -10.062 1 88.12 206 ASN A N 1
ATOM 1720 C CA . ASN A 1 206 ? -8.469 -24.172 -10.523 1 88.12 206 ASN A CA 1
ATOM 1721 C C . ASN A 1 206 ? -9.328 -23.109 -11.211 1 88.12 206 ASN A C 1
ATOM 1723 O O . ASN A 1 206 ? -10.148 -23.438 -12.07 1 88.12 206 ASN A O 1
ATOM 1727 N N . MET A 1 207 ? -9.195 -21.938 -10.742 1 93.12 207 MET A N 1
ATOM 1728 C CA . MET A 1 207 ? -9.898 -20.797 -11.336 1 93.12 207 MET A CA 1
ATOM 1729 C C . MET A 1 207 ? -8.938 -19.922 -12.133 1 93.12 207 MET A C 1
ATOM 1731 O O . MET A 1 207 ? -7.785 -19.75 -11.742 1 93.12 207 MET A O 1
ATOM 1735 N N . ARG A 1 208 ? -9.477 -19.406 -13.328 1 96.38 208 ARG A N 1
ATOM 1736 C CA . ARG A 1 208 ? -8.695 -18.531 -14.195 1 96.38 208 ARG A CA 1
ATOM 1737 C C . ARG A 1 208 ? -9.531 -17.359 -14.695 1 96.38 208 ARG A C 1
ATOM 1739 O O . ARG A 1 208 ? -10.75 -17.484 -14.836 1 96.38 208 ARG A O 1
ATOM 1746 N N . ILE A 1 209 ? -8.891 -16.328 -14.898 1 97.19 209 ILE A N 1
ATOM 1747 C CA . ILE A 1 209 ? -9.523 -15.203 -15.586 1 97.19 209 ILE A CA 1
ATOM 1748 C C . ILE A 1 209 ? -9.109 -15.211 -17.062 1 97.19 209 ILE A C 1
ATOM 1750 O O . ILE A 1 209 ? -7.922 -15.32 -17.375 1 97.19 209 ILE A O 1
ATOM 1754 N N . ALA A 1 210 ? -10.078 -15.07 -17.875 1 97.25 210 ALA A N 1
ATOM 1755 C CA . ALA A 1 210 ? -9.82 -15.07 -19.312 1 97.25 210 ALA A CA 1
ATOM 1756 C C . ALA A 1 210 ? -8.914 -13.906 -19.703 1 97.25 210 ALA A C 1
ATOM 1758 O O . ALA A 1 210 ? -9.086 -12.781 -19.234 1 97.25 210 ALA A O 1
ATOM 1759 N N . ASN A 1 211 ? -8 -14.203 -20.594 1 95.38 211 ASN A N 1
ATOM 1760 C CA . ASN A 1 211 ? -7.055 -13.195 -21.047 1 95.38 211 ASN A CA 1
ATOM 1761 C C . ASN A 1 211 ? -7.77 -11.984 -21.641 1 95.38 211 ASN A C 1
ATOM 1763 O O . ASN A 1 211 ? -7.371 -10.844 -21.406 1 95.38 211 ASN A O 1
ATOM 1767 N N . LYS A 1 212 ? -8.773 -12.242 -22.375 1 93.12 212 LYS A N 1
ATOM 1768 C CA . LYS A 1 212 ? -9.539 -11.172 -23 1 93.12 212 LYS A CA 1
ATOM 1769 C C . LYS A 1 212 ? -10.125 -10.227 -21.953 1 93.12 212 LYS A C 1
ATOM 1771 O O . LYS A 1 212 ? -10.148 -9.008 -22.156 1 93.12 212 LYS A O 1
ATOM 1776 N N . ALA A 1 213 ? -10.57 -10.789 -20.875 1 93.25 213 ALA A N 1
ATOM 1777 C CA . ALA A 1 213 ? -11.164 -9.992 -19.812 1 93.25 213 ALA A CA 1
ATOM 1778 C C . ALA A 1 213 ? -10.125 -9.07 -19.172 1 93.25 213 ALA A C 1
ATOM 1780 O O . ALA A 1 213 ? -10.445 -7.957 -18.75 1 93.25 213 ALA A O 1
ATOM 1781 N N . ILE A 1 214 ? -8.898 -9.5 -19.094 1 93.25 214 ILE A N 1
ATOM 1782 C CA . ILE A 1 214 ? -7.812 -8.719 -18.516 1 93.25 214 ILE A CA 1
ATOM 1783 C C . ILE A 1 214 ? -7.422 -7.594 -19.469 1 93.25 214 ILE A C 1
ATOM 1785 O O . ILE A 1 214 ? -7.195 -6.457 -19.031 1 93.25 214 ILE A O 1
ATOM 1789 N N . GLU A 1 215 ? -7.379 -7.895 -20.703 1 89.25 215 GLU A N 1
ATOM 1790 C CA . GLU A 1 215 ? -7.039 -6.887 -21.703 1 89.25 215 GLU A CA 1
ATOM 1791 C C . GLU A 1 215 ? -8.078 -5.766 -21.734 1 89.25 215 GLU A C 1
ATOM 1793 O O . GLU A 1 215 ? -7.727 -4.594 -21.859 1 89.25 215 GLU A O 1
ATOM 1798 N N . GLU A 1 216 ? -9.305 -6.148 -21.594 1 85.19 216 GLU A N 1
ATOM 1799 C CA . GLU A 1 216 ? -10.383 -5.164 -21.547 1 85.19 216 GLU A CA 1
ATOM 1800 C C . GLU A 1 216 ? -10.273 -4.285 -20.297 1 85.19 216 GLU A C 1
ATOM 1802 O O . GLU A 1 216 ? -10.578 -3.092 -20.344 1 85.19 216 GLU A O 1
ATOM 1807 N N . PHE A 1 217 ? -9.797 -4.914 -19.266 1 83.31 217 PHE A N 1
ATOM 1808 C CA . PHE A 1 217 ? -9.664 -4.234 -17.984 1 83.31 217 PHE A CA 1
ATOM 1809 C C . PHE A 1 217 ? -8.508 -3.244 -18.016 1 83.31 217 PHE A C 1
ATOM 1811 O O . PHE A 1 217 ? -8.625 -2.123 -17.516 1 83.31 217 PHE A O 1
ATOM 1818 N N . LYS A 1 218 ? -7.48 -3.623 -18.609 1 77.25 218 LYS A N 1
ATOM 1819 C CA . LYS A 1 218 ? -6.289 -2.783 -18.688 1 77.25 218 LYS A CA 1
ATOM 1820 C C . LYS A 1 218 ? -6.543 -1.55 -19.547 1 77.25 218 LYS A C 1
ATOM 1822 O O . LYS A 1 218 ? -5.965 -0.488 -19.312 1 77.25 218 LYS A O 1
ATOM 1827 N N . ASN A 1 219 ? -7.508 -1.698 -20.516 1 66.06 219 ASN A N 1
ATOM 1828 C CA . ASN A 1 219 ? -7.848 -0.589 -21.406 1 66.06 219 ASN A CA 1
ATOM 1829 C C . ASN A 1 219 ? -8.719 0.446 -20.688 1 66.06 219 ASN A C 1
ATOM 1831 O O . ASN A 1 219 ? -8.773 1.605 -21.109 1 66.06 219 ASN A O 1
ATOM 1835 N N . PHE A 1 220 ? -9.32 -0.074 -19.609 1 59.66 220 PHE A N 1
ATOM 1836 C CA . PHE A 1 220 ? -10.211 0.828 -18.875 1 59.66 220 PHE A CA 1
ATOM 1837 C C . PHE A 1 220 ? -9.484 1.477 -17.703 1 59.66 220 PHE A C 1
ATOM 1839 O O . PHE A 1 220 ? -9.953 2.471 -17.156 1 59.66 220 PHE A O 1
ATOM 1846 N N . LEU A 1 221 ? -8.461 0.833 -17.391 1 58.38 221 LEU A N 1
ATOM 1847 C CA . LEU A 1 221 ? -7.676 1.43 -16.312 1 58.38 221 LEU A CA 1
ATOM 1848 C C . LEU A 1 221 ? -6.992 2.711 -16.766 1 58.38 221 LEU A C 1
ATOM 1850 O O . LEU A 1 221 ? -6.945 3.697 -16.031 1 58.38 221 LEU A O 1
ATOM 1854 N N . MET B 1 1 ? 17.281 28.141 1.979 1 90.5 1 MET B N 1
ATOM 1855 C CA . MET B 1 1 ? 17.266 26.797 1.402 1 90.5 1 MET B CA 1
ATOM 1856 C C . MET B 1 1 ? 18.25 25.891 2.125 1 90.5 1 MET B C 1
ATOM 1858 O O . MET B 1 1 ? 17.859 24.859 2.666 1 90.5 1 MET B O 1
ATOM 1862 N N . ARG B 1 2 ? 19.438 26.375 2.416 1 90.38 2 ARG B N 1
ATOM 1863 C CA . ARG B 1 2 ? 20.453 25.531 3.02 1 90.38 2 ARG B CA 1
ATOM 1864 C C . ARG B 1 2 ? 20.109 25.188 4.465 1 90.38 2 ARG B C 1
ATOM 1866 O O . ARG B 1 2 ? 20.219 24.031 4.883 1 90.38 2 ARG B O 1
ATOM 1873 N N . SER B 1 3 ? 19.703 26.109 5.191 1 92.12 3 SER B N 1
ATOM 1874 C CA . SER B 1 3 ? 19.344 25.906 6.59 1 92.12 3 SER B CA 1
ATOM 1875 C C . SER B 1 3 ? 18.156 24.953 6.73 1 92.12 3 SER B C 1
ATOM 1877 O O . SER B 1 3 ? 18.156 24.094 7.605 1 92.12 3 SER B O 1
ATOM 1879 N N . ILE B 1 4 ? 17.234 25.031 5.844 1 92.5 4 ILE B N 1
ATOM 1880 C CA . ILE B 1 4 ? 16.031 24.188 5.875 1 92.5 4 ILE B CA 1
ATOM 1881 C C . ILE B 1 4 ? 16.406 22.75 5.539 1 92.5 4 ILE B C 1
ATOM 1883 O O . ILE B 1 4 ? 15.977 21.812 6.227 1 92.5 4 ILE B O 1
ATOM 1887 N N . ILE B 1 5 ? 17.203 22.578 4.562 1 93.12 5 ILE B N 1
ATOM 1888 C CA . ILE B 1 5 ? 17.625 21.25 4.113 1 93.12 5 ILE B CA 1
ATOM 1889 C C . ILE B 1 5 ? 18.422 20.562 5.207 1 93.12 5 ILE B C 1
ATOM 1891 O O . ILE B 1 5 ? 18.203 19.391 5.5 1 93.12 5 ILE B O 1
ATOM 1895 N N . LYS B 1 6 ? 19.281 21.328 5.828 1 91.56 6 LYS B N 1
ATOM 1896 C CA . LYS B 1 6 ? 20.125 20.781 6.887 1 91.56 6 LYS B CA 1
ATOM 1897 C C . LYS B 1 6 ? 19.297 20.375 8.094 1 91.56 6 LYS B C 1
ATOM 1899 O O . LYS B 1 6 ? 19.594 19.375 8.758 1 91.56 6 LYS B O 1
ATOM 1904 N N . LYS B 1 7 ? 18.344 21.141 8.32 1 90.56 7 LYS B N 1
ATOM 1905 C CA . LYS B 1 7 ? 17.484 20.875 9.469 1 90.56 7 LYS B CA 1
ATOM 1906 C C . LYS B 1 7 ? 16.562 19.688 9.203 1 90.56 7 LYS B C 1
ATOM 1908 O O . LYS B 1 7 ? 16.297 18.875 10.102 1 90.56 7 LYS B O 1
ATOM 1913 N N . GLU B 1 8 ? 16.078 19.469 7.98 1 89.69 8 GLU B N 1
ATOM 1914 C CA . GLU B 1 8 ? 15.062 18.5 7.617 1 89.69 8 GLU B CA 1
ATOM 1915 C C . GLU B 1 8 ? 15.688 17.125 7.352 1 89.69 8 GLU B C 1
ATOM 1917 O O . GLU B 1 8 ? 15.102 16.094 7.695 1 89.69 8 GLU B O 1
ATOM 1922 N N . PHE B 1 9 ? 16.906 17.172 6.77 1 89.5 9 PHE B N 1
ATOM 1923 C CA . PHE B 1 9 ? 17.422 15.914 6.23 1 89.5 9 PHE B CA 1
ATOM 1924 C C . PHE B 1 9 ? 18.766 15.562 6.852 1 89.5 9 PHE B C 1
ATOM 1926 O O . PHE B 1 9 ? 19.609 16.438 7.043 1 89.5 9 PHE B O 1
ATOM 1933 N N . THR B 1 10 ? 18.875 14.383 7.234 1 89.81 10 THR B N 1
ATOM 1934 C CA . THR B 1 10 ? 20.188 13.828 7.543 1 89.81 10 THR B CA 1
ATOM 1935 C C . THR B 1 10 ? 20.812 13.203 6.301 1 89.81 10 THR B C 1
ATOM 1937 O O . THR B 1 10 ? 20.781 11.984 6.129 1 89.81 10 THR B O 1
ATOM 1940 N N . LEU B 1 11 ? 21.312 14.062 5.41 1 93.38 11 LEU B N 1
ATOM 1941 C CA . LEU B 1 11 ? 21.922 13.648 4.16 1 93.38 11 LEU B CA 1
ATOM 1942 C C . LEU B 1 11 ? 23.406 13.977 4.148 1 93.38 11 LEU B C 1
ATOM 1944 O O . LEU B 1 11 ? 23.891 14.766 4.977 1 93.38 11 LEU B O 1
ATOM 1948 N N . SER B 1 12 ? 24.125 13.336 3.27 1 93.31 12 SER B N 1
ATOM 1949 C CA . SER B 1 12 ? 25.516 13.719 3.066 1 93.31 12 SER B CA 1
ATOM 1950 C C . SER B 1 12 ? 25.625 15.156 2.566 1 93.31 12 SER B C 1
ATOM 1952 O O . SER B 1 12 ? 24.672 15.703 2.006 1 93.31 12 SER B O 1
ATOM 1954 N N . ASN B 1 13 ? 26.781 15.727 2.752 1 93.5 13 ASN B N 1
ATOM 1955 C CA . ASN B 1 13 ? 27 17.094 2.275 1 93.5 13 ASN B CA 1
ATOM 1956 C C . ASN B 1 13 ? 26.766 17.203 0.772 1 93.5 13 ASN B C 1
ATOM 1958 O O . ASN B 1 13 ? 26.203 18.188 0.298 1 93.5 13 ASN B O 1
ATOM 1962 N N . GLU B 1 14 ? 27.172 16.234 0.099 1 94.25 14 GLU B N 1
ATOM 1963 C CA . GLU B 1 14 ? 27.016 16.234 -1.353 1 94.25 14 GLU B CA 1
ATOM 1964 C C . GLU B 1 14 ? 25.547 16.219 -1.751 1 94.25 14 GLU B C 1
ATOM 1966 O O . GLU B 1 14 ? 25.125 16.984 -2.619 1 94.25 14 GLU B O 1
ATOM 1971 N N . GLU B 1 15 ? 24.781 15.445 -1.125 1 94.94 15 GLU B N 1
ATOM 1972 C CA . GLU B 1 15 ? 23.344 15.336 -1.426 1 94.94 15 GLU B CA 1
ATOM 1973 C C . GLU B 1 15 ? 22.609 16.625 -1.06 1 94.94 15 GLU B C 1
ATOM 1975 O O . GLU B 1 15 ? 21.703 17.062 -1.778 1 94.94 15 GLU B O 1
ATOM 1980 N N . GLN B 1 16 ? 23.016 17.188 0.042 1 95.31 16 GLN B N 1
ATOM 1981 C CA . GLN B 1 16 ? 22.406 18.438 0.454 1 95.31 16 GLN B CA 1
ATOM 1982 C C . GLN B 1 16 ? 22.672 19.547 -0.571 1 95.31 16 GLN B C 1
ATOM 1984 O O . GLN B 1 16 ? 21.781 20.312 -0.906 1 95.31 16 GLN B O 1
ATOM 1989 N N . GLU B 1 17 ? 23.844 19.5 -1.018 1 94.88 17 GLU B N 1
ATOM 1990 C CA . GLU B 1 17 ? 24.234 20.531 -1.979 1 94.88 17 GLU B CA 1
ATOM 1991 C C . GLU B 1 17 ? 23.453 20.391 -3.281 1 94.88 17 GLU B C 1
ATOM 1993 O O . GLU B 1 17 ? 23.094 21.391 -3.92 1 94.88 17 GLU B O 1
ATOM 1998 N N . ILE B 1 18 ? 23.203 19.219 -3.668 1 94.88 18 ILE B N 1
ATOM 1999 C CA . ILE B 1 18 ? 22.406 18.969 -4.867 1 94.88 18 ILE B CA 1
ATOM 2000 C C . ILE B 1 18 ? 21 19.547 -4.68 1 94.88 18 ILE B C 1
ATOM 2002 O O . ILE B 1 18 ? 20.484 20.219 -5.566 1 94.88 18 ILE B O 1
ATOM 2006 N N . LEU B 1 19 ? 20.406 19.297 -3.535 1 95.06 19 LEU B N 1
ATOM 2007 C CA . LEU B 1 19 ? 19.062 19.797 -3.248 1 95.06 19 LEU B CA 1
ATOM 2008 C C . LEU B 1 19 ? 19.047 21.312 -3.219 1 95.06 19 LEU B C 1
ATOM 2010 O O . LEU B 1 19 ? 18.156 21.938 -3.793 1 95.06 19 LEU B O 1
ATOM 2014 N N . VAL B 1 20 ? 20.062 21.859 -2.564 1 95.38 20 VAL B N 1
ATOM 2015 C CA . VAL B 1 20 ? 20.109 23.312 -2.398 1 95.38 20 VAL B CA 1
ATOM 2016 C C . VAL B 1 20 ? 20.219 23.984 -3.766 1 95.38 20 VAL B C 1
ATOM 2018 O O . VAL B 1 20 ? 19.578 25.016 -4.012 1 95.38 20 VAL B O 1
ATOM 2021 N N . ARG B 1 21 ? 20.875 23.375 -4.645 1 94.88 21 ARG B N 1
ATOM 2022 C CA . ARG B 1 21 ? 21.156 23.984 -5.938 1 94.88 21 ARG B CA 1
ATOM 2023 C C . ARG B 1 21 ? 20.016 23.75 -6.914 1 94.88 21 ARG B C 1
ATOM 2025 O O . ARG B 1 21 ? 19.719 24.625 -7.738 1 94.88 21 ARG B O 1
ATOM 2032 N N . ALA B 1 22 ? 19.375 22.641 -6.766 1 94.88 22 ALA B N 1
ATOM 2033 C CA . ALA B 1 22 ? 18.5 22.234 -7.863 1 94.88 22 ALA B CA 1
ATOM 2034 C C . ALA B 1 22 ? 17.031 22.312 -7.453 1 94.88 22 ALA B C 1
ATOM 2036 O O . ALA B 1 22 ? 16.141 22.188 -8.297 1 94.88 22 ALA B O 1
ATOM 2037 N N . CYS B 1 23 ? 16.75 22.531 -6.184 1 95.69 23 CYS B N 1
ATOM 2038 C CA . CYS B 1 23 ? 15.367 22.484 -5.723 1 95.69 23 CYS B CA 1
ATOM 2039 C C . CYS B 1 23 ? 14.906 23.859 -5.246 1 95.69 23 CYS B C 1
ATOM 2041 O O . CYS B 1 23 ? 15.719 24.781 -5.133 1 95.69 23 CYS B O 1
ATOM 2043 N N . ARG B 1 24 ? 13.617 23.969 -5.109 1 96.19 24 ARG B N 1
ATOM 2044 C CA . ARG B 1 24 ? 13.008 25.188 -4.605 1 96.19 24 ARG B CA 1
ATOM 2045 C C . ARG B 1 24 ? 11.961 24.875 -3.539 1 96.19 24 ARG B C 1
ATOM 2047 O O . ARG B 1 24 ? 11.422 23.766 -3.494 1 96.19 24 ARG B O 1
ATOM 2054 N N . ILE B 1 25 ? 11.766 25.891 -2.695 1 96.88 25 ILE B N 1
ATOM 2055 C CA . ILE B 1 25 ? 10.734 25.781 -1.669 1 96.88 25 ILE B CA 1
ATOM 2056 C C . ILE B 1 25 ? 9.523 26.609 -2.066 1 96.88 25 ILE B C 1
ATOM 2058 O O . ILE B 1 25 ? 9.672 27.766 -2.502 1 96.88 25 ILE B O 1
ATOM 2062 N N . LYS B 1 26 ? 8.352 26.031 -2.037 1 97.12 26 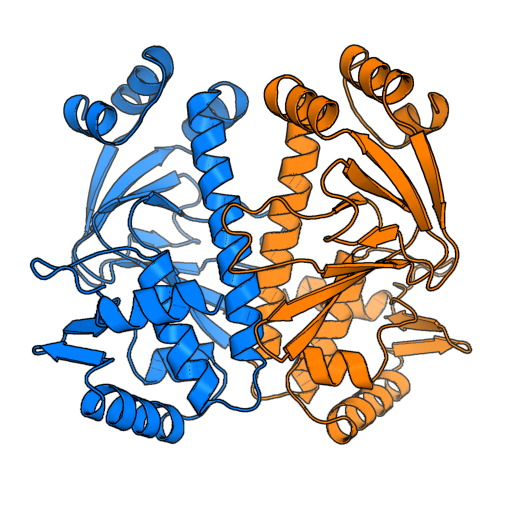LYS B N 1
ATOM 2063 C CA . LYS B 1 26 ? 7.105 26.719 -2.348 1 97.12 26 LYS B CA 1
ATOM 2064 C C . LYS B 1 26 ? 6.098 26.578 -1.209 1 97.12 26 LYS B C 1
ATOM 2066 O O . LYS B 1 26 ? 6.035 25.531 -0.559 1 97.12 26 LYS B O 1
ATOM 2071 N N . LYS B 1 27 ? 5.387 27.578 -0.999 1 97.56 27 LYS B N 1
ATOM 2072 C CA . LYS B 1 27 ? 4.309 27.578 -0.013 1 97.56 27 LYS B CA 1
ATOM 2073 C C . LYS B 1 27 ? 2.943 27.625 -0.691 1 97.56 27 LYS B C 1
ATOM 2075 O O . LYS B 1 27 ? 2.77 28.312 -1.696 1 97.56 27 LYS B O 1
ATOM 2080 N N . PHE B 1 28 ? 2.016 26.938 -0.157 1 97.5 28 PHE B N 1
ATOM 2081 C CA . PHE B 1 28 ? 0.659 26.875 -0.686 1 97.5 28 PHE B CA 1
ATOM 2082 C C . PHE B 1 28 ? -0.363 27.141 0.412 1 97.5 28 PHE B C 1
ATOM 2084 O O . PHE B 1 28 ? -0.2 26.688 1.546 1 97.5 28 PHE B O 1
ATOM 2091 N N . LYS B 1 29 ? -1.335 27.859 0.021 1 96.75 29 LYS B N 1
ATOM 2092 C CA . LYS B 1 29 ? -2.447 28.094 0.935 1 96.75 29 LYS B CA 1
ATOM 2093 C C . LYS B 1 29 ? -3.434 26.938 0.924 1 96.75 29 LYS B C 1
ATOM 2095 O O . LYS B 1 29 ? -3.336 26.047 0.083 1 96.75 29 LYS B O 1
ATOM 2100 N N . TYR B 1 30 ? -4.332 27.047 1.85 1 94.44 30 TYR B N 1
ATOM 2101 C CA . TYR B 1 30 ? -5.395 26.047 1.92 1 94.44 30 TYR B CA 1
ATOM 2102 C C . TYR B 1 30 ? -6.145 25.953 0.596 1 94.44 30 TYR B C 1
ATOM 2104 O O . TYR B 1 30 ? -6.461 26.969 -0.019 1 94.44 30 TYR B O 1
ATOM 2112 N N . ALA B 1 31 ? -6.348 24.766 0.079 1 94.25 31 ALA B N 1
ATOM 2113 C CA . ALA B 1 31 ? -7.168 24.422 -1.078 1 94.25 31 ALA B CA 1
ATOM 2114 C C . ALA B 1 31 ? -6.465 24.797 -2.381 1 94.25 31 ALA B C 1
ATOM 2116 O O . ALA B 1 31 ? -7.035 24.641 -3.465 1 94.25 31 ALA B O 1
ATOM 2117 N N . GLU B 1 32 ? -5.27 25.281 -2.25 1 95.94 32 GLU B N 1
ATOM 2118 C CA . GLU B 1 32 ? -4.52 25.562 -3.469 1 95.94 32 GLU B CA 1
ATOM 2119 C C . GLU B 1 32 ? -3.996 24.281 -4.105 1 95.94 32 GLU B C 1
ATOM 2121 O O . GLU B 1 32 ? -3.523 23.375 -3.406 1 95.94 32 GLU B O 1
ATOM 2126 N N . THR B 1 33 ? -4.023 24.234 -5.418 1 94.75 33 THR B N 1
ATOM 2127 C CA . THR B 1 33 ? -3.535 23.062 -6.148 1 94.75 33 THR B CA 1
ATOM 2128 C C . THR B 1 33 ? -2.01 23.062 -6.199 1 94.75 33 THR B C 1
ATOM 2130 O O . THR B 1 33 ? -1.394 24.047 -6.609 1 94.75 33 THR B O 1
ATOM 2133 N N . ILE B 1 34 ? -1.459 22 -5.789 1 94 34 ILE B N 1
ATOM 2134 C CA . ILE B 1 34 ? -0.009 21.844 -5.797 1 94 34 ILE B CA 1
ATOM 2135 C C . ILE B 1 34 ? 0.42 21.062 -7.031 1 94 34 ILE B C 1
ATOM 2137 O O . ILE B 1 34 ? 1.381 21.422 -7.711 1 94 34 ILE B O 1
ATOM 2141 N N . TYR B 1 35 ? -0.301 20 -7.246 1 90.44 35 TYR B N 1
ATOM 2142 C CA . TYR B 1 35 ? 0.022 19.078 -8.336 1 90.44 35 TYR B CA 1
ATOM 2143 C C . TYR B 1 35 ? -1.224 18.734 -9.141 1 90.44 35 TYR B C 1
ATOM 2145 O O . TYR B 1 35 ? -2.299 18.531 -8.57 1 90.44 35 TYR B O 1
ATOM 2153 N N . ASN B 1 36 ? -1.025 18.75 -10.422 1 83.12 36 ASN B N 1
ATOM 2154 C CA . ASN B 1 36 ? -2.029 18.266 -11.359 1 83.12 36 ASN B CA 1
ATOM 2155 C C . ASN B 1 36 ? -1.407 17.391 -12.438 1 83.12 36 ASN B C 1
ATOM 2157 O O . ASN B 1 36 ? -0.476 17.797 -13.125 1 83.12 36 ASN B O 1
ATOM 2161 N N . GLU B 1 37 ? -1.876 16.188 -12.508 1 70.31 37 GLU B N 1
ATOM 2162 C CA . GLU B 1 37 ? -1.282 15.172 -13.367 1 70.31 37 GLU B CA 1
ATOM 2163 C C . GLU B 1 37 ? -1.161 15.664 -14.805 1 70.31 37 GLU B C 1
ATOM 2165 O O . GLU B 1 37 ? -0.189 15.352 -15.492 1 70.31 37 GLU B O 1
ATOM 2170 N N . VAL B 1 38 ? -2.025 16.328 -15.164 1 63.53 38 VAL B N 1
ATOM 2171 C CA . VAL B 1 38 ? -2.043 16.781 -16.547 1 63.53 38 VAL B CA 1
ATOM 2172 C C . VAL B 1 38 ? -0.912 17.781 -16.781 1 63.53 38 VAL B C 1
ATOM 2174 O O . VAL B 1 38 ? -0.25 17.75 -17.812 1 63.53 38 VAL B O 1
ATOM 2177 N N . ASP B 1 39 ? -0.661 18.438 -15.758 1 57.31 39 ASP B N 1
ATOM 2178 C CA . ASP B 1 39 ? 0.214 19.578 -15.992 1 57.31 39 ASP B CA 1
ATOM 2179 C C . ASP B 1 39 ? 1.638 19.281 -15.523 1 57.31 39 ASP B C 1
ATOM 2181 O O . ASP B 1 39 ? 2.592 19.906 -16 1 57.31 39 ASP B O 1
ATOM 2185 N N . ASP B 1 40 ? 1.696 18.297 -14.602 1 62.91 40 ASP B N 1
ATOM 2186 C CA . ASP B 1 40 ? 2.975 18.344 -13.898 1 62.91 40 ASP B CA 1
ATOM 2187 C C . ASP B 1 40 ? 3.576 16.953 -13.742 1 62.91 40 ASP B C 1
ATOM 2189 O O . ASP B 1 40 ? 3.408 16.312 -12.703 1 62.91 40 ASP B O 1
ATOM 2193 N N . ARG B 1 41 ? 4.16 16.578 -14.781 1 69.88 41 ARG B N 1
ATOM 2194 C CA . ARG B 1 41 ? 4.879 15.32 -14.68 1 69.88 41 ARG B CA 1
ATOM 2195 C C . ARG B 1 41 ? 6.383 15.547 -14.594 1 69.88 41 ARG B C 1
ATOM 2197 O O . ARG B 1 41 ? 7.168 14.617 -14.789 1 69.88 41 ARG B O 1
ATOM 2204 N N . THR B 1 42 ? 6.641 16.734 -14.117 1 81.69 42 THR B N 1
ATOM 2205 C CA . THR B 1 42 ? 8.062 17.047 -14.25 1 81.69 42 THR B CA 1
ATOM 2206 C C . THR B 1 42 ? 8.711 17.188 -12.875 1 81.69 42 THR B C 1
ATOM 2208 O O . THR B 1 42 ? 9.938 17.266 -12.766 1 81.69 42 THR B O 1
ATOM 2211 N N . HIS B 1 43 ? 7.848 17.172 -11.859 1 91.31 43 HIS B N 1
ATOM 2212 C CA . HIS B 1 43 ? 8.422 17.391 -10.539 1 91.31 43 HIS B CA 1
ATOM 2213 C C . HIS B 1 43 ? 7.879 16.375 -9.531 1 91.31 43 HIS B C 1
ATOM 2215 O O . HIS B 1 43 ? 6.773 15.859 -9.695 1 91.31 43 HIS B O 1
ATOM 2221 N N . TYR B 1 44 ? 8.688 16.172 -8.594 1 93.06 44 TYR B N 1
ATOM 2222 C CA . TYR B 1 44 ? 8.273 15.562 -7.332 1 93.06 44 TYR B CA 1
ATOM 2223 C C . TYR B 1 44 ? 8.242 16.594 -6.215 1 93.06 44 TYR B C 1
ATOM 2225 O O . TYR B 1 44 ? 8.828 17.672 -6.348 1 93.06 44 TYR B O 1
ATOM 2233 N N . TYR B 1 45 ? 7.613 16.219 -5.215 1 95.31 45 TYR B N 1
ATOM 2234 C CA . TYR B 1 45 ? 7.469 17.125 -4.078 1 95.31 45 TYR B CA 1
ATOM 2235 C C . TYR B 1 45 ? 7.715 16.391 -2.764 1 95.31 45 TYR B C 1
ATOM 2237 O O . TYR B 1 45 ? 7.441 15.188 -2.654 1 95.31 45 TYR B O 1
ATOM 2245 N N . TYR B 1 46 ? 8.219 17.125 -1.858 1 96.12 46 TYR B N 1
ATOM 2246 C CA . TYR B 1 46 ? 8.391 16.672 -0.482 1 96.12 46 TYR B CA 1
ATOM 2247 C C . TYR B 1 46 ? 7.727 17.625 0.495 1 96.12 46 TYR B C 1
ATOM 2249 O O . TYR B 1 46 ? 8 18.828 0.476 1 96.12 46 TYR B O 1
ATOM 2257 N N . LEU B 1 47 ? 6.887 17.094 1.319 1 96.69 47 LEU B N 1
ATOM 2258 C CA . LEU B 1 47 ? 6.137 17.922 2.25 1 96.69 47 LEU B CA 1
ATOM 2259 C C . LEU B 1 47 ? 6.988 18.281 3.469 1 96.69 47 LEU B C 1
ATOM 2261 O O . LEU B 1 47 ? 7.223 17.438 4.332 1 96.69 47 LEU B O 1
ATOM 2265 N N . LEU B 1 48 ? 7.367 19.516 3.523 1 95.94 48 LEU B N 1
ATOM 2266 C CA . LEU B 1 48 ? 8.156 19.984 4.656 1 95.94 48 LEU B CA 1
ATOM 2267 C C . LEU B 1 48 ? 7.27 20.281 5.859 1 95.94 48 LEU B C 1
ATOM 2269 O O . LEU B 1 48 ? 7.672 20.062 7.004 1 95.94 48 LEU B O 1
ATOM 2273 N N . ASN B 1 49 ? 6.137 20.781 5.5 1 94.25 49 ASN B N 1
ATOM 2274 C CA . ASN B 1 49 ? 5.152 21.141 6.516 1 94.25 49 ASN B CA 1
ATOM 2275 C C . ASN B 1 49 ? 3.734 21.141 5.949 1 94.25 49 ASN B C 1
ATOM 2277 O O . ASN B 1 49 ? 3.529 21.422 4.77 1 94.25 49 ASN B O 1
ATOM 2281 N N . GLY B 1 50 ? 2.789 20.797 6.879 1 94.81 50 GLY B N 1
ATOM 2282 C CA . GLY B 1 50 ? 1.394 20.797 6.477 1 94.81 50 GLY B CA 1
ATOM 2283 C C . GLY B 1 50 ? 0.911 19.422 6.016 1 94.81 50 GLY B C 1
ATOM 2284 O O . GLY B 1 50 ? 1.547 18.406 6.301 1 94.81 50 GLY B O 1
ATOM 2285 N N . ASN B 1 51 ? -0.286 19.422 5.449 1 96.31 51 ASN B N 1
ATOM 2286 C CA . ASN B 1 51 ? -0.844 18.188 4.898 1 96.31 51 ASN B CA 1
ATOM 2287 C C . ASN B 1 51 ? -1.565 18.438 3.578 1 96.31 51 ASN B C 1
ATOM 2289 O O . ASN B 1 51 ? -1.848 19.594 3.229 1 96.31 51 ASN B O 1
ATOM 2293 N N . ILE B 1 52 ? -1.717 17.391 2.867 1 96.25 52 ILE B N 1
ATOM 2294 C CA . ILE B 1 52 ? -2.271 17.5 1.522 1 96.25 52 ILE B CA 1
ATOM 2295 C C . ILE B 1 52 ? -3.357 16.453 1.322 1 96.25 52 ILE B C 1
ATOM 2297 O O . ILE B 1 52 ? -3.396 15.445 2.037 1 96.25 52 ILE B O 1
ATOM 2301 N N . GLU B 1 53 ? -4.234 16.766 0.44 1 96.12 53 GLU B N 1
ATOM 2302 C CA . GLU B 1 53 ? -5.258 15.844 -0.055 1 96.12 53 GLU B CA 1
ATOM 2303 C C . GLU B 1 53 ? -4.98 15.438 -1.5 1 96.12 53 GLU B C 1
ATOM 2305 O O . GLU B 1 53 ? -4.809 16.297 -2.369 1 96.12 53 GLU B O 1
ATOM 2310 N N . ILE B 1 54 ? -4.879 14.172 -1.676 1 93.5 54 ILE B N 1
ATOM 2311 C CA . ILE B 1 54 ? -4.668 13.625 -3.01 1 93.5 54 ILE B CA 1
ATOM 2312 C C . ILE B 1 54 ? -5.949 12.961 -3.504 1 93.5 54 ILE B C 1
ATOM 2314 O O . ILE B 1 54 ? -6.496 12.078 -2.834 1 93.5 54 ILE B O 1
ATOM 2318 N N . THR B 1 55 ? -6.434 13.461 -4.562 1 88.62 55 THR B N 1
ATOM 2319 C CA . THR B 1 55 ? -7.59 12.828 -5.184 1 88.62 55 THR B CA 1
ATOM 2320 C C . THR B 1 55 ? -7.145 11.812 -6.234 1 88.62 55 THR B C 1
ATOM 2322 O O . THR B 1 55 ? -6.434 12.156 -7.18 1 88.62 55 THR B O 1
ATOM 2325 N N . LYS B 1 56 ? -7.543 10.594 -6.012 1 81 56 LYS B N 1
ATOM 2326 C CA . LYS B 1 56 ? -7.227 9.5 -6.93 1 81 56 LYS B CA 1
ATOM 2327 C C . LYS B 1 56 ? -8.461 9.055 -7.703 1 81 56 LYS B C 1
ATOM 2329 O O . LYS B 1 56 ? -9.562 8.992 -7.145 1 81 56 LYS B O 1
ATOM 2334 N N . LEU B 1 57 ? -8.219 8.906 -8.945 1 75.19 57 LEU B N 1
ATOM 2335 C CA . LEU B 1 57 ? -9.32 8.43 -9.781 1 75.19 57 LEU B CA 1
ATOM 2336 C C . LEU B 1 57 ? -9.211 6.926 -10.016 1 75.19 57 LEU B C 1
ATOM 2338 O O . LEU B 1 57 ? -8.156 6.426 -10.391 1 75.19 57 LEU B O 1
ATOM 2342 N N . TYR B 1 58 ? -10.273 6.277 -9.602 1 68.88 58 TYR B N 1
ATOM 2343 C CA . TYR B 1 58 ? -10.422 4.855 -9.883 1 68.88 58 TYR B CA 1
ATOM 2344 C C . TYR B 1 58 ? -11.695 4.594 -10.688 1 68.88 58 TYR B C 1
ATOM 2346 O O . TYR B 1 58 ? -12.781 4.457 -10.117 1 68.88 58 TYR B O 1
ATOM 2354 N N . GLY B 1 59 ? -11.562 4.512 -11.977 1 67.44 59 GLY B N 1
ATOM 2355 C CA . GLY B 1 59 ? -12.766 4.516 -12.797 1 67.44 59 GLY B CA 1
ATOM 2356 C C . GLY B 1 59 ? -13.594 5.777 -12.641 1 67.44 59 GLY B C 1
ATOM 2357 O O . GLY B 1 59 ? -13.102 6.883 -12.875 1 67.44 59 GLY B O 1
ATOM 2358 N N . ASP B 1 60 ? -14.836 5.566 -12.102 1 69.62 60 ASP B N 1
ATOM 2359 C CA . ASP B 1 60 ? -15.75 6.695 -11.922 1 69.62 60 ASP B CA 1
ATOM 2360 C C . ASP B 1 60 ? -15.766 7.16 -10.469 1 69.62 60 ASP B C 1
ATOM 2362 O O . ASP B 1 60 ? -16.484 8.094 -10.117 1 69.62 60 ASP B O 1
ATOM 2366 N N . ARG B 1 61 ? -14.852 6.617 -9.734 1 79 61 ARG B N 1
ATOM 2367 C CA . ARG B 1 61 ? -14.883 6.961 -8.312 1 79 61 ARG B CA 1
ATOM 2368 C C . ARG B 1 61 ? -13.664 7.793 -7.926 1 79 61 ARG B C 1
ATOM 2370 O O . ARG B 1 61 ? -12.555 7.531 -8.391 1 79 61 ARG B O 1
ATOM 2377 N N . GLU B 1 62 ? -13.969 8.828 -7.164 1 83.81 62 GLU B N 1
ATOM 2378 C CA . GLU B 1 62 ? -12.906 9.656 -6.586 1 83.81 62 GLU B CA 1
ATOM 2379 C C . GLU B 1 62 ? -12.789 9.422 -5.082 1 83.81 62 GLU B C 1
ATOM 2381 O O . GLU B 1 62 ? -13.742 9.648 -4.336 1 83.81 62 GLU B O 1
ATOM 2386 N N . VAL B 1 63 ? -11.641 8.953 -4.672 1 89.06 63 VAL B N 1
ATOM 2387 C CA . VAL B 1 63 ? -11.422 8.711 -3.252 1 89.06 63 VAL B CA 1
ATOM 2388 C C . VAL B 1 63 ? -10.219 9.523 -2.77 1 89.06 63 VAL B C 1
ATOM 2390 O O . VAL B 1 63 ? -9.156 9.5 -3.395 1 89.06 63 VAL B O 1
ATOM 2393 N N . PRO B 1 64 ? -10.398 10.188 -1.718 1 93.5 64 PRO B N 1
ATOM 2394 C CA . PRO B 1 64 ? -9.281 11 -1.226 1 93.5 64 PRO B CA 1
ATOM 2395 C C . PRO B 1 64 ? -8.266 10.195 -0.423 1 93.5 64 PRO B C 1
ATOM 2397 O O . PRO B 1 64 ? -8.609 9.148 0.136 1 93.5 64 PRO B O 1
ATOM 2400 N N . PHE B 1 65 ? -7.094 10.68 -0.422 1 93.88 65 PHE B N 1
ATOM 2401 C CA . PHE B 1 65 ? -5.977 10.195 0.375 1 93.88 65 PHE B CA 1
ATOM 2402 C C . PHE B 1 65 ? -5.172 11.359 0.952 1 93.88 65 PHE B C 1
ATOM 2404 O O . PHE B 1 65 ? -4.984 12.375 0.288 1 93.88 65 PHE B O 1
ATOM 2411 N N . TYR B 1 66 ? -4.684 11.18 2.164 1 96.38 66 TYR B N 1
ATOM 2412 C CA . TYR B 1 66 ? -4.027 12.312 2.814 1 96.38 66 TYR B CA 1
ATOM 2413 C C . TYR B 1 66 ? -2.598 11.953 3.209 1 96.38 66 TYR B C 1
ATOM 2415 O O . TYR B 1 66 ? -2.322 10.828 3.625 1 96.38 66 TYR B O 1
ATOM 2423 N N . LYS B 1 67 ? -1.77 12.898 3.033 1 95.88 67 LYS B N 1
ATOM 2424 C CA . LYS B 1 67 ? -0.383 12.789 3.477 1 95.88 67 LYS B CA 1
ATOM 2425 C C . LYS B 1 67 ? 0.029 14.008 4.301 1 95.88 67 LYS B C 1
ATOM 2427 O O . LYS B 1 67 ? -0.575 15.078 4.184 1 95.88 67 LYS B O 1
ATOM 2432 N N . GLY B 1 68 ? 1.018 13.805 5.145 1 95.81 68 GLY B N 1
ATOM 2433 C CA . GLY B 1 68 ? 1.545 14.883 5.965 1 95.81 68 GLY B CA 1
ATOM 2434 C C . GLY B 1 68 ? 3.049 15.039 5.848 1 95.81 68 GLY B C 1
ATOM 2435 O O . GLY B 1 68 ? 3.656 14.555 4.887 1 95.81 68 GLY B O 1
ATOM 2436 N N . ARG B 1 69 ? 3.584 15.703 6.773 1 94 69 ARG B N 1
ATOM 2437 C CA . ARG B 1 69 ? 4.996 16.078 6.781 1 94 69 ARG B CA 1
ATOM 2438 C C . ARG B 1 69 ? 5.883 14.859 6.531 1 94 69 ARG B C 1
ATOM 2440 O O . ARG B 1 69 ? 5.652 13.789 7.094 1 94 69 ARG B O 1
ATOM 2447 N N . GLY B 1 70 ? 6.852 15.078 5.641 1 94.06 70 GLY B N 1
ATOM 2448 C CA . GLY B 1 70 ? 7.859 14.047 5.445 1 94.06 70 GLY B CA 1
ATOM 2449 C C . GLY B 1 70 ? 7.531 13.094 4.316 1 94.06 70 GLY B C 1
ATOM 2450 O O . GLY B 1 70 ? 8.266 12.125 4.078 1 94.06 70 GLY B O 1
ATOM 2451 N N . ARG B 1 71 ? 6.508 13.438 3.641 1 95.38 71 ARG B N 1
ATOM 2452 C CA . ARG B 1 71 ? 6.062 12.516 2.598 1 95.38 71 ARG B CA 1
ATOM 2453 C C . ARG B 1 71 ? 6.359 13.078 1.212 1 95.38 71 ARG B C 1
ATOM 2455 O O . ARG B 1 71 ? 6.305 14.297 1.005 1 95.38 71 ARG B O 1
ATOM 2462 N N . PHE B 1 72 ? 6.598 12.156 0.345 1 94.44 72 PHE B N 1
ATOM 2463 C CA . PHE B 1 72 ? 6.777 12.5 -1.061 1 94.44 72 PHE B CA 1
ATOM 2464 C C . PHE B 1 72 ? 5.469 12.344 -1.826 1 94.44 72 PHE B C 1
ATOM 2466 O O . PHE B 1 72 ? 4.625 11.523 -1.468 1 94.44 72 PHE B O 1
ATOM 2473 N N . PHE B 1 73 ? 5.332 13.148 -2.902 1 92.62 73 PHE B N 1
ATOM 2474 C CA . PHE B 1 73 ? 4.234 12.969 -3.844 1 92.62 73 PHE B CA 1
ATOM 2475 C C . PHE B 1 73 ? 4.559 13.617 -5.184 1 92.62 73 PHE B C 1
ATOM 2477 O O . PHE B 1 73 ? 5.371 14.539 -5.254 1 92.62 73 PHE B O 1
ATOM 2484 N N . PRO B 1 74 ? 4.027 13.195 -6.242 1 89.94 74 PRO B N 1
ATOM 2485 C CA . PRO B 1 74 ? 3.242 11.969 -6.391 1 89.94 74 PRO B CA 1
ATOM 2486 C C . PRO B 1 74 ? 4.078 10.703 -6.195 1 89.94 74 PRO B C 1
ATOM 2488 O O . PRO B 1 74 ? 5.312 10.773 -6.207 1 89.94 74 PRO B O 1
ATOM 2491 N N . ASN B 1 75 ? 3.363 9.578 -5.961 1 83.44 75 ASN B N 1
ATOM 2492 C CA . ASN B 1 75 ? 4.07 8.32 -5.746 1 83.44 75 ASN B CA 1
ATOM 2493 C C . ASN B 1 75 ? 4.676 7.785 -7.043 1 83.44 75 ASN B C 1
ATOM 2495 O O . ASN B 1 75 ? 4.129 8.008 -8.125 1 83.44 75 ASN B O 1
ATOM 2499 N N . PHE B 1 76 ? 5.695 7.117 -6.762 1 77.69 76 PHE B N 1
ATOM 2500 C CA . PHE B 1 76 ? 6.227 6.312 -7.855 1 77.69 76 PHE B CA 1
ATOM 2501 C C . PHE B 1 76 ? 5.238 5.219 -8.25 1 77.69 76 PHE B C 1
ATOM 2503 O O . PHE B 1 76 ? 4.582 4.629 -7.391 1 77.69 76 PHE B O 1
ATOM 2510 N N . SER B 1 77 ? 5.008 5.16 -9.523 1 78.25 77 SER B N 1
ATOM 2511 C CA . SER B 1 77 ? 4.105 4.121 -10.016 1 78.25 77 SER B CA 1
ATOM 2512 C C . SER B 1 77 ? 4.688 3.424 -11.242 1 78.25 77 SER B C 1
ATOM 2514 O O . SER B 1 77 ? 5.406 4.039 -12.031 1 78.25 77 SER B O 1
ATOM 2516 N N . GLN B 1 78 ? 4.508 2.182 -11.227 1 69.88 78 GLN B N 1
ATOM 2517 C CA . GLN B 1 78 ? 4.902 1.446 -12.422 1 69.88 78 GLN B CA 1
ATOM 2518 C C . GLN B 1 78 ? 3.748 1.352 -13.414 1 69.88 78 GLN B C 1
ATOM 2520 O O . GLN B 1 78 ? 3.961 1.061 -14.594 1 69.88 78 GLN B O 1
ATOM 2525 N N . ASN B 1 79 ? 2.574 1.508 -12.828 1 68.81 79 ASN B N 1
ATOM 2526 C CA . ASN B 1 79 ? 1.376 1.395 -13.648 1 68.81 79 ASN B CA 1
ATOM 2527 C C . ASN B 1 79 ? 0.451 2.594 -13.461 1 68.81 79 ASN B C 1
ATOM 2529 O O . ASN B 1 79 ? -0.476 2.549 -12.648 1 68.81 79 ASN B O 1
ATOM 2533 N N . GLU B 1 80 ? 0.664 3.518 -14.234 1 64.81 80 GLU B N 1
ATOM 2534 C CA . GLU B 1 80 ? -0.111 4.75 -14.109 1 64.81 80 GLU B CA 1
ATOM 2535 C C . GLU B 1 80 ? -1.585 4.508 -14.422 1 64.81 80 GLU B C 1
ATOM 2537 O O . GLU B 1 80 ? -2.451 5.27 -13.984 1 64.81 80 GLU B O 1
ATOM 2542 N N . ASP B 1 81 ? -1.787 3.367 -14.977 1 62.66 81 ASP B N 1
ATOM 2543 C CA . ASP B 1 81 ? -3.172 3.078 -15.336 1 62.66 81 ASP B CA 1
ATOM 2544 C C . ASP B 1 81 ? -3.961 2.586 -14.125 1 62.66 81 ASP B C 1
ATOM 2546 O O . ASP B 1 81 ? -5.184 2.75 -14.07 1 62.66 81 ASP B O 1
ATOM 2550 N N . LEU B 1 82 ? -3.287 2.006 -13.242 1 60.41 82 LEU B N 1
ATOM 2551 C CA . LEU B 1 82 ? -3.973 1.439 -12.086 1 60.41 82 LEU B CA 1
ATOM 2552 C C . LEU B 1 82 ? -4.332 2.529 -11.078 1 60.41 82 LEU B C 1
ATOM 2554 O O . LEU B 1 82 ? -5.387 2.469 -10.445 1 60.41 82 LEU B O 1
ATOM 2558 N N . CYS B 1 83 ? -3.389 3.426 -10.969 1 57.28 83 CYS B N 1
ATOM 2559 C CA . CYS B 1 83 ? -3.584 4.473 -9.977 1 57.28 83 CYS B CA 1
ATOM 2560 C C . CYS B 1 83 ? -3 5.797 -10.453 1 57.28 83 CYS B C 1
ATOM 2562 O O . CYS B 1 83 ? -1.798 5.895 -10.703 1 57.28 83 CYS B O 1
ATOM 2564 N N . CYS B 1 84 ? -4.027 6.594 -10.773 1 66.44 84 CYS B N 1
ATOM 2565 C CA . CYS B 1 84 ? -3.537 7.895 -11.211 1 66.44 84 CYS B CA 1
ATOM 2566 C C . CYS B 1 84 ? -3.871 8.977 -10.188 1 66.44 84 CYS B C 1
ATOM 2568 O O . CYS B 1 84 ? -5.039 9.195 -9.867 1 66.44 84 CYS B O 1
ATOM 2570 N N . GLU B 1 85 ? -2.826 9.375 -9.594 1 72.81 85 GLU B N 1
ATOM 2571 C CA . GLU B 1 85 ? -3.012 10.578 -8.797 1 72.81 85 GLU B CA 1
ATOM 2572 C C . GLU B 1 85 ? -3.307 11.789 -9.68 1 72.81 85 GLU B C 1
ATOM 2574 O O . GLU B 1 85 ? -2.463 12.195 -10.477 1 72.81 85 GLU B O 1
ATOM 2579 N N . ARG B 1 86 ? -4.504 12.305 -9.516 1 76.88 86 ARG B N 1
ATOM 2580 C CA . ARG B 1 86 ? -4.973 13.32 -10.453 1 76.88 86 ARG B CA 1
ATOM 2581 C C . ARG B 1 86 ? -4.641 14.719 -9.945 1 76.88 86 ARG B C 1
ATOM 2583 O O . ARG B 1 86 ? -4.023 15.516 -10.664 1 76.88 86 ARG B O 1
ATOM 2590 N N . VAL B 1 87 ? -5.133 14.969 -8.742 1 88.19 87 VAL B N 1
ATOM 2591 C CA . VAL B 1 87 ? -4.969 16.312 -8.211 1 88.19 87 VAL B CA 1
ATOM 2592 C C . VAL B 1 87 ? -4.547 16.25 -6.742 1 88.19 87 VAL B C 1
ATOM 2594 O O . VAL B 1 87 ? -5.047 15.406 -5.988 1 88.19 87 VAL B O 1
ATOM 2597 N N . THR B 1 88 ? -3.557 17.047 -6.453 1 93.5 88 THR B N 1
ATOM 2598 C CA . THR B 1 88 ? -3.141 17.219 -5.066 1 93.5 88 THR B CA 1
ATOM 2599 C C . THR B 1 88 ? -3.361 18.656 -4.613 1 93.5 88 THR B C 1
ATOM 2601 O O . THR B 1 88 ? -2.893 19.594 -5.262 1 93.5 88 THR B O 1
ATOM 2604 N N . VAL B 1 89 ? -4.109 18.812 -3.537 1 95.94 89 VAL B N 1
ATOM 2605 C CA . VAL B 1 89 ? -4.398 20.141 -3.01 1 95.94 89 VAL B CA 1
ATOM 2606 C C . VAL B 1 89 ? -3.902 20.25 -1.57 1 95.94 89 VAL B C 1
ATOM 2608 O O . VAL B 1 89 ? -3.846 19.25 -0.852 1 95.94 89 VAL B O 1
ATOM 2611 N N . ALA B 1 90 ? -3.539 21.469 -1.22 1 96.75 90 ALA B N 1
ATOM 2612 C CA . ALA B 1 90 ? -3.164 21.703 0.173 1 96.75 90 ALA B CA 1
ATOM 2613 C C . ALA B 1 90 ? -4.383 21.641 1.088 1 96.75 90 ALA B C 1
ATOM 2615 O O . ALA B 1 90 ? -5.398 22.297 0.824 1 96.75 90 ALA B O 1
ATOM 2616 N N . SER B 1 91 ? -4.355 20.812 2.104 1 94.94 91 SER B N 1
ATOM 2617 C CA . SER B 1 91 ? -5.453 20.703 3.061 1 94.94 91 SER B CA 1
ATOM 2618 C C . SER B 1 91 ? -5.223 21.609 4.266 1 94.94 91 SER B C 1
ATOM 2620 O O . SER B 1 91 ? -6.066 21.688 5.164 1 94.94 91 SER B O 1
ATOM 2622 N N . LYS B 1 92 ? -4.168 22.219 4.348 1 92.38 92 LYS B N 1
ATOM 2623 C CA . LYS B 1 92 ? -3.736 23.344 5.176 1 92.38 92 LYS B CA 1
ATOM 2624 C C . LYS B 1 92 ? -2.568 24.094 4.535 1 92.38 92 LYS B C 1
ATOM 2626 O O . LYS B 1 92 ? -2.107 23.719 3.453 1 92.38 92 LYS B O 1
ATOM 2631 N N . ILE B 1 93 ? -2.146 25.109 5.207 1 94.31 93 ILE B N 1
ATOM 2632 C CA . ILE B 1 93 ? -0.946 25.766 4.695 1 94.31 93 ILE B CA 1
ATOM 2633 C C . ILE B 1 93 ? 0.2 24.766 4.625 1 94.31 93 ILE B C 1
ATOM 2635 O O . ILE B 1 93 ? 0.515 24.094 5.617 1 94.31 93 ILE B O 1
ATOM 2639 N N . ALA B 1 94 ? 0.692 24.609 3.445 1 96.44 94 ALA B N 1
ATOM 2640 C CA . ALA B 1 94 ? 1.708 23.594 3.219 1 96.44 94 ALA B CA 1
ATOM 2641 C C . ALA B 1 94 ? 2.967 24.188 2.602 1 96.44 94 ALA B C 1
ATOM 2643 O O . ALA B 1 94 ? 2.885 25.125 1.788 1 96.44 94 ALA B O 1
ATOM 2644 N N . THR B 1 95 ? 4.078 23.781 3.061 1 97.25 95 THR B N 1
ATOM 2645 C CA . THR B 1 95 ? 5.379 24.094 2.477 1 97.25 95 THR B CA 1
ATOM 2646 C C . THR B 1 95 ? 6.016 22.844 1.867 1 97.25 95 THR B C 1
ATOM 2648 O O . THR B 1 95 ? 6.133 21.812 2.533 1 97.25 95 THR B O 1
ATOM 2651 N N . VAL B 1 96 ? 6.438 22.984 0.59 1 97.12 96 VAL B N 1
ATOM 2652 C CA . VAL B 1 96 ? 6.949 21.797 -0.079 1 97.12 96 VAL B CA 1
ATOM 2653 C C . VAL B 1 96 ? 8.312 22.094 -0.696 1 97.12 96 VAL B C 1
ATOM 2655 O O . VAL B 1 96 ? 8.609 23.25 -1.03 1 97.12 96 VAL B O 1
ATOM 2658 N N . LEU B 1 97 ? 9.133 21.109 -0.702 1 97.19 97 LEU B N 1
ATOM 2659 C CA . LEU B 1 97 ? 10.328 21.094 -1.537 1 97.19 97 LEU B CA 1
ATOM 2660 C C . LEU B 1 97 ? 10.008 20.578 -2.938 1 97.19 97 LEU B C 1
ATOM 2662 O O . LEU B 1 97 ? 9.5 19.469 -3.096 1 97.19 97 LEU B O 1
ATOM 2666 N N . VAL B 1 98 ? 10.242 21.391 -3.926 1 96.12 98 VAL B N 1
ATOM 2667 C CA . VAL B 1 98 ? 9.992 21.031 -5.316 1 96.12 98 VAL B CA 1
ATOM 2668 C C . VAL B 1 98 ? 11.258 20.453 -5.934 1 96.12 98 VAL B C 1
ATOM 2670 O O . VAL B 1 98 ? 12.297 21.109 -5.977 1 96.12 98 VAL B O 1
ATOM 2673 N N . ILE B 1 99 ? 11.148 19.234 -6.387 1 95.38 99 ILE B N 1
ATOM 2674 C CA . ILE B 1 99 ? 12.305 18.5 -6.902 1 95.38 99 ILE B CA 1
ATOM 2675 C C . ILE B 1 99 ? 12.055 18.094 -8.352 1 95.38 99 ILE B C 1
ATOM 2677 O O . ILE B 1 99 ? 11.094 17.375 -8.648 1 95.38 99 ILE B O 1
ATOM 2681 N N . LYS B 1 100 ? 12.953 18.5 -9.219 1 93.56 100 LYS B N 1
ATOM 2682 C CA . LYS B 1 100 ? 12.828 18.094 -10.617 1 93.56 100 LYS B CA 1
ATOM 2683 C C . LYS B 1 100 ? 12.992 16.594 -10.766 1 93.56 100 LYS B C 1
ATOM 2685 O O . LYS B 1 100 ? 13.75 15.969 -10.016 1 93.56 100 LYS B O 1
ATOM 2690 N N . HIS B 1 101 ? 12.367 16.078 -11.805 1 90.44 101 HIS B N 1
ATOM 2691 C CA . HIS B 1 101 ? 12.375 14.641 -12.047 1 90.44 101 HIS B CA 1
ATOM 2692 C C . HIS B 1 101 ? 13.797 14.117 -12.203 1 90.44 101 HIS B C 1
ATOM 2694 O O . HIS B 1 101 ? 14.148 13.086 -11.617 1 90.44 101 HIS B O 1
ATOM 2700 N N . ASP B 1 102 ? 14.594 14.797 -12.93 1 91.25 102 ASP B N 1
ATOM 2701 C CA . ASP B 1 102 ? 15.953 14.328 -13.188 1 91.25 102 ASP B CA 1
ATOM 2702 C C . ASP B 1 102 ? 16.797 14.367 -11.906 1 91.25 102 ASP B C 1
ATOM 2704 O O . ASP B 1 102 ? 17.641 13.492 -11.688 1 91.25 102 ASP B O 1
ATOM 2708 N N . VAL B 1 103 ? 16.562 15.352 -11.078 1 93.62 103 VAL B N 1
ATOM 2709 C CA . VAL B 1 103 ? 17.281 15.469 -9.812 1 93.62 103 VAL B CA 1
ATOM 2710 C C . VAL B 1 103 ? 16.859 14.336 -8.875 1 93.62 103 VAL B C 1
ATOM 2712 O O . VAL B 1 103 ? 17.703 13.711 -8.227 1 93.62 103 VAL B O 1
ATOM 2715 N N . MET B 1 104 ? 15.562 14.078 -8.852 1 92.88 104 MET B N 1
ATOM 2716 C CA . MET B 1 104 ? 15.031 12.977 -8.055 1 92.88 104 MET B CA 1
ATOM 2717 C C . MET B 1 104 ? 15.664 11.656 -8.469 1 92.88 104 MET B C 1
ATOM 2719 O O . MET B 1 104 ? 16.125 10.891 -7.621 1 92.88 104 MET B O 1
ATOM 2723 N N . GLU B 1 105 ? 15.672 11.453 -9.672 1 87.19 105 GLU B N 1
ATOM 2724 C CA . GLU B 1 105 ? 16.234 10.211 -10.195 1 87.19 105 GLU B CA 1
ATOM 2725 C C . GLU B 1 105 ? 17.703 10.078 -9.828 1 87.19 105 GLU B C 1
ATOM 2727 O O . GLU B 1 105 ? 18.156 9 -9.422 1 87.19 105 GLU B O 1
ATOM 2732 N N . LYS B 1 106 ? 18.422 11.102 -9.969 1 90.12 106 LYS B N 1
ATOM 2733 C CA . LYS B 1 106 ? 19.844 11.117 -9.656 1 90.12 106 LYS B CA 1
ATOM 2734 C C . LYS B 1 106 ? 20.078 10.812 -8.18 1 90.12 106 LYS B C 1
ATOM 2736 O O . LYS B 1 106 ? 20.953 10 -7.836 1 90.12 106 LYS B O 1
ATOM 2741 N N . LEU B 1 107 ? 19.312 11.438 -7.348 1 91.19 107 LEU B N 1
ATOM 2742 C CA . LEU B 1 107 ? 19.484 11.281 -5.906 1 91.19 107 LEU B CA 1
ATOM 2743 C C . LEU B 1 107 ? 19.078 9.883 -5.457 1 91.19 107 LEU B C 1
ATOM 2745 O O . LEU B 1 107 ? 19.734 9.289 -4.598 1 91.19 107 LEU B O 1
ATOM 2749 N N . VAL B 1 108 ? 18.078 9.344 -6.062 1 87.44 108 VAL B N 1
ATOM 2750 C CA . VAL B 1 108 ? 17.609 8.008 -5.695 1 87.44 108 VAL B CA 1
ATOM 2751 C C . VAL B 1 108 ? 18.625 6.969 -6.18 1 87.44 108 VAL B C 1
ATOM 2753 O O . VAL B 1 108 ? 18.844 5.961 -5.508 1 87.44 108 VAL B O 1
ATOM 2756 N N . ARG B 1 109 ? 19.25 7.199 -7.211 1 80.38 109 ARG B N 1
ATOM 2757 C CA . ARG B 1 109 ? 20.188 6.246 -7.789 1 80.38 109 ARG B CA 1
ATOM 2758 C C . ARG B 1 109 ? 21.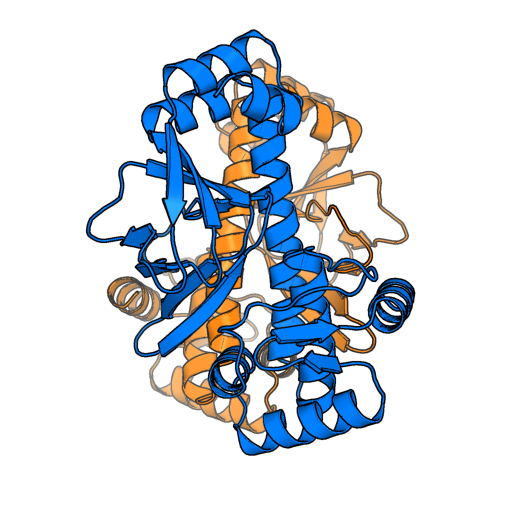547 6.332 -7.105 1 80.38 109 ARG B C 1
ATOM 2760 O O . ARG B 1 109 ? 22.188 5.309 -6.859 1 80.38 109 ARG B O 1
ATOM 2767 N N . ALA B 1 110 ? 21.922 7.566 -6.824 1 79.31 110 ALA B N 1
ATOM 2768 C CA . ALA B 1 110 ? 23.312 7.734 -6.414 1 79.31 110 ALA B CA 1
ATOM 2769 C C . ALA B 1 110 ? 23.406 8.203 -4.969 1 79.31 110 ALA B C 1
ATOM 2771 O O . ALA B 1 110 ? 24.469 8.133 -4.352 1 79.31 110 ALA B O 1
ATOM 2772 N N . GLY B 1 111 ? 22.375 8.758 -4.461 1 81.94 111 GLY B N 1
ATOM 2773 C CA . GLY B 1 111 ? 22.375 9.242 -3.09 1 81.94 111 GLY B CA 1
ATOM 2774 C C . GLY B 1 111 ? 21.891 8.203 -2.092 1 81.94 111 GLY B C 1
ATOM 2775 O O . GLY B 1 111 ? 20.688 8.016 -1.926 1 81.94 111 GLY B O 1
ATOM 2776 N N . LYS B 1 112 ? 22.781 7.758 -1.323 1 84.19 112 LYS B N 1
ATOM 2777 C CA . LYS B 1 112 ? 22.453 6.668 -0.409 1 84.19 112 LYS B CA 1
ATOM 2778 C C . LYS B 1 112 ? 21.438 7.125 0.646 1 84.19 112 LYS B C 1
ATOM 2780 O O . LYS B 1 112 ? 20.438 6.445 0.889 1 84.19 112 LYS B O 1
ATOM 2785 N N . GLU B 1 113 ? 21.75 8.234 1.25 1 90.19 113 GLU B N 1
ATOM 2786 C CA . GLU B 1 113 ? 20.875 8.703 2.324 1 90.19 113 GLU B CA 1
ATOM 2787 C C . GLU B 1 113 ? 19.516 9.148 1.782 1 90.19 113 GLU B C 1
ATOM 2789 O O . GLU B 1 113 ? 18.484 8.883 2.4 1 90.19 113 GLU B O 1
ATOM 2794 N N . PHE B 1 114 ? 19.594 9.75 0.637 1 92.56 114 PHE B N 1
ATOM 2795 C CA . PHE B 1 114 ? 18.344 10.195 0.024 1 92.56 114 PHE B CA 1
ATOM 2796 C C . PHE B 1 114 ? 17.5 9 -0.399 1 92.56 114 PHE B C 1
ATOM 2798 O O . PHE B 1 114 ? 16.281 9 -0.21 1 92.56 114 PHE B O 1
ATOM 2805 N N . CYS B 1 115 ? 18.062 8.047 -0.939 1 88.25 115 CYS B N 1
ATOM 2806 C CA . CYS B 1 115 ? 17.359 6.828 -1.319 1 88.25 115 CYS B CA 1
ATOM 2807 C C . CYS B 1 115 ? 16.688 6.188 -0.11 1 88.25 115 CYS B C 1
ATOM 2809 O O . CYS B 1 115 ? 15.531 5.754 -0.19 1 88.25 115 CYS B O 1
ATOM 2811 N N . ASN B 1 116 ? 17.375 6.184 0.996 1 87.94 116 ASN B N 1
ATOM 2812 C CA . ASN B 1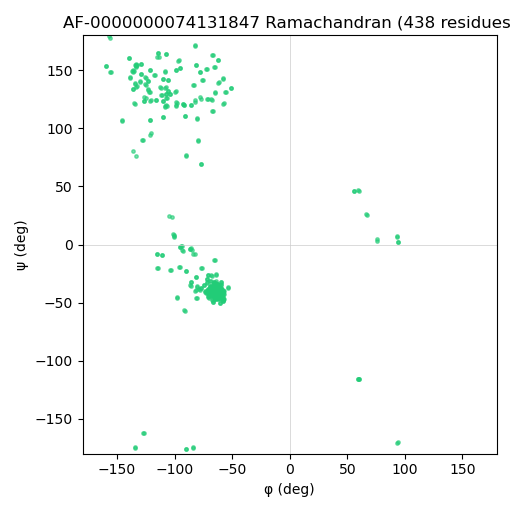 116 ? 16.828 5.621 2.221 1 87.94 116 ASN B CA 1
ATOM 2813 C C . ASN B 1 116 ? 15.594 6.406 2.689 1 87.94 116 ASN B C 1
ATOM 2815 O O . ASN B 1 116 ? 14.641 5.82 3.209 1 87.94 116 ASN B O 1
ATOM 2819 N N . LEU B 1 117 ? 15.695 7.652 2.488 1 91.62 117 LEU B N 1
ATOM 2820 C CA . LEU B 1 117 ? 14.562 8.5 2.857 1 91.62 117 LEU B CA 1
ATOM 2821 C C . LEU B 1 117 ? 13.336 8.148 2.029 1 91.62 117 LEU B C 1
ATOM 2823 O O . LEU B 1 117 ? 12.227 8.031 2.568 1 91.62 117 LEU B O 1
ATOM 2827 N N . VAL B 1 118 ? 13.531 8 0.765 1 91.19 118 VAL B N 1
ATOM 2828 C CA . VAL B 1 118 ? 12.438 7.668 -0.139 1 91.19 118 VAL B CA 1
ATOM 2829 C C . VAL B 1 118 ? 11.898 6.277 0.188 1 91.19 118 VAL B C 1
ATOM 2831 O O . VAL B 1 118 ? 10.688 6.07 0.254 1 91.19 118 VAL B O 1
ATOM 2834 N N . TRP B 1 119 ? 12.781 5.438 0.503 1 87.75 119 TRP B N 1
ATOM 2835 C CA . TRP B 1 119 ? 12.43 4.066 0.854 1 87.75 119 TRP B CA 1
ATOM 2836 C C . TRP B 1 119 ? 11.594 4.027 2.129 1 87.75 119 TRP B C 1
ATOM 2838 O O . TRP B 1 119 ? 10.562 3.352 2.182 1 87.75 119 TRP B O 1
ATOM 2848 N N . ASP B 1 120 ? 12.047 4.73 3.062 1 89.62 120 ASP B N 1
ATOM 2849 C CA . ASP B 1 120 ? 11.32 4.77 4.328 1 89.62 120 ASP B CA 1
ATOM 2850 C C . ASP B 1 120 ? 9.906 5.305 4.133 1 89.62 120 ASP B C 1
ATOM 2852 O O . ASP B 1 120 ? 8.961 4.801 4.738 1 89.62 120 ASP B O 1
ATOM 2856 N N . ASP B 1 121 ? 9.797 6.219 3.291 1 92.38 121 ASP B N 1
ATOM 2857 C CA . ASP B 1 121 ? 8.492 6.805 3.012 1 92.38 121 ASP B CA 1
ATOM 2858 C C . ASP B 1 121 ? 7.566 5.785 2.348 1 92.38 121 ASP B C 1
ATOM 2860 O O . ASP B 1 121 ? 6.41 5.633 2.752 1 92.38 121 ASP B O 1
ATOM 2864 N N . ILE B 1 122 ? 8.062 5.066 1.413 1 91 122 ILE B N 1
ATOM 2865 C CA . ILE B 1 122 ? 7.258 4.113 0.653 1 91 122 ILE B CA 1
ATOM 2866 C C . ILE B 1 122 ? 6.84 2.955 1.556 1 91 122 ILE B C 1
ATOM 2868 O O . ILE B 1 122 ? 5.695 2.498 1.5 1 91 122 ILE B O 1
ATOM 2872 N N . ILE B 1 123 ? 7.738 2.514 2.391 1 89.25 123 ILE B N 1
ATOM 2873 C CA . ILE B 1 123 ? 7.445 1.405 3.293 1 89.25 123 ILE B CA 1
ATOM 2874 C C . ILE B 1 123 ? 6.383 1.832 4.305 1 89.25 123 ILE B C 1
ATOM 2876 O O . ILE B 1 123 ? 5.469 1.062 4.617 1 89.25 123 ILE B O 1
ATOM 2880 N N . GLU B 1 124 ? 6.508 3.043 4.754 1 90.81 124 GLU B N 1
ATOM 2881 C CA . GLU B 1 124 ? 5.512 3.549 5.691 1 90.81 124 GLU B CA 1
ATOM 2882 C C . GLU B 1 124 ? 4.141 3.658 5.027 1 90.81 124 GLU B C 1
ATOM 2884 O O . GLU B 1 124 ? 3.117 3.371 5.656 1 90.81 124 GLU B O 1
ATOM 2889 N N . GLU B 1 125 ? 4.137 4.141 3.826 1 92.44 125 GLU B N 1
ATOM 2890 C CA . GLU B 1 125 ? 2.869 4.238 3.107 1 92.44 125 GLU B CA 1
ATOM 2891 C C . GLU B 1 125 ? 2.27 2.857 2.857 1 92.44 125 GLU B C 1
ATOM 2893 O O . GLU B 1 125 ? 1.054 2.678 2.943 1 92.44 125 GLU B O 1
ATOM 2898 N N . LEU B 1 126 ? 3.107 1.963 2.518 1 90.56 126 LEU B N 1
ATOM 2899 C CA . LEU B 1 126 ? 2.654 0.587 2.338 1 90.56 126 LEU B CA 1
ATOM 2900 C C . LEU B 1 126 ? 2.014 0.056 3.615 1 90.56 126 LEU B C 1
ATOM 2902 O O . LEU B 1 126 ? 0.929 -0.529 3.574 1 90.56 126 LEU B O 1
ATOM 2906 N N . ASP B 1 127 ? 2.701 0.271 4.738 1 87.81 127 ASP B N 1
ATOM 2907 C CA . ASP B 1 127 ? 2.164 -0.15 6.027 1 87.81 127 ASP B CA 1
ATOM 2908 C C . ASP B 1 127 ? 0.811 0.501 6.297 1 87.81 127 ASP B C 1
ATOM 2910 O O . ASP B 1 127 ? -0.123 -0.161 6.758 1 87.81 127 ASP B O 1
ATOM 2914 N N . PHE B 1 128 ? 0.777 1.72 6.016 1 91.44 128 PHE B N 1
ATOM 2915 C CA . PHE B 1 128 ? -0.455 2.473 6.215 1 91.44 128 PHE B CA 1
ATOM 2916 C C . PHE B 1 128 ? -1.585 1.897 5.371 1 91.44 128 PHE B C 1
ATOM 2918 O O . PHE B 1 128 ? -2.678 1.638 5.879 1 91.44 128 PHE B O 1
ATOM 2925 N N . LEU B 1 129 ? -1.334 1.702 4.113 1 91.12 129 LEU B N 1
ATOM 2926 C CA . LEU B 1 129 ? -2.361 1.227 3.191 1 91.12 129 LEU B CA 1
ATOM 2927 C C . LEU B 1 129 ? -2.818 -0.179 3.566 1 91.12 129 LEU B C 1
ATOM 2929 O O . LEU B 1 129 ? -3.994 -0.516 3.41 1 91.12 129 LEU B O 1
ATOM 2933 N N . LYS B 1 130 ? -1.883 -0.944 3.975 1 88.88 130 LYS B N 1
ATOM 2934 C CA . LYS B 1 130 ? -2.254 -2.275 4.445 1 88.88 130 LYS B CA 1
ATOM 2935 C C . LYS B 1 130 ? -3.232 -2.191 5.613 1 88.88 130 LYS B C 1
ATOM 2937 O O . LYS B 1 130 ? -4.246 -2.889 5.633 1 88.88 130 LYS B O 1
ATOM 2942 N N . SER B 1 131 ? -2.967 -1.35 6.543 1 89 131 SER B N 1
ATOM 2943 C CA . SER B 1 131 ? -3.836 -1.174 7.703 1 89 131 SER B CA 1
ATOM 2944 C C . SER B 1 131 ? -5.168 -0.547 7.305 1 89 131 SER B C 1
ATOM 2946 O O . SER B 1 131 ? -6.227 -0.979 7.77 1 89 131 SER B O 1
ATOM 2948 N N . LEU B 1 132 ? -5.082 0.436 6.5 1 92.19 132 LEU B N 1
ATOM 2949 C CA . LEU B 1 132 ? -6.297 1.125 6.078 1 92.19 132 LEU B CA 1
ATOM 2950 C C . LEU B 1 132 ? -7.223 0.179 5.324 1 92.19 132 LEU B C 1
ATOM 2952 O O . LEU B 1 132 ? -8.438 0.214 5.512 1 92.19 132 LEU B O 1
ATOM 2956 N N . SER B 1 133 ? -6.641 -0.638 4.473 1 91.31 133 SER B N 1
ATOM 2957 C CA . SER B 1 133 ? -7.449 -1.569 3.689 1 91.31 133 SER B CA 1
ATOM 2958 C C . SER B 1 133 ? -8.234 -2.512 4.594 1 91.31 133 SER B C 1
ATOM 2960 O O . SER B 1 133 ? -9.352 -2.906 4.262 1 91.31 133 SER B O 1
ATOM 2962 N N . GLN B 1 134 ? -7.68 -2.805 5.664 1 89.44 134 GLN B N 1
ATOM 2963 C CA . GLN B 1 134 ? -8.375 -3.65 6.629 1 89.44 134 GLN B CA 1
ATOM 2964 C C . GLN B 1 134 ? -9.594 -2.939 7.203 1 89.44 134 GLN B C 1
ATOM 2966 O O . GLN B 1 134 ? -10.641 -3.557 7.406 1 89.44 134 GLN B O 1
ATOM 2971 N N . GLU B 1 135 ? -9.398 -1.72 7.441 1 91.69 135 GLU B N 1
ATOM 2972 C CA . GLU B 1 135 ? -10.516 -0.958 7.988 1 91.69 135 GLU B CA 1
ATOM 2973 C C . GLU B 1 135 ? -11.609 -0.747 6.941 1 91.69 135 GLU B C 1
ATOM 2975 O O . GLU B 1 135 ? -12.797 -0.788 7.262 1 91.69 135 GLU B O 1
ATOM 2980 N N . ILE B 1 136 ? -11.172 -0.521 5.789 1 93.94 136 ILE B N 1
ATOM 2981 C CA . ILE B 1 136 ? -12.141 -0.345 4.711 1 93.94 136 ILE B CA 1
ATOM 2982 C C . ILE B 1 136 ? -12.992 -1.603 4.574 1 93.94 136 ILE B C 1
ATOM 2984 O O . ILE B 1 136 ? -14.211 -1.517 4.383 1 93.94 136 ILE B O 1
ATOM 2988 N N . GLY B 1 137 ? -12.406 -2.697 4.719 1 91.88 137 GLY B N 1
ATOM 2989 C CA . GLY B 1 137 ? -13.109 -3.961 4.566 1 91.88 137 GLY B CA 1
ATOM 2990 C C . GLY B 1 137 ? -13.797 -4.414 5.836 1 91.88 137 GLY B C 1
ATOM 2991 O O . GLY B 1 137 ? -14.484 -5.441 5.844 1 91.88 137 GLY B O 1
ATOM 2992 N N . ASN B 1 138 ? -13.641 -3.707 6.863 1 90.75 138 ASN B N 1
ATOM 2993 C CA . ASN B 1 138 ? -14.281 -4.039 8.133 1 90.75 138 ASN B CA 1
ATOM 2994 C C . ASN B 1 138 ? -15.789 -3.852 8.062 1 90.75 138 ASN B C 1
ATOM 2996 O O . ASN B 1 138 ? -16.281 -2.764 7.746 1 90.75 138 ASN B O 1
ATOM 3000 N N . ARG B 1 139 ? -16.5 -4.934 8.406 1 88.44 139 ARG B N 1
ATOM 3001 C CA . ARG B 1 139 ? -17.953 -4.863 8.336 1 88.44 139 ARG B CA 1
ATOM 3002 C C . ARG B 1 139 ? -18.516 -3.988 9.461 1 88.44 139 ARG B C 1
ATOM 3004 O O . ARG B 1 139 ? -19.594 -3.414 9.328 1 88.44 139 ARG B O 1
ATOM 3011 N N . ASN B 1 140 ? -17.781 -3.984 10.555 1 90.38 140 ASN B N 1
ATOM 3012 C CA . ASN B 1 140 ? -18.125 -3.045 11.617 1 90.38 140 ASN B CA 1
ATOM 3013 C C . ASN B 1 140 ? -17.609 -1.643 11.312 1 90.38 140 ASN B C 1
ATOM 3015 O O . ASN B 1 140 ? -16.516 -1.266 11.766 1 90.38 140 ASN B O 1
ATOM 3019 N N . LYS B 1 141 ? -18.422 -0.846 10.625 1 92 141 LYS B N 1
ATOM 3020 C CA . LYS B 1 141 ? -17.984 0.442 10.094 1 92 141 LYS B CA 1
ATOM 3021 C C . LYS B 1 141 ? -17.766 1.453 11.219 1 92 141 LYS B C 1
ATOM 3023 O O . LYS B 1 141 ? -16.953 2.371 11.086 1 92 141 LYS B O 1
ATOM 3028 N N . LEU B 1 142 ? -18.469 1.256 12.344 1 91.19 142 LEU B N 1
ATOM 3029 C CA . LEU B 1 142 ? -18.25 2.158 13.469 1 91.19 142 LEU B CA 1
ATOM 3030 C C . LEU B 1 142 ? -16.859 1.967 14.062 1 91.19 142 LEU B C 1
ATOM 3032 O O . LEU B 1 142 ? -16.156 2.943 14.328 1 91.19 142 LEU B O 1
ATOM 3036 N N . GLU B 1 143 ? -16.516 0.795 14.164 1 90.69 143 GLU B N 1
ATOM 3037 C CA . GLU B 1 143 ? -15.164 0.489 14.633 1 90.69 143 GLU B CA 1
ATOM 3038 C C . GLU B 1 143 ? -14.117 0.912 13.609 1 90.69 143 GLU B C 1
ATOM 3040 O O . GLU B 1 143 ? -13.07 1.453 13.969 1 90.69 143 GLU B O 1
ATOM 3045 N N . ALA B 1 144 ? -14.406 0.645 12.375 1 93.06 144 ALA B N 1
ATOM 3046 C CA . ALA B 1 144 ? -13.492 0.98 11.281 1 93.06 144 ALA B CA 1
ATOM 3047 C C . ALA B 1 144 ? -13.227 2.48 11.234 1 93.06 144 ALA B C 1
ATOM 3049 O O . ALA B 1 144 ? -12.094 2.906 10.984 1 93.06 144 ALA B O 1
ATOM 3050 N N . LEU B 1 145 ? -14.234 3.24 11.492 1 94.81 145 LEU B N 1
ATOM 3051 C CA . LEU B 1 145 ? -14.102 4.691 11.453 1 94.81 145 LEU B CA 1
ATOM 3052 C C . LEU B 1 145 ? -13.156 5.18 12.547 1 94.81 145 LEU B C 1
ATOM 3054 O O . LEU B 1 145 ? -12.312 6.047 12.297 1 94.81 145 LEU B O 1
ATOM 3058 N N . ASP B 1 146 ? -13.344 4.633 13.688 1 93.62 146 ASP B N 1
ATOM 3059 C CA . ASP B 1 146 ? -12.461 4.98 14.797 1 93.62 146 ASP B CA 1
ATOM 3060 C C . ASP B 1 146 ? -11.008 4.684 14.461 1 93.62 146 ASP B C 1
ATOM 3062 O O . ASP B 1 146 ? -10.133 5.543 14.625 1 93.62 146 ASP B O 1
ATOM 3066 N N . ARG B 1 147 ? -10.797 3.57 13.961 1 91.88 147 ARG B N 1
ATOM 3067 C CA . ARG B 1 147 ? -9.438 3.146 13.641 1 91.88 147 ARG B CA 1
ATOM 3068 C C . ARG B 1 147 ? -8.883 3.945 12.469 1 91.88 147 ARG B C 1
ATOM 3070 O O . ARG B 1 147 ? -7.691 4.266 12.438 1 91.88 147 ARG B O 1
ATOM 3077 N N . THR B 1 148 ? -9.711 4.254 11.516 1 94.81 148 THR B N 1
ATOM 3078 C CA . THR B 1 148 ? -9.281 5.039 10.367 1 94.81 148 THR B CA 1
ATOM 3079 C C . THR B 1 148 ? -8.797 6.422 10.805 1 94.81 148 THR B C 1
ATOM 3081 O O . THR B 1 148 ? -7.758 6.895 10.336 1 94.81 148 THR B O 1
ATOM 3084 N N . TYR B 1 149 ? -9.516 7.031 11.75 1 95.12 149 TYR B N 1
ATOM 3085 C CA . TYR B 1 149 ? -9.086 8.32 12.289 1 95.12 149 TYR B CA 1
ATOM 3086 C C . TYR B 1 149 ? -7.707 8.211 12.922 1 95.12 149 TYR B C 1
ATOM 3088 O O . TYR B 1 149 ? -6.84 9.055 12.68 1 95.12 149 TYR B O 1
ATOM 3096 N N . ARG B 1 150 ? -7.562 7.219 13.609 1 93.5 150 ARG B N 1
ATOM 3097 C CA . ARG B 1 150 ? -6.309 7.047 14.336 1 93.5 150 ARG B CA 1
ATOM 3098 C C . ARG B 1 150 ? -5.16 6.738 13.375 1 93.5 150 ARG B C 1
ATOM 3100 O O . ARG B 1 150 ? -4.043 7.23 13.562 1 93.5 150 ARG B O 1
ATOM 3107 N N . LEU B 1 151 ? -5.453 5.941 12.398 1 92.94 151 LEU B N 1
ATOM 3108 C CA . LEU B 1 151 ? -4.445 5.621 11.391 1 92.94 151 LEU B CA 1
ATOM 3109 C C . LEU B 1 151 ? -3.975 6.879 10.672 1 92.94 151 LEU B C 1
ATOM 3111 O O . LEU B 1 151 ? -2.771 7.105 10.523 1 92.94 151 LEU B O 1
ATOM 3115 N N . TYR B 1 152 ? -4.926 7.691 10.273 1 95.19 152 TYR B N 1
ATOM 3116 C CA . TYR B 1 152 ? -4.555 8.922 9.578 1 95.19 152 TYR B CA 1
ATOM 3117 C C . TYR B 1 152 ? -3.816 9.875 10.516 1 95.19 152 TYR B C 1
ATOM 3119 O O . TYR B 1 152 ? -2.885 10.562 10.094 1 95.19 152 TYR B O 1
ATOM 3127 N N . ALA B 1 153 ? -4.266 9.938 11.75 1 95.12 153 ALA B N 1
ATOM 3128 C CA . ALA B 1 153 ? -3.586 10.789 12.727 1 95.12 153 ALA B CA 1
ATOM 3129 C C . ALA B 1 153 ? -2.115 10.398 12.859 1 95.12 153 ALA B C 1
ATOM 3131 O O . ALA B 1 153 ? -1.236 11.266 12.852 1 95.12 153 ALA B O 1
ATOM 3132 N N . ILE B 1 154 ? -1.865 9.117 12.891 1 91.69 154 ILE B N 1
ATOM 3133 C CA . ILE B 1 154 ? -0.506 8.609 13.039 1 91.69 154 ILE B CA 1
ATOM 3134 C C . ILE B 1 154 ? 0.277 8.852 11.75 1 91.69 154 ILE B C 1
ATOM 3136 O O . ILE B 1 154 ? 1.435 9.273 11.789 1 91.69 154 ILE B O 1
ATOM 3140 N N . PHE B 1 155 ? -0.31 8.641 10.648 1 93.38 155 PHE B N 1
ATOM 3141 C CA . PHE B 1 155 ? 0.339 8.719 9.344 1 93.38 155 PHE B CA 1
ATOM 3142 C C . PHE B 1 155 ? 0.702 10.156 9.008 1 93.38 155 PHE B C 1
ATOM 3144 O O . PHE B 1 155 ? 1.769 10.422 8.445 1 93.38 155 PHE B O 1
ATOM 3151 N N . ILE B 1 156 ? -0.189 11.07 9.328 1 94.5 156 ILE B N 1
ATOM 3152 C CA . ILE B 1 156 ? 0.051 12.484 9.055 1 94.5 156 ILE B CA 1
ATOM 3153 C C . ILE B 1 156 ? 1.02 13.055 10.094 1 94.5 156 ILE B C 1
ATOM 3155 O O . ILE B 1 156 ? 1.845 13.914 9.773 1 94.5 156 ILE B O 1
ATOM 3159 N N . ASP B 1 157 ? 0.873 12.609 11.273 1 90.75 157 ASP B N 1
ATOM 3160 C CA . ASP B 1 157 ? 1.801 12.82 12.383 1 90.75 157 ASP B CA 1
ATOM 3161 C C . ASP B 1 157 ? 2.041 14.312 12.617 1 90.75 157 ASP B C 1
ATOM 3163 O O . ASP B 1 157 ? 3.188 14.75 12.719 1 90.75 157 ASP B O 1
ATOM 3167 N N . GLU B 1 158 ? 1.042 15.102 12.648 1 91.38 158 GLU B N 1
ATOM 3168 C CA . GLU B 1 158 ? 1.071 16.5 13.07 1 91.38 158 GLU B CA 1
ATOM 3169 C C . GLU B 1 158 ? 0.396 16.672 14.43 1 91.38 158 GLU B C 1
ATOM 3171 O O . GLU B 1 158 ? -0.729 16.203 14.633 1 91.38 158 GLU B O 1
ATOM 3176 N N . LYS B 1 159 ? 1.136 17.328 15.273 1 92.94 159 LYS B N 1
ATOM 3177 C CA . LYS B 1 159 ? 0.607 17.516 16.625 1 92.94 159 LYS B CA 1
ATOM 3178 C C . LYS B 1 159 ? 0.386 18.984 16.938 1 92.94 159 LYS B C 1
ATOM 3180 O O . LYS B 1 159 ? 1.131 19.844 16.453 1 92.94 159 LYS B O 1
ATOM 3185 N N . ASP B 1 160 ? -0.648 19.234 17.719 1 91.25 160 ASP B N 1
ATOM 3186 C CA . ASP B 1 160 ? -0.866 20.609 18.172 1 91.25 160 ASP B CA 1
ATOM 3187 C C . ASP B 1 160 ? -0.035 20.906 19.406 1 91.25 160 ASP B C 1
ATOM 3189 O O . ASP B 1 160 ? 0.803 20.094 19.812 1 91.25 160 ASP B O 1
ATOM 3193 N N . LYS B 1 161 ? -0.23 22.047 19.969 1 91.62 161 LYS B N 1
ATOM 3194 C CA . LYS B 1 161 ? 0.568 22.516 21.094 1 91.62 161 LYS B CA 1
ATOM 3195 C C . LYS B 1 161 ? 0.379 21.625 22.312 1 91.62 161 LYS B C 1
ATOM 3197 O O . LYS B 1 161 ? 1.241 21.578 23.188 1 91.62 161 LYS B O 1
ATOM 3202 N N . HIS B 1 162 ? -0.783 20.953 22.406 1 93.44 162 HIS B N 1
ATOM 3203 C CA . HIS B 1 162 ? -1.082 20.109 23.562 1 93.44 162 HIS B CA 1
ATOM 3204 C C . HIS B 1 162 ? -0.686 18.656 23.297 1 93.44 162 HIS B C 1
ATOM 3206 O O . HIS B 1 162 ? -0.891 17.797 24.156 1 93.44 162 HIS B O 1
ATOM 3212 N N . GLY B 1 163 ? -0.182 18.344 22.125 1 94.12 163 GLY B N 1
ATOM 3213 C CA . GLY B 1 163 ? 0.296 17 21.812 1 94.12 163 GLY B CA 1
ATOM 3214 C C . GLY B 1 163 ? -0.752 16.141 21.141 1 94.12 163 GLY B C 1
ATOM 3215 O O . GLY B 1 163 ? -0.519 14.953 20.891 1 94.12 163 GLY B O 1
ATOM 3216 N N . HIS B 1 164 ? -1.915 16.734 20.891 1 96.38 164 HIS B N 1
ATOM 3217 C CA . HIS B 1 164 ? -2.955 15.984 20.188 1 96.38 164 HIS B CA 1
ATOM 3218 C C . HIS B 1 164 ? -2.672 15.922 18.688 1 96.38 164 HIS B C 1
ATOM 3220 O O . HIS B 1 164 ? -2.045 16.828 18.141 1 96.38 164 HIS B O 1
ATOM 3226 N N . TYR B 1 165 ? -3.068 14.859 18.062 1 95.88 165 TYR B N 1
ATOM 3227 C CA . TYR B 1 165 ? -2.807 14.656 16.641 1 95.88 165 TYR B CA 1
ATOM 3228 C C . TYR B 1 165 ? -3.832 15.383 15.789 1 95.88 165 TYR B C 1
ATOM 3230 O O . TYR B 1 165 ? -5.035 15.156 15.922 1 95.88 165 TYR B O 1
ATOM 3238 N N . GLU B 1 166 ? -3.357 16.188 14.953 1 94.56 166 GLU B N 1
ATOM 3239 C CA . GLU B 1 166 ? -4.242 16.984 14.102 1 94.56 166 GLU B CA 1
ATOM 3240 C C . GLU B 1 166 ? -4.664 16.188 12.867 1 94.56 166 GLU B C 1
ATOM 3242 O O . GLU B 1 166 ? -3.855 15.453 12.281 1 94.56 166 GLU B O 1
ATOM 3247 N N . LEU B 1 167 ? -5.926 16.281 12.531 1 95.5 167 LEU B N 1
ATOM 3248 C CA . LEU B 1 167 ? -6.445 15.711 11.289 1 95.5 167 LEU B CA 1
ATOM 3249 C C . LEU B 1 167 ? -6.578 16.781 10.211 1 95.5 167 LEU B C 1
ATOM 3251 O O . LEU B 1 167 ? -6.762 17.953 10.516 1 95.5 167 LEU B O 1
ATOM 3255 N N . PRO B 1 168 ? -6.422 16.344 8.945 1 94.81 168 PRO B N 1
ATOM 3256 C CA . PRO B 1 168 ? -6.629 17.344 7.887 1 94.81 168 PRO B CA 1
ATOM 3257 C C . PRO B 1 168 ? -8.016 17.969 7.934 1 94.81 168 PRO B C 1
ATOM 3259 O O . PRO B 1 168 ? -9.008 17.281 8.188 1 94.81 168 PRO B O 1
ATOM 3262 N N . ARG B 1 169 ? -8.039 19.219 7.629 1 91.06 169 ARG B N 1
ATOM 3263 C CA . ARG B 1 169 ? -9.289 19.969 7.68 1 91.06 169 ARG B CA 1
ATOM 3264 C C . ARG B 1 169 ? -10.289 19.438 6.66 1 91.06 169 ARG B C 1
ATOM 3266 O O . ARG B 1 169 ? -11.5 19.453 6.902 1 91.06 169 ARG B O 1
ATOM 3273 N N . SER B 1 170 ? -9.82 18.984 5.59 1 92.75 170 SER B N 1
ATOM 3274 C CA . SER B 1 170 ? -10.703 18.562 4.508 1 92.75 170 SER B CA 1
ATOM 3275 C C . SER B 1 170 ? -11.219 17.141 4.738 1 92.75 170 SER B C 1
ATOM 3277 O O . SER B 1 170 ? -12.102 16.672 4.023 1 92.75 170 SER B O 1
ATOM 3279 N N . LEU B 1 171 ? -10.703 16.438 5.738 1 93.88 171 LEU B N 1
ATOM 3280 C CA . LEU B 1 171 ? -11.18 15.094 6.055 1 93.88 171 LEU B CA 1
ATOM 3281 C C . LEU B 1 171 ? -12.508 15.148 6.801 1 93.88 171 LEU B C 1
ATOM 3283 O O . LEU B 1 171 ? -12.57 14.828 7.992 1 93.88 171 LEU B O 1
ATOM 3287 N N . ASN B 1 172 ? -13.516 15.547 6.078 1 91.62 172 ASN B N 1
ATOM 3288 C CA . ASN B 1 172 ? -14.852 15.688 6.648 1 91.62 172 ASN B CA 1
ATOM 3289 C C . ASN B 1 172 ? -15.656 14.398 6.531 1 91.62 172 ASN B C 1
ATOM 3291 O O . ASN B 1 172 ? -15.117 13.359 6.137 1 91.62 172 ASN B O 1
ATOM 3295 N N . GLN B 1 173 ? -16.875 14.469 6.93 1 92.75 173 GLN B N 1
ATOM 3296 C CA . GLN B 1 173 ? -17.75 13.297 6.98 1 92.75 173 GLN B CA 1
ATOM 3297 C C . GLN B 1 173 ? -17.953 12.711 5.586 1 92.75 173 GLN B C 1
ATOM 3299 O O . GLN B 1 173 ? -18 11.492 5.418 1 92.75 173 GLN B O 1
ATOM 3304 N N . GLU B 1 174 ? -18.016 13.578 4.668 1 93 174 GLU B N 1
ATOM 3305 C CA . GLU B 1 174 ? -18.219 13.133 3.295 1 93 174 GLU B CA 1
ATOM 3306 C C . GLU B 1 174 ? -17.016 12.352 2.777 1 93 174 GLU B C 1
ATOM 3308 O O . GLU B 1 174 ? -17.172 11.266 2.217 1 93 174 GLU B O 1
ATOM 3313 N N . LYS B 1 175 ? -15.875 12.875 2.969 1 93.75 175 LYS B N 1
ATOM 3314 C CA . LYS B 1 175 ? -14.648 12.227 2.502 1 93.75 175 LYS B CA 1
ATOM 3315 C C . LYS B 1 175 ? -14.406 10.914 3.232 1 93.75 175 LYS B C 1
ATOM 3317 O O . LYS B 1 175 ? -13.984 9.922 2.621 1 93.75 175 LYS B O 1
ATOM 3322 N N . LEU B 1 176 ? -14.688 10.891 4.465 1 94.62 176 LEU B N 1
ATOM 3323 C CA . LEU B 1 176 ? -14.523 9.672 5.246 1 94.62 176 LEU B CA 1
ATOM 3324 C C . LEU B 1 176 ? -15.492 8.586 4.77 1 94.62 176 LEU B C 1
ATOM 3326 O O . LEU B 1 176 ? -15.133 7.406 4.734 1 94.62 176 LEU B O 1
ATOM 3330 N N . SER B 1 177 ? -16.719 9.008 4.496 1 95.12 177 SER B N 1
ATOM 3331 C CA . SER B 1 177 ? -17.703 8.055 3.99 1 95.12 177 SER B CA 1
ATOM 3332 C C . SER B 1 177 ? -17.234 7.43 2.674 1 95.12 177 SER B C 1
ATOM 3334 O O . SER B 1 177 ? -17.453 6.242 2.434 1 95.12 177 SER B O 1
ATOM 3336 N N . LYS B 1 178 ? -16.547 8.219 1.858 1 92.62 178 LYS B N 1
ATOM 3337 C CA . LYS B 1 178 ? -16.016 7.723 0.592 1 92.62 178 LYS B CA 1
ATOM 3338 C C . LYS B 1 178 ? -14.859 6.754 0.822 1 92.62 178 LYS B C 1
ATOM 3340 O O . LYS B 1 178 ? -14.773 5.719 0.156 1 92.62 178 LYS B O 1
ATOM 3345 N N . ILE B 1 179 ? -14.008 7.055 1.733 1 94.12 179 ILE B N 1
ATOM 3346 C CA . ILE B 1 179 ? -12.852 6.223 2.029 1 94.12 179 ILE B CA 1
ATOM 3347 C C . ILE B 1 179 ? -13.305 4.859 2.543 1 94.12 179 ILE B C 1
ATOM 3349 O O . ILE B 1 179 ? -12.812 3.822 2.092 1 94.12 179 ILE B O 1
ATOM 3353 N N . LEU B 1 180 ? -14.305 4.867 3.396 1 95 180 LEU B N 1
ATOM 3354 C CA . LEU B 1 180 ? -14.68 3.639 4.086 1 95 180 LEU B CA 1
ATOM 3355 C C . LEU B 1 180 ? -15.812 2.93 3.355 1 95 180 LEU B C 1
ATOM 3357 O O . LEU B 1 180 ? -16.203 1.826 3.738 1 95 180 LEU B O 1
ATOM 3361 N N . GLY B 1 181 ? -16.281 3.549 2.273 1 91.69 181 GLY B N 1
ATOM 3362 C CA . GLY B 1 181 ? -17.406 2.957 1.559 1 91.69 181 GLY B CA 1
ATOM 3363 C C . GLY B 1 181 ? -18.641 2.801 2.418 1 91.69 181 GLY B C 1
ATOM 3364 O O . GLY B 1 181 ? -19.234 1.725 2.465 1 91.69 181 GLY B O 1
ATOM 3365 N N . THR B 1 182 ? -19.047 3.824 3.174 1 93.56 182 THR B N 1
ATOM 3366 C CA . THR B 1 182 ? -20.203 3.809 4.062 1 93.56 182 THR B CA 1
ATOM 3367 C C . THR B 1 182 ? -21.031 5.074 3.893 1 93.56 182 THR B C 1
ATOM 3369 O O . THR B 1 182 ? -20.891 5.797 2.902 1 93.56 182 THR B O 1
ATOM 3372 N N . THR B 1 183 ? -22.016 5.219 4.715 1 93.19 183 THR B N 1
ATOM 3373 C CA . THR B 1 183 ? -22.906 6.363 4.582 1 93.19 183 THR B CA 1
ATOM 3374 C C . THR B 1 183 ? -22.5 7.484 5.531 1 93.19 183 THR B C 1
ATOM 3376 O O . THR B 1 183 ? -21.844 7.234 6.547 1 93.19 183 THR B O 1
ATOM 3379 N N . ARG B 1 184 ? -22.938 8.727 5.172 1 92.94 184 ARG B N 1
ATOM 3380 C CA . ARG B 1 184 ? -22.688 9.891 6.012 1 92.94 184 ARG B CA 1
ATOM 3381 C C . ARG B 1 184 ? -23.344 9.727 7.379 1 92.94 184 ARG B C 1
ATOM 3383 O O . ARG B 1 184 ? -22.797 10.188 8.391 1 92.94 184 ARG B O 1
ATOM 3390 N N . VAL B 1 185 ? -24.5 9.086 7.402 1 93.56 185 VAL B N 1
ATOM 3391 C CA . VAL B 1 185 ? -25.234 8.867 8.641 1 93.56 185 VAL B CA 1
ATOM 3392 C C . VAL B 1 185 ? -24.391 8.055 9.617 1 93.56 185 VAL B C 1
ATOM 3394 O O . VAL B 1 185 ? -24.25 8.422 10.789 1 93.56 185 VAL B O 1
ATOM 3397 N N . THR B 1 186 ? -23.75 7.008 9.117 1 93.38 186 THR B N 1
ATOM 3398 C CA . THR B 1 186 ? -22.906 6.148 9.93 1 93.38 186 THR B CA 1
ATOM 3399 C C . THR B 1 186 ? -21.688 6.926 10.445 1 93.38 186 THR B C 1
ATOM 3401 O O . THR B 1 186 ? -21.328 6.801 11.617 1 93.38 186 THR B O 1
ATOM 3404 N N . VAL B 1 187 ? -21.109 7.707 9.609 1 95.94 187 VAL B N 1
ATOM 3405 C CA . VAL B 1 187 ? -19.938 8.477 9.984 1 95.94 187 VAL B CA 1
ATOM 3406 C C . VAL B 1 187 ? -20.297 9.492 11.062 1 95.94 187 VAL B C 1
ATOM 3408 O O . VAL B 1 187 ? -19.594 9.617 12.062 1 95.94 187 VAL B O 1
ATOM 3411 N N . ASN B 1 188 ? -21.406 10.156 10.891 1 95.56 188 ASN B N 1
ATOM 3412 C CA . ASN B 1 188 ? -21.828 11.164 11.844 1 95.56 188 ASN B CA 1
ATOM 3413 C C . ASN B 1 188 ? -22.109 10.562 13.219 1 95.56 188 ASN B C 1
ATOM 3415 O O . ASN B 1 188 ? -21.781 11.164 14.242 1 95.56 188 ASN B O 1
ATOM 3419 N N . LYS B 1 189 ? -22.703 9.438 13.164 1 95.81 189 LYS B N 1
ATOM 3420 C CA . LYS B 1 189 ? -22.953 8.734 14.422 1 95.81 189 LYS B CA 1
ATOM 3421 C C . LYS B 1 189 ? -21.656 8.453 15.172 1 95.81 189 LYS B C 1
ATOM 3423 O O . LYS B 1 189 ? -21.578 8.672 16.391 1 95.81 189 LYS B O 1
ATOM 3428 N N . LYS B 1 190 ? -20.719 8.016 14.508 1 94.88 190 LYS B N 1
ATOM 3429 C CA . LYS B 1 190 ? -19.453 7.672 15.164 1 94.88 190 LYS B CA 1
ATOM 3430 C C . LYS B 1 190 ? -18.719 8.922 15.617 1 94.88 190 LYS B C 1
ATOM 3432 O O . LYS B 1 190 ? -18.078 8.93 16.672 1 94.88 190 LYS B O 1
ATOM 3437 N N . ILE B 1 191 ? -18.766 9.906 14.828 1 95 191 ILE B N 1
ATOM 3438 C CA . ILE B 1 191 ? -18.109 11.164 15.195 1 95 191 ILE B CA 1
ATOM 3439 C C . ILE B 1 191 ? -18.703 11.68 16.516 1 95 191 ILE B C 1
ATOM 3441 O O . ILE B 1 191 ? -17.953 12.109 17.391 1 95 191 ILE B O 1
ATOM 3445 N N . LYS B 1 192 ? -19.984 11.617 16.578 1 95.31 192 LYS B N 1
ATOM 3446 C CA . LYS B 1 192 ? -20.641 12.039 17.812 1 95.31 192 LYS B CA 1
ATOM 3447 C C . LYS B 1 192 ? -20.156 11.211 19 1 95.31 192 LYS B C 1
ATOM 3449 O O . LYS B 1 192 ? -19.875 11.758 20.078 1 95.31 192 LYS B O 1
ATOM 3454 N N . GLU B 1 193 ? -20.047 9.969 18.828 1 96.19 193 GLU B N 1
ATOM 3455 C CA . GLU B 1 193 ? -19.594 9.062 19.875 1 96.19 193 GLU B CA 1
ATOM 3456 C C . GLU B 1 193 ? -18.172 9.375 20.297 1 96.19 193 GLU B C 1
ATOM 3458 O O . GLU B 1 193 ? -17.859 9.406 21.484 1 96.19 193 GLU B O 1
ATOM 3463 N N . LEU B 1 194 ? -17.328 9.547 19.312 1 95.75 194 LEU B N 1
ATOM 3464 C CA . LEU B 1 194 ? -15.922 9.805 19.594 1 95.75 194 LEU B CA 1
ATOM 3465 C C . LEU B 1 194 ? -15.742 11.141 20.297 1 95.75 194 LEU B C 1
ATOM 3467 O O . LEU B 1 194 ? -14.844 11.289 21.125 1 95.75 194 LEU B O 1
ATOM 3471 N N . ARG B 1 195 ? -16.594 12.086 19.984 1 95.38 195 ARG B N 1
ATOM 3472 C CA . ARG B 1 195 ? -16.547 13.383 20.656 1 95.38 195 ARG B CA 1
ATOM 3473 C C . ARG B 1 195 ? -17 13.266 22.109 1 95.38 195 ARG B C 1
ATOM 3475 O O . ARG B 1 195 ? -16.391 13.867 23 1 95.38 195 ARG B O 1
ATOM 3482 N N . GLN B 1 196 ? -17.984 12.5 22.312 1 95.88 196 GLN B N 1
ATOM 3483 C CA . GLN B 1 196 ? -18.5 12.289 23.656 1 95.88 196 GLN B CA 1
ATOM 3484 C C . GLN B 1 196 ? -17.453 11.617 24.547 1 95.88 196 GLN B C 1
ATOM 3486 O O . GLN B 1 196 ? -17.328 11.938 25.719 1 95.88 196 GLN B O 1
ATOM 3491 N N . LYS B 1 197 ? -16.672 10.75 23.938 1 95 197 LYS B N 1
ATOM 3492 C CA . LYS B 1 197 ? -15.648 10.016 24.672 1 95 197 LYS B CA 1
ATOM 3493 C C . LYS B 1 197 ? -14.352 10.812 24.75 1 95 197 LYS B C 1
ATOM 3495 O O . LYS B 1 197 ? -13.359 10.328 25.297 1 95 197 LYS B O 1
ATOM 3500 N N . ARG B 1 198 ? -14.32 11.93 24.125 1 94.75 198 ARG B N 1
ATOM 3501 C CA . ARG B 1 198 ? -13.195 12.852 24.125 1 94.75 198 ARG B CA 1
ATOM 3502 C C . ARG B 1 198 ? -11.992 12.242 23.406 1 94.75 198 ARG B C 1
ATOM 3504 O O . ARG B 1 198 ? -10.844 12.508 23.766 1 94.75 198 ARG B O 1
ATOM 3511 N N . VAL B 1 199 ? -12.305 11.352 22.531 1 95.75 199 VAL B N 1
ATOM 3512 C CA . VAL B 1 199 ? -11.281 10.812 21.641 1 95.75 199 VAL B CA 1
ATOM 3513 C C . VAL B 1 199 ? -11.031 11.789 20.484 1 95.75 199 VAL B C 1
ATOM 3515 O O . VAL B 1 199 ? -9.875 12.062 20.141 1 95.75 199 VAL B O 1
ATOM 3518 N N . LEU B 1 200 ? -12.125 12.227 19.969 1 96.25 200 LEU B N 1
ATOM 3519 C CA . LEU B 1 200 ? -12.086 13.258 18.938 1 96.25 200 LEU B CA 1
ATOM 3520 C C . LEU B 1 200 ? -12.352 14.641 19.531 1 96.25 200 LEU B C 1
ATOM 3522 O O . LEU B 1 200 ? -13.406 14.867 20.125 1 96.25 200 LEU B O 1
ATOM 3526 N N . LEU B 1 201 ? -11.375 15.453 19.344 1 96.19 201 LEU B N 1
ATOM 3527 C CA . LEU B 1 201 ? -11.469 16.812 19.828 1 96.19 201 LEU B CA 1
ATOM 3528 C C . LEU B 1 201 ? -11.695 17.797 18.688 1 96.19 201 LEU B C 1
ATOM 3530 O O . LEU B 1 201 ? -11.094 17.656 17.609 1 96.19 201 LEU B O 1
ATOM 3534 N N . GLN B 1 202 ? -12.641 18.672 18.844 1 91.31 202 GLN B N 1
ATOM 3535 C CA . GLN B 1 202 ? -12.93 19.625 17.781 1 91.31 202 GLN B CA 1
ATOM 3536 C C . GLN B 1 202 ? -12.906 21.062 18.312 1 91.31 202 GLN B C 1
ATOM 3538 O O . GLN B 1 202 ? -13.484 21.359 19.359 1 91.31 202 GLN B O 1
ATOM 3543 N N . LYS B 1 203 ? -12.094 21.859 17.703 1 87.06 203 LYS B N 1
ATOM 3544 C CA . LYS B 1 203 ? -12.094 23.312 17.891 1 87.06 203 LYS B CA 1
ATOM 3545 C C . LYS B 1 203 ? -12.32 24.047 16.578 1 87.06 203 LYS B C 1
ATOM 3547 O O . LYS B 1 203 ? -11.453 24.047 15.703 1 87.06 203 LYS B O 1
ATOM 3552 N N . GLU B 1 204 ? -13.516 24.625 16.391 1 84.56 204 GLU B N 1
ATOM 3553 C CA . GLU B 1 204 ? -13.898 25.234 15.117 1 84.56 204 GLU B CA 1
ATOM 3554 C C . GLU B 1 204 ? -13.852 24.219 13.977 1 84.56 204 GLU B C 1
ATOM 3556 O O . GLU B 1 204 ? -14.445 23.156 14.07 1 84.56 204 GLU B O 1
ATOM 3561 N N . ARG B 1 205 ? -12.961 24.484 13.055 1 80.25 205 ARG B N 1
ATOM 3562 C CA . ARG B 1 205 ? -12.945 23.609 11.883 1 80.25 205 ARG B CA 1
ATOM 3563 C C . ARG B 1 205 ? -11.828 22.578 11.984 1 80.25 205 ARG B C 1
ATOM 3565 O O . ARG B 1 205 ? -11.664 21.75 11.086 1 80.25 205 ARG B O 1
ATOM 3572 N N . ASN B 1 206 ? -11.234 22.578 13.133 1 88 206 ASN B N 1
ATOM 3573 C CA . ASN B 1 206 ? -10.086 21.688 13.273 1 88 206 ASN B CA 1
ATOM 3574 C C . ASN B 1 206 ? -10.414 20.484 14.148 1 88 206 ASN B C 1
ATOM 3576 O O . ASN B 1 206 ? -10.977 20.641 15.234 1 88 206 ASN B O 1
ATOM 3580 N N . MET B 1 207 ? -10.164 19.359 13.609 1 93.06 207 MET B N 1
ATOM 3581 C CA . MET B 1 207 ? -10.359 18.125 14.352 1 93.06 207 MET B CA 1
ATOM 3582 C C . MET B 1 207 ? -9.023 17.516 14.773 1 93.06 207 MET B C 1
ATOM 3584 O O . MET B 1 207 ? -8.039 17.609 14.031 1 93.06 207 MET B O 1
ATOM 3588 N N . ARG B 1 208 ? -9.016 16.938 16.062 1 96.31 208 ARG B N 1
ATOM 3589 C CA . ARG B 1 208 ? -7.824 16.297 16.594 1 96.31 208 ARG B CA 1
ATOM 3590 C C . ARG B 1 208 ? -8.172 14.977 17.281 1 96.31 208 ARG B C 1
ATOM 3592 O O . ARG B 1 208 ? -9.273 14.812 17.797 1 96.31 208 ARG B O 1
ATOM 3599 N N . ILE B 1 209 ? -7.273 14.125 17.234 1 97.12 209 ILE B N 1
ATOM 3600 C CA . ILE B 1 209 ? -7.375 12.914 18.047 1 97.12 209 ILE B CA 1
ATOM 3601 C C . ILE B 1 209 ? -6.531 13.062 19.312 1 97.12 209 ILE B C 1
ATOM 3603 O O . ILE B 1 209 ? -5.363 13.453 19.234 1 97.12 209 ILE B O 1
ATOM 3607 N N . ALA B 1 210 ? -7.145 12.742 20.391 1 97.25 210 ALA B N 1
ATOM 3608 C CA . ALA B 1 210 ? -6.449 12.852 21.672 1 97.25 210 ALA B CA 1
ATOM 3609 C C . ALA B 1 210 ? -5.227 11.938 21.703 1 97.25 210 ALA B C 1
ATOM 3611 O O . ALA B 1 210 ? -5.285 10.789 21.266 1 97.25 210 ALA B O 1
ATOM 3612 N N . ASN B 1 211 ? -4.172 12.469 22.281 1 95.31 211 ASN B N 1
ATOM 3613 C CA . ASN B 1 211 ? -2.924 11.719 22.375 1 95.31 211 ASN B CA 1
ATOM 3614 C C . ASN B 1 211 ? -3.117 10.398 23.125 1 95.31 211 ASN B C 1
ATOM 3616 O O . ASN B 1 211 ? -2.562 9.375 22.719 1 95.31 211 ASN B O 1
ATOM 3620 N N . LYS B 1 212 ? -3.869 10.453 24.125 1 93.06 212 LYS B N 1
ATOM 3621 C CA . LYS B 1 212 ? -4.133 9.258 24.938 1 93.06 212 LYS B CA 1
ATOM 3622 C C . LYS B 1 212 ? -4.777 8.164 24.094 1 93.06 212 LYS B C 1
ATOM 3624 O O . LYS B 1 212 ? -4.457 6.98 24.25 1 93.06 212 LYS B O 1
ATOM 3629 N N . ALA B 1 213 ? -5.66 8.57 23.234 1 93.19 213 ALA B N 1
ATOM 3630 C CA . ALA B 1 213 ? -6.363 7.621 22.375 1 93.19 213 ALA B CA 1
ATOM 3631 C C . ALA B 1 213 ? -5.398 6.941 21.406 1 93.19 213 ALA B C 1
ATOM 3633 O O . ALA B 1 213 ? -5.566 5.766 21.078 1 93.19 213 ALA B O 1
ATOM 3634 N N . ILE B 1 214 ? -4.395 7.629 20.953 1 93.12 214 ILE B N 1
ATOM 3635 C CA . ILE B 1 214 ? -3.396 7.094 20.031 1 93.12 214 ILE B CA 1
ATOM 3636 C C . ILE B 1 214 ? -2.477 6.125 20.766 1 93.12 214 ILE B C 1
ATOM 3638 O O . ILE B 1 214 ? -2.143 5.059 20.25 1 93.12 214 ILE B O 1
ATOM 3642 N N . GLU B 1 215 ? -2.117 6.488 21.938 1 89.19 215 GLU B N 1
ATOM 3643 C CA . GLU B 1 215 ? -1.262 5.621 22.75 1 89.19 215 GLU B CA 1
ATOM 3644 C C . GLU B 1 215 ? -1.95 4.293 23.047 1 89.19 215 GLU B C 1
ATOM 3646 O O . GLU B 1 215 ? -1.318 3.236 23.016 1 89.19 215 GLU B O 1
ATOM 3651 N N . GLU B 1 216 ? -3.209 4.379 23.312 1 85.06 216 GLU B N 1
ATOM 3652 C CA . GLU B 1 216 ? -3.99 3.174 23.578 1 85.06 216 GLU B CA 1
ATOM 3653 C C . GLU B 1 216 ? -4.082 2.301 22.328 1 85.06 216 GLU B C 1
ATOM 3655 O O . GLU B 1 216 ? -4.078 1.072 22.422 1 85.06 216 GLU B O 1
ATOM 3660 N N . PHE B 1 217 ? -4.121 2.979 21.219 1 83.38 217 PHE B N 1
ATOM 3661 C CA . PHE B 1 217 ? -4.246 2.305 19.938 1 83.38 217 PHE B CA 1
ATOM 3662 C C . PHE B 1 217 ? -2.945 1.606 19.562 1 83.38 217 PHE B C 1
ATOM 3664 O O . PHE B 1 217 ? -2.959 0.47 19.078 1 83.38 217 PHE B O 1
ATOM 3671 N N . LYS B 1 218 ? -1.895 2.227 19.812 1 77.38 218 LYS B N 1
ATOM 3672 C CA . LYS B 1 218 ? -0.58 1.684 19.469 1 77.38 218 LYS B CA 1
ATOM 3673 C C . LYS B 1 218 ? -0.264 0.454 20.328 1 77.38 218 LYS B C 1
ATOM 3675 O O . LYS B 1 218 ? 0.435 -0.455 19.875 1 77.38 218 LYS B O 1
ATOM 3680 N N . ASN B 1 219 ? -0.882 0.399 21.547 1 66.12 219 ASN B N 1
ATOM 3681 C CA . ASN B 1 219 ? -0.66 -0.727 22.453 1 66.12 219 ASN B CA 1
ATOM 3682 C C . ASN B 1 219 ? -1.451 -1.957 22.016 1 66.12 219 ASN B C 1
ATOM 3684 O O . ASN B 1 219 ? -1.104 -3.084 22.375 1 66.12 219 ASN B O 1
ATOM 3688 N N . PHE B 1 220 ? -2.477 -1.62 21.188 1 59.59 220 PHE B N 1
ATOM 3689 C CA . PHE B 1 220 ? -3.316 -2.727 20.75 1 59.59 220 PHE B CA 1
ATOM 3690 C C . PHE B 1 220 ? -2.867 -3.236 19.391 1 59.59 220 PHE B C 1
ATOM 3692 O O . PHE B 1 220 ? -3.24 -4.336 18.969 1 59.59 220 PHE B O 1
ATOM 3699 N N . LEU B 1 221 ? -2.182 -2.395 18.797 1 58.22 221 LEU B N 1
ATOM 3700 C CA . LEU B 1 221 ? -1.663 -2.838 17.5 1 58.22 221 LEU B CA 1
ATOM 3701 C C . LEU B 1 221 ? -0.593 -3.908 17.688 1 58.22 221 LEU B C 1
ATOM 3703 O O . LEU B 1 221 ? -0.552 -4.887 16.938 1 58.22 221 LEU B O 1
#

Solvent-accessible surface area (backbone atoms only — not comparable to full-atom values): 22735 Å² total; per-residue (Å²): 102,61,70,57,48,59,72,74,43,89,51,54,72,68,56,47,49,51,46,50,72,66,38,48,78,48,76,40,50,62,70,34,75,78,42,37,49,89,78,46,83,52,51,36,33,34,28,72,34,42,32,33,36,35,37,30,50,53,84,93,44,74,38,69,44,75,48,16,46,71,34,68,36,74,74,79,65,85,48,61,45,59,53,34,68,43,39,28,26,21,40,28,61,23,33,31,40,42,32,39,46,69,58,48,53,49,34,52,74,68,27,66,50,53,29,49,52,54,47,52,41,53,35,47,50,42,49,47,49,56,44,49,37,51,33,23,13,34,76,56,52,62,60,21,49,57,50,49,53,49,51,49,22,60,65,26,62,38,64,49,96,85,53,27,24,38,45,62,52,67,69,39,54,65,50,49,16,49,47,40,38,54,48,53,68,58,44,49,53,41,51,52,50,33,39,75,69,57,35,38,43,72,59,91,77,41,41,28,37,32,45,69,54,49,55,56,46,62,74,63,64,102,62,68,56,49,59,71,74,42,90,52,54,71,67,56,46,49,50,46,52,72,65,38,48,79,48,76,41,48,62,69,34,76,78,44,37,49,88,77,46,83,51,52,36,34,34,28,72,34,44,33,33,36,34,37,30,48,52,84,93,42,74,38,69,44,76,48,15,45,71,33,70,37,75,72,80,65,87,48,61,45,58,53,34,68,42,39,30,26,21,39,28,61,22,33,30,39,40,34,40,46,70,56,49,51,47,34,52,74,70,26,66,51,53,28,48,52,54,48,52,41,51,36,47,50,42,47,46,50,57,43,47,37,51,34,23,13,34,77,57,52,61,60,20,50,55,49,48,53,49,51,49,22,59,66,26,60,38,62,49,97,86,54,26,23,39,46,62,52,70,70,38,54,66,50,49,15,50,46,41,38,54,49,53,68,58,44,50,54,41,51,53,52,33,40,74,70,56,35,39,43,73,60,89,76,40,40,29,38,30,44,67,55,48,56,56,47,61,74,62,67

Radius of gyration: 22.16 Å; Cα contacts (8 Å, |Δi|>4): 824; chains: 2; bounding box: 54×57×48 Å

Foldseek 3Di:
DLVLLVVQFPFDPVLSVLLVPAKDKDKDAAFAWDDFPVPDPWKKKAWQAAKKWWWKDDPPATAIDMAAHLAMDDDDDPDCPHIPGGTMGGLHITMMMIGTPVSLVCCCVPTPRSVVSNVVRVVLVVVLVVVLVVLLPDPPVLVSLLVNQLSQQVRNVDADPVGWGWDRLPCDLVNSCRSSVHDSVSSVVSQVVCVVVVQWDDDVSIITGGPVSNVVVVVVD/DLVLLVVQFPFDPVLSVLLVPAKDKDKDAAFAWDDFPVVDPWKKKAWQAAKKWWWKDDPPATAIDMAAHLAMDDDDDPDCPHIPGGTMGGLHITMMMIGTPVSLVCCCVPTPRSVVSNVVRVVLVVVLVVVLVVLLPDPPVLVSLLVNQLSQQVRNVDADPVGWRWDRLVCDLVNSCRSSVHDSVSSVVSQVVCVVVVQWDDDVSIITGGPVSNVVVVVVD

pLDDT: mean 89.8, std 8.79, range [57.28, 97.56]

Organism: Ligilactobacillus salivarius (strain UCC118) (NCBI:txid362948)

Sequence (442 aa):
MRSIIKKEFTLSNEEQEILVRACRIKKFKYAETIYNEVDDRTHYYYLLNGNIEITKLYGDREVPFYKGRGRFFPNFSQNEDLCCERVTVASKIATVLVIKHDVMEKLVRAGKEFCNLVWDDIIEELDFLKSLSQEIGNRNKLEALDRTYRLYAIFIDEKDKHGHYELPRSLNQEKLSKILGTTRVTVNKKIKELRQKRVLLQKERNMRIANKAIEEFKNFLMRSIIKKEFTLSNEEQEILVRACRIKKFKYAETIYNEVDDRTHYYYLLNGNIEITKLYGDREVPFYKGRGRFFPNFSQNEDLCCERVTVASKIATVLVIKHDVMEKLVRAGKEFCNLVWDDIIEELDFLKSLSQEIGNRNKLEALDRTYRLYAIFIDEKDKHGHYELPRSLNQEKLSKILGTTRVTVNKKIKELRQKRVLLQKERNMRIANKAIEEFKNFL

Nearest PDB structures (foldseek):
  2xkp-assembly3_F  TM=7.604E-01  e=2.218E-10  Synechococcus elongatus PCC 7942 = FACHB-805
  7ets-assembly1_B  TM=7.405E-01  e=3.975E-10  Gardnerella vaginalis
  7pza-assembly1_A  TM=6.870E-01  e=2.218E-10  Sinorhizobium meliloti 1021
  3e97-assembly1_A-2  TM=7.602E-01  e=2.889E-09  Deinococcus geothermalis DSM 11300
  7t4v-assembly2_B  TM=5.964E-01  e=5.051E-06  Homo sapiens